Protein AF-A0AAV5A4H0-F1 (afdb_monomer)

Solvent-accessible surface area (backbone atoms only — not comparable to full-atom values): 31102 Å² total; per-residue (Å²): 133,80,86,59,47,83,50,71,75,82,82,82,90,83,79,93,78,93,76,97,83,77,89,81,76,79,76,70,48,83,41,56,96,74,85,65,59,80,90,47,46,67,60,51,52,54,50,50,51,53,52,52,52,53,52,53,49,54,53,51,51,65,71,50,61,88,76,73,88,80,84,77,82,68,66,68,60,58,57,55,60,58,66,70,42,66,83,42,81,84,27,68,87,78,56,60,73,71,84,77,71,78,82,69,72,56,72,77,53,74,64,92,80,86,84,91,82,88,83,75,76,67,68,58,56,60,55,54,50,58,60,52,58,67,51,68,78,56,74,92,84,74,91,25,79,37,50,91,42,27,35,12,78,64,67,61,50,74,98,53,48,73,67,55,52,53,48,54,38,48,73,26,40,21,43,83,41,95,47,69,93,79,24,44,30,35,35,22,62,57,81,68,55,70,73,56,42,51,51,55,74,74,38,100,65,92,52,47,48,24,31,56,59,49,57,56,49,15,60,75,68,73,42,71,59,66,62,78,86,31,39,73,72,80,87,90,82,82,83,91,81,88,82,90,80,80,82,72,80,47,89,86,68,54,64,72,75,65,39,66,48,71,32,39,11,89,75,66,42,24,38,34,34,32,29,27,44,6,60,15,46,35,30,43,37,34,60,29,76,85,67,47,82,45,65,37,76,52,63,101,58,73,78,55,42,79,68,76,71,62,74,57,13,19,30,30,12,58,33,46,57,75,35,66,70,14,46,44,30,67,76,81,50,99,77,54,65,98,68,58,92,53,46,39,56,34,49,45,67,34,82,94,55,46,22,14,42,30,29,21,90,79,12,40,44,77,35,78,34,44,81,78,47,77,56,67,27,32,42,27,33,34,40,81,44,55,57,52,53,62,39,41,53,30,44,30,45,37,37,42,33,44,35,39,39,63,84,52,36,76,47,78,47,78,48,75,50,62,82,41,88,57,87,74,35,77,44,72,30,58,68,78,82,64,95,64,65,46,61,49,26,32,34,32,32,54,40,59,33,28,50,36,53,44,64,84,59,46,75,71,85,46,76,39,68,16,78,97,43,63,74,45,28,68,53,78,39,39,46,37,58,33,30,61,64,21,62,90,64,35,62,40,11,68,92,30,69,33,67,53,46,36,41,33,48,74,68,83,44,96,88,52,80,60,63,48,54,31,31,74,83,47,59,44,102

Foldseek 3Di:
DDQWDKDFDDDDDDDDDDDPDDDDDTDIDTDGPDDDPPVCPVVVVVVVVVVVVVVVVVVVCVVCVVPPPDDDPPVVVVVVVVVVCCPPCPDCVNNPPVVPDDFDFDFPDQDDDDDDDDDDPPVVVVVVVVVVVVVVVDDDDDQFQQAPFEEEADDDAPPDDPVRLCVLCVVRHYHYDPDPVPGQEYEDPDDDDPVVVVCVVVDPHNHAYFYSVQSVVCVVVVHRDDSVVGGPDDDPDDDDDDDDDDPPPPPVPPVQQVPKDWAAAPVRQKIWIATLQLSFTQKIWGAFPVRDIDIDGHDPDPVCCLPVNNQAGGKFDQAAAKDFQQKAFVVGDPDDPPDDPRIWGFFQDDDVGRIAHRLHSCTSNRDRWDFPDDDNFKTKTWDWQDACRRRWGWTKIKIWMWGQYPPRDIDIDIDMDTPDDTDGDIDGNHDHDDPDDLQQKKKAAAFQWWFAAAQRRHGPVDIDGCPPALNDRNDIHRQNVSQVSCQPVQQVHDRDGHHDITTRHPDDDPVDPRMDMAGPVRRRD

Mean predicted aligned error: 20.56 Å

Organism: NCBI:txid1419009

Nearest PDB structures (foldseek):
  1lur-assembly2_B  TM=8.671E-01  e=3.283E-19  Caenorhabditis elegans
  3imh-assembly1_A  TM=8.648E-01  e=4.244E-17  Lactobacillus acidophilus NCFM
  6wh2-assembly1_B-2  TM=8.312E-01  e=1.597E-05  Homo sapiens
  3pc8-assembly1_A  TM=8.155E-01  e=2.126E-05  Mus musculus
  3pc6-assembly1_A  TM=8.409E-01  e=5.621E-05  Mus musculus

InterPro domains:
  IPR001357 BRCT domain [PF16589] (145-225)
  IPR001357 BRCT domain [PS50172] (141-232)
  IPR001357 BRCT domain [SM00292] (143-222)
  IPR008183 Aldose 1-/Glucose-6-phosphate 1-epimerase [PF01263] (268-507)
  IPR011013 Galactose mutarotase-like domain superfamily [SSF74650] (266-524)
  IPR014718 Glycoside hydrolase-type carbohydrate-binding [G3DSA:2.70.98.10] (251-525)
  IPR036420 BRCT domain superfamily [G3DSA:3.40.50.10190] (122-233)
  IPR036420 BRCT domain superfamily [SSF52113] (140-232)

Radius of gyration: 32.03 Å; Cα contacts (8 Å, |Δi|>4): 833; chains: 1; bounding box: 74×97×75 Å

pLDDT: mean 72.08, std 22.22, range [24.61, 97.94]

Secondary structure (DSSP, 8-state):
--S-EEEEPPPP------------PPPEEEE-SS---GGGHHHHHHHHHHHHHHHHHHHHHHHHGGG-----TTHHHHHHHHHHSTT-TT-TTT---TTS----B--------PPP-PPPTHHHHHHHHHHHHHHHSS------TTTT-EEEE-S--TTS-HHHHHHHHHHTT-EE-SSGGG-SEEE-SSPPPHHHHHHHHSS----EEE-THHHHHHHHTTSPPPGGGGBS-----S------------TTT-TTTT-EEEEE-TTSSEEEEEETBTTEEEEEEEE-TTS-EEEEE--S-GGGGGSS---SSPEE-SB-SEEETTEEESS--SS--SSSTTEEE----BGGGTEEETTSTT-GGGSBPEEEEE-SSEEEEEEEE-TTGGG--S-EEEEEEEEEETTTEEEEEEEEEESS----B-EE------SS-GGGEEEEE--SEEEEE-TTS-EEEEEEE-TTSTT--SS-EEHHHHHHTTTTS-TTSTT--S---PEEPSS--TTS-SEEEEETTT---

Structure (mmCIF, N/CA/C/O backbone):
data_AF-A0AAV5A4H0-F1
#
_entry.id   AF-A0AAV5A4H0-F1
#
loop_
_atom_site.group_PDB
_atom_site.id
_atom_site.type_symbol
_atom_site.label_atom_id
_atom_site.label_alt_id
_atom_site.label_comp_id
_atom_site.label_asym_id
_atom_site.label_entity_id
_atom_site.label_seq_id
_atom_site.pdbx_PDB_ins_code
_atom_site.Cartn_x
_atom_site.Cartn_y
_atom_site.Cartn_z
_atom_site.occupancy
_atom_site.B_iso_or_equiv
_atom_site.auth_seq_id
_atom_site.auth_comp_id
_atom_site.auth_asym_id
_atom_site.auth_atom_id
_atom_site.pdbx_PDB_model_num
ATOM 1 N N . MET A 1 1 ? 34.143 35.013 -4.415 1.00 45.06 1 MET A N 1
ATOM 2 C CA . MET A 1 1 ? 34.416 36.432 -4.118 1.00 45.06 1 MET A CA 1
ATOM 3 C C . MET A 1 1 ? 33.320 36.890 -3.184 1.00 45.06 1 MET A C 1
ATOM 5 O O . MET A 1 1 ? 32.161 36.865 -3.591 1.00 45.06 1 MET A O 1
ATOM 9 N N . ASP A 1 2 ? 33.674 37.176 -1.935 1.00 40.06 2 ASP A N 1
ATOM 10 C CA . ASP A 1 2 ? 32.715 37.536 -0.892 1.00 40.06 2 ASP A CA 1
ATOM 11 C C . ASP A 1 2 ? 32.037 38.875 -1.192 1.00 40.06 2 ASP A C 1
ATOM 13 O O . ASP A 1 2 ? 32.635 39.786 -1.762 1.00 40.06 2 ASP A O 1
ATOM 17 N N . LYS A 1 3 ? 30.748 38.972 -0.845 1.00 50.84 3 LYS A N 1
ATOM 18 C CA . LYS A 1 3 ? 29.845 40.064 -1.256 1.00 50.84 3 LYS A CA 1
ATOM 19 C C . LYS A 1 3 ? 30.129 41.400 -0.534 1.00 50.84 3 LYS A C 1
ATOM 21 O O . LYS A 1 3 ? 29.522 42.404 -0.888 1.00 50.84 3 LYS A O 1
ATOM 26 N N . PHE A 1 4 ? 31.028 41.428 0.459 1.00 51.12 4 PHE A N 1
ATOM 27 C CA . PHE A 1 4 ? 31.321 42.607 1.286 1.00 51.12 4 PHE A CA 1
ATOM 28 C C . PHE A 1 4 ? 32.781 42.637 1.751 1.00 51.12 4 PHE A C 1
ATOM 30 O O . PHE A 1 4 ? 33.329 41.606 2.132 1.00 51.12 4 PHE A O 1
ATOM 37 N N . ILE A 1 5 ? 33.372 43.833 1.784 1.00 53.38 5 ILE A N 1
ATOM 38 C CA . ILE A 1 5 ? 34.699 44.097 2.354 1.00 53.38 5 ILE A CA 1
ATOM 39 C C . ILE A 1 5 ? 34.506 44.851 3.678 1.00 53.38 5 ILE A C 1
ATOM 41 O O . ILE A 1 5 ? 33.654 45.739 3.786 1.00 53.38 5 ILE A O 1
ATOM 45 N N . LEU A 1 6 ? 35.269 44.479 4.708 1.00 48.50 6 LEU A N 1
ATOM 46 C CA . LEU A 1 6 ? 35.292 45.172 5.998 1.00 48.50 6 LEU A CA 1
ATOM 47 C C . LEU A 1 6 ? 36.301 46.322 5.939 1.00 48.50 6 LEU A C 1
ATOM 49 O O . LEU A 1 6 ? 37.481 46.088 5.700 1.00 48.50 6 LEU A O 1
ATOM 53 N N . ALA A 1 7 ? 35.843 47.550 6.185 1.00 54.12 7 ALA A N 1
ATOM 54 C CA . ALA A 1 7 ? 36.707 48.722 6.294 1.00 54.12 7 ALA A CA 1
ATOM 55 C C . ALA A 1 7 ? 36.615 49.322 7.708 1.00 54.12 7 ALA A C 1
ATOM 57 O O . ALA A 1 7 ? 35.520 49.504 8.249 1.00 54.12 7 ALA A O 1
ATOM 58 N N . SER A 1 8 ? 37.766 49.632 8.307 1.00 48.66 8 SER A N 1
ATOM 59 C CA . SER A 1 8 ? 37.889 50.306 9.605 1.00 48.66 8 SER A CA 1
ATOM 60 C C . SER A 1 8 ? 38.451 51.715 9.414 1.00 48.66 8 SER A C 1
ATOM 62 O O . SER A 1 8 ? 39.502 51.873 8.796 1.00 48.66 8 SER A O 1
ATOM 64 N N . LYS A 1 9 ? 37.782 52.741 9.957 1.00 46.88 9 LYS A N 1
ATOM 65 C CA . LYS A 1 9 ? 38.344 54.102 10.006 1.00 46.88 9 LYS A CA 1
ATOM 66 C C . LYS A 1 9 ? 39.475 54.168 11.048 1.00 46.88 9 LYS A C 1
ATOM 68 O O . LYS A 1 9 ? 39.281 53.635 12.142 1.00 46.88 9 LYS A O 1
ATOM 73 N N . PRO A 1 10 ? 40.603 54.840 10.765 1.00 44.31 10 PRO A N 1
ATOM 74 C CA . PRO A 1 10 ? 41.576 55.173 11.798 1.00 44.31 10 PRO A CA 1
ATOM 75 C C . PRO A 1 10 ? 40.984 56.206 12.773 1.00 44.31 10 PRO A C 1
ATOM 77 O O . PRO A 1 10 ? 40.190 57.065 12.384 1.00 44.31 10 PRO A O 1
ATOM 80 N N . LEU A 1 11 ? 41.333 56.081 14.055 1.00 47.91 11 LEU A N 1
ATOM 81 C CA . LEU A 1 11 ? 40.946 57.014 15.116 1.00 47.91 11 LEU A CA 1
ATOM 82 C C . LEU A 1 11 ? 41.695 58.340 14.923 1.00 47.91 11 LEU A C 1
ATOM 84 O O . LEU A 1 11 ? 42.923 58.354 14.946 1.00 47.91 11 LEU A O 1
ATOM 88 N N . ASN A 1 12 ? 40.968 59.448 14.768 1.00 41.25 12 ASN A N 1
ATOM 89 C CA . ASN A 1 12 ? 41.562 60.782 14.836 1.00 41.25 12 ASN A CA 1
ATOM 90 C C . ASN A 1 12 ? 41.851 61.122 16.304 1.00 41.25 12 ASN A C 1
ATOM 92 O O . ASN A 1 12 ? 40.938 61.170 17.126 1.00 41.25 12 ASN A O 1
ATOM 96 N N . SER A 1 13 ? 43.119 61.365 16.627 1.00 47.34 13 SER A N 1
ATOM 97 C CA . SER A 1 13 ? 43.546 61.931 17.904 1.00 47.34 13 SER A CA 1
ATOM 98 C C . SER A 1 13 ? 43.314 63.440 17.892 1.00 47.34 13 SER A C 1
ATOM 100 O O . SER A 1 13 ? 44.050 64.156 17.220 1.00 47.34 13 SER A O 1
ATOM 102 N N . THR A 1 14 ? 42.292 63.930 18.591 1.00 41.97 14 THR A N 1
ATOM 103 C CA . THR A 1 14 ? 42.216 65.312 19.110 1.00 41.97 14 THR A CA 1
ATOM 104 C C . THR A 1 14 ? 40.974 65.464 19.994 1.00 41.97 14 THR A C 1
ATOM 106 O O . THR A 1 14 ? 39.895 65.772 19.509 1.00 41.97 14 THR A O 1
ATOM 109 N N . SER A 1 15 ? 41.130 65.221 21.296 1.00 37.69 15 SER A N 1
ATOM 110 C CA . SER A 1 15 ? 40.563 66.047 22.375 1.00 37.69 15 SER A CA 1
ATOM 111 C C . SER A 1 15 ? 40.986 65.447 23.715 1.00 37.69 15 SER A C 1
ATOM 113 O O . SER A 1 15 ? 40.686 64.295 24.026 1.00 37.69 15 SER A O 1
ATOM 115 N N . THR A 1 16 ? 41.726 66.242 24.472 1.00 46.62 16 THR A N 1
ATOM 116 C CA . THR A 1 16 ? 42.068 66.066 25.880 1.00 46.62 16 THR A CA 1
ATOM 117 C C . TH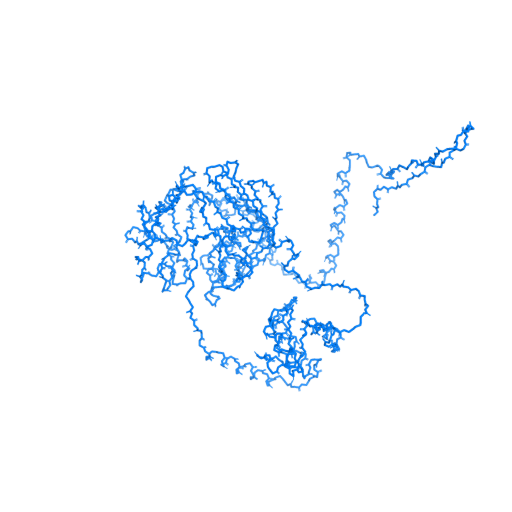R A 1 16 ? 40.803 65.967 26.730 1.00 46.62 16 THR A C 1
ATOM 119 O O . THR A 1 16 ? 40.008 66.896 26.689 1.00 46.62 16 THR A O 1
ATOM 122 N N . ASP A 1 17 ? 40.623 64.874 27.478 1.00 38.53 17 ASP A N 1
ATOM 123 C CA . ASP A 1 17 ? 40.121 64.928 28.859 1.00 38.53 17 ASP A CA 1
ATOM 124 C C . ASP A 1 17 ? 40.218 63.565 29.564 1.00 38.53 17 ASP A C 1
ATOM 126 O O . ASP A 1 17 ? 40.007 62.498 28.984 1.00 38.53 17 ASP A O 1
ATOM 130 N N . ASN A 1 18 ? 40.620 63.631 30.832 1.00 46.69 18 ASN A N 1
ATOM 131 C CA . ASN A 1 18 ? 41.016 62.521 31.692 1.00 46.69 18 ASN A CA 1
ATOM 132 C C . ASN A 1 18 ? 39.828 61.658 32.145 1.00 46.69 18 ASN A C 1
ATOM 134 O O . ASN A 1 18 ? 38.959 62.143 32.866 1.00 46.69 18 ASN A O 1
ATOM 138 N N . ASN A 1 19 ? 39.848 60.353 31.841 1.00 38.41 19 ASN A N 1
ATOM 139 C CA . ASN A 1 19 ? 39.186 59.338 32.673 1.00 38.41 19 ASN A CA 1
ATOM 140 C C . ASN A 1 19 ? 39.726 57.918 32.374 1.00 38.41 19 ASN A C 1
ATOM 142 O O . ASN A 1 19 ? 39.625 57.464 31.229 1.00 38.41 19 ASN A O 1
ATOM 146 N N . PRO A 1 20 ? 40.294 57.172 33.343 1.00 48.34 20 PRO A N 1
ATOM 147 C CA . PRO A 1 20 ? 40.854 55.854 33.084 1.00 48.34 20 PRO A CA 1
ATOM 148 C C . PRO A 1 20 ? 39.813 54.778 33.409 1.00 48.34 20 PRO A C 1
ATOM 150 O O . PRO A 1 20 ? 39.707 54.358 34.552 1.00 48.34 20 PRO A O 1
ATOM 153 N N . THR A 1 21 ? 39.020 54.348 32.422 1.00 47.28 21 THR A N 1
ATOM 154 C CA . THR A 1 21 ? 38.399 53.000 32.331 1.00 47.28 21 THR A CA 1
ATOM 155 C C . THR A 1 21 ? 37.437 52.931 31.139 1.00 47.28 21 THR A C 1
ATOM 157 O O . THR A 1 21 ? 36.249 53.214 31.238 1.00 47.28 21 THR A O 1
ATOM 160 N N . GLY A 1 22 ? 37.941 52.515 29.974 1.00 38.00 22 GLY A N 1
ATOM 161 C CA . GLY A 1 22 ? 37.084 52.202 28.827 1.00 38.00 22 GLY A CA 1
ATOM 162 C C . GLY A 1 22 ? 37.861 52.020 27.528 1.00 38.00 22 GLY A C 1
ATOM 163 O O . GLY A 1 22 ? 38.222 52.990 26.871 1.00 38.00 22 GLY A O 1
ATOM 164 N N . LYS A 1 23 ? 38.113 50.772 27.114 1.00 42.72 23 LYS A N 1
ATOM 165 C CA . LYS A 1 23 ? 38.638 50.477 25.769 1.00 42.72 23 LYS A CA 1
ATOM 166 C C . LYS A 1 23 ? 37.557 50.801 24.728 1.00 42.72 23 LYS A C 1
ATOM 168 O O . LYS A 1 23 ? 36.642 50.005 24.525 1.00 42.72 23 LYS A O 1
ATOM 173 N N . ALA A 1 24 ? 37.664 51.939 24.047 1.00 45.34 24 ALA A N 1
ATOM 174 C CA . ALA A 1 24 ? 36.808 52.263 22.908 1.00 45.34 24 ALA A CA 1
ATOM 175 C C . ALA A 1 24 ? 37.130 51.334 21.717 1.00 45.34 24 ALA A C 1
ATOM 177 O O . ALA A 1 24 ? 38.208 51.400 21.130 1.00 45.34 24 ALA A O 1
ATOM 178 N N . ARG A 1 25 ? 36.203 50.435 21.356 1.00 47.62 25 ARG A N 1
ATOM 179 C CA . ARG A 1 25 ? 36.290 49.610 20.136 1.00 47.62 25 ARG A CA 1
ATOM 180 C C . ARG A 1 25 ? 35.953 50.461 18.907 1.00 47.62 25 ARG A C 1
ATOM 182 O O . ARG A 1 25 ? 34.880 51.060 18.847 1.00 47.62 25 ARG A O 1
ATOM 189 N N . ALA A 1 26 ? 36.831 50.464 17.904 1.00 50.22 26 ALA A N 1
ATOM 190 C CA . ALA A 1 26 ? 36.557 51.067 16.602 1.00 50.22 26 ALA A CA 1
ATOM 191 C C . ALA A 1 26 ? 35.349 50.378 15.932 1.00 50.22 26 ALA A C 1
ATOM 193 O O . ALA A 1 26 ? 35.322 49.153 15.795 1.00 50.22 26 ALA A O 1
ATOM 194 N N . LYS A 1 27 ? 34.339 51.155 15.519 1.00 51.97 27 LYS A N 1
ATOM 195 C CA . LYS A 1 27 ? 33.171 50.643 14.782 1.00 51.97 27 LYS A CA 1
ATOM 196 C C . LYS A 1 27 ? 33.596 50.243 13.364 1.00 51.97 27 LYS A C 1
ATOM 198 O O . LYS A 1 27 ? 34.043 51.095 12.597 1.00 51.97 27 LYS A O 1
ATOM 203 N N . SER A 1 28 ? 33.451 48.965 13.016 1.00 49.81 28 SER A N 1
ATOM 204 C CA . SER A 1 28 ? 33.612 48.466 11.646 1.00 49.81 28 SER A CA 1
ATOM 205 C C . SER A 1 28 ? 32.281 48.536 10.892 1.00 49.81 28 SER A C 1
ATOM 207 O O . SER A 1 28 ? 31.218 48.306 11.468 1.00 49.81 28 SER A O 1
ATOM 209 N N . TYR A 1 29 ? 32.331 48.850 9.595 1.00 54.28 29 TYR A N 1
ATOM 210 C CA . TYR A 1 29 ? 31.151 48.879 8.728 1.00 54.28 29 TYR A CA 1
ATOM 211 C C . TYR A 1 29 ? 31.372 47.962 7.521 1.00 54.28 29 TYR A C 1
ATOM 213 O O . TYR A 1 29 ? 32.473 47.887 6.971 1.00 54.28 29 TYR A O 1
ATOM 221 N N . LYS A 1 30 ? 30.320 47.240 7.116 1.00 52.81 30 LYS A N 1
ATOM 222 C CA . LYS A 1 30 ? 30.329 46.404 5.908 1.00 52.81 30 LYS A CA 1
ATOM 223 C C . LYS A 1 30 ? 30.130 47.299 4.686 1.00 52.81 30 LYS A C 1
ATOM 225 O O . LYS A 1 30 ? 29.090 47.940 4.568 1.00 52.81 30 LYS A O 1
ATOM 230 N N . TYR A 1 31 ? 31.106 47.324 3.783 1.00 51.94 31 TYR A N 1
ATOM 231 C CA . TYR A 1 31 ? 31.052 48.089 2.538 1.00 51.94 31 TYR A CA 1
ATOM 232 C C . TYR A 1 31 ? 30.934 47.133 1.344 1.00 51.94 31 TYR A C 1
ATOM 234 O O . TYR A 1 31 ? 31.675 46.153 1.247 1.00 51.94 31 TYR A O 1
ATOM 242 N N . ASN A 1 32 ? 29.980 47.392 0.446 1.00 57.16 32 ASN A N 1
ATOM 243 C CA . ASN A 1 32 ? 29.858 46.664 -0.817 1.00 57.16 32 ASN A CA 1
ATOM 244 C C . ASN A 1 32 ? 30.507 47.499 -1.935 1.00 57.16 32 ASN A C 1
ATOM 246 O O . ASN A 1 32 ? 29.949 48.539 -2.289 1.00 57.16 32 ASN A O 1
ATOM 250 N N . PRO A 1 33 ? 31.646 47.068 -2.505 1.00 52.59 33 PRO A N 1
ATOM 251 C CA . PRO A 1 33 ? 32.361 47.828 -3.531 1.00 52.59 33 PRO A CA 1
ATOM 252 C C . PRO A 1 33 ? 31.651 47.867 -4.895 1.00 52.59 33 PRO A C 1
ATOM 254 O O . PRO A 1 33 ? 32.072 48.618 -5.769 1.00 52.59 33 PRO A O 1
ATOM 257 N N . TYR A 1 34 ? 30.569 47.101 -5.089 1.00 56.25 34 TYR A N 1
ATOM 258 C CA . TYR A 1 34 ? 29.801 47.085 -6.337 1.00 56.25 34 TYR A CA 1
ATOM 259 C C . TYR A 1 34 ? 28.311 47.346 -6.063 1.00 56.25 34 TYR A C 1
ATOM 261 O O . TYR A 1 34 ? 27.522 46.399 -5.966 1.00 56.25 34 TYR A O 1
ATOM 269 N N . PRO A 1 35 ? 27.894 48.616 -5.909 1.00 52.44 35 PRO A N 1
ATOM 270 C CA . PRO A 1 35 ? 26.492 48.956 -5.727 1.00 52.44 35 PRO A CA 1
ATOM 271 C C . PRO A 1 35 ? 25.747 48.761 -7.051 1.00 52.44 35 PRO A C 1
ATOM 273 O O . PRO A 1 35 ? 25.839 49.566 -7.975 1.00 52.44 35 PRO A O 1
ATOM 276 N N . ILE A 1 36 ? 24.999 47.666 -7.152 1.00 59.34 36 ILE A N 1
ATOM 277 C CA . ILE A 1 36 ? 24.031 47.468 -8.230 1.00 59.34 36 ILE A CA 1
ATOM 278 C C . ILE A 1 36 ? 22.718 48.113 -7.767 1.00 59.34 36 ILE A C 1
ATOM 280 O O . ILE A 1 36 ? 22.296 47.859 -6.637 1.00 59.34 36 ILE A O 1
ATOM 284 N N . PRO A 1 37 ? 22.051 48.942 -8.589 1.00 63.31 37 PRO A N 1
ATOM 285 C CA . PRO A 1 37 ? 20.737 49.478 -8.246 1.00 63.31 37 PRO A CA 1
ATOM 286 C C . PRO A 1 37 ? 19.770 48.338 -7.903 1.00 63.31 37 PRO A C 1
ATOM 288 O O . PRO A 1 37 ? 19.716 47.353 -8.641 1.00 63.31 37 PRO A O 1
ATOM 291 N N . LYS A 1 38 ? 18.974 48.470 -6.830 1.00 58.78 38 LYS A N 1
ATOM 292 C CA . LYS A 1 38 ? 18.017 47.431 -6.378 1.00 58.78 38 LYS A CA 1
ATOM 293 C C . LYS A 1 38 ? 17.103 46.912 -7.499 1.00 58.78 38 LYS A C 1
ATOM 295 O O . LYS A 1 38 ? 16.746 45.740 -7.515 1.00 58.78 38 LYS A O 1
ATOM 300 N N . SER A 1 39 ? 16.776 47.755 -8.480 1.00 59.69 39 SER A N 1
ATOM 301 C CA . SER A 1 39 ? 15.974 47.382 -9.653 1.00 59.69 39 SER A CA 1
ATOM 302 C C . SER A 1 39 ? 16.652 46.377 -10.596 1.00 59.69 39 SER A C 1
ATOM 304 O O . SER A 1 39 ? 15.966 45.689 -11.346 1.00 59.69 39 SER A O 1
ATOM 306 N N . LYS A 1 40 ? 17.986 46.257 -10.563 1.00 60.38 40 LYS A N 1
ATOM 307 C CA . LYS A 1 40 ? 18.780 45.384 -11.447 1.00 60.38 40 LYS A CA 1
ATOM 308 C C . LYS A 1 40 ? 19.403 44.181 -10.733 1.00 60.38 40 LYS A C 1
ATOM 310 O O . LYS A 1 40 ? 20.033 43.351 -11.386 1.00 60.38 40 LYS A O 1
ATOM 315 N N . GLU A 1 41 ? 19.199 44.046 -9.425 1.00 66.94 41 GLU A N 1
ATOM 316 C CA . GLU A 1 41 ? 19.798 42.986 -8.603 1.00 66.94 41 GLU A CA 1
ATOM 317 C C . GLU A 1 41 ? 19.303 41.591 -9.015 1.00 66.94 41 GLU A C 1
ATOM 319 O O . GLU A 1 41 ? 20.101 40.675 -9.210 1.00 66.94 41 GLU A O 1
ATOM 324 N N . LYS A 1 42 ? 17.998 41.461 -9.289 1.00 66.62 42 LYS A N 1
ATOM 325 C CA . LYS A 1 42 ? 17.392 40.210 -9.770 1.00 66.62 42 LYS A CA 1
ATOM 326 C C . LYS A 1 42 ? 17.959 39.799 -11.134 1.00 66.62 42 LYS A C 1
ATOM 328 O O . LYS A 1 42 ? 18.392 38.668 -11.298 1.00 66.62 42 LYS A O 1
ATOM 333 N N . SER A 1 43 ? 18.062 40.752 -12.066 1.00 67.44 43 SER A N 1
ATOM 334 C CA . SER A 1 43 ? 18.672 40.565 -13.394 1.00 67.44 43 SER A CA 1
ATOM 335 C C . SER A 1 43 ? 20.141 40.133 -13.307 1.00 67.44 43 SER A C 1
ATOM 337 O O . SER A 1 43 ? 20.589 39.285 -14.077 1.00 67.44 43 SER A O 1
ATOM 339 N N . PHE A 1 44 ? 20.906 40.698 -12.371 1.00 68.62 44 PHE A N 1
ATOM 340 C CA . PHE A 1 44 ? 22.318 40.364 -12.198 1.00 68.62 44 PHE A CA 1
ATOM 341 C C . PHE A 1 44 ? 22.533 38.962 -11.609 1.00 68.62 44 PHE A C 1
ATOM 343 O O . PHE A 1 44 ? 23.421 38.243 -12.070 1.00 68.62 44 PHE A O 1
ATOM 350 N N . GLU A 1 45 ? 21.707 38.541 -10.647 1.00 70.19 45 GLU A N 1
ATOM 351 C CA . GLU A 1 45 ? 21.752 37.167 -10.125 1.00 70.19 45 GLU A CA 1
ATOM 352 C C . GLU A 1 45 ? 21.305 36.152 -11.193 1.00 70.19 45 GLU A C 1
ATOM 354 O O . GLU A 1 45 ? 21.966 35.131 -11.382 1.00 70.19 45 GLU A O 1
ATOM 359 N N . THR A 1 46 ? 20.281 36.469 -12.000 1.00 69.06 46 THR A N 1
ATOM 360 C CA . THR A 1 46 ? 19.890 35.633 -13.153 1.00 69.06 46 THR A CA 1
ATOM 361 C C . THR A 1 46 ? 21.004 35.544 -14.206 1.00 69.06 46 THR A C 1
ATOM 363 O O . THR A 1 46 ? 21.260 34.476 -14.760 1.00 69.06 46 THR A O 1
ATOM 366 N N . TRP A 1 47 ? 21.726 36.640 -14.466 1.00 78.50 47 TRP A N 1
ATOM 367 C CA . TRP A 1 47 ? 22.874 36.645 -15.378 1.00 78.50 47 TRP A CA 1
ATOM 368 C C . TRP A 1 47 ? 24.049 35.798 -14.859 1.00 78.50 47 TRP A C 1
ATOM 370 O O . TRP A 1 47 ? 24.668 35.067 -15.640 1.00 78.50 47 TRP A O 1
ATOM 380 N N . LYS A 1 48 ? 24.342 35.843 -13.550 1.00 68.81 48 LYS A N 1
ATOM 381 C CA . LYS A 1 48 ? 25.360 34.987 -12.915 1.00 68.81 48 LYS A CA 1
ATOM 382 C C . LYS A 1 48 ? 25.014 33.508 -13.033 1.00 68.81 48 LYS A C 1
ATOM 384 O O . LYS A 1 48 ? 25.890 32.723 -13.400 1.00 68.81 48 LYS A O 1
ATOM 389 N N . GLU A 1 49 ? 23.764 33.147 -12.761 1.00 65.62 49 GLU A N 1
ATOM 390 C CA . GLU A 1 49 ? 23.307 31.760 -12.847 1.00 65.62 49 GLU A CA 1
ATOM 391 C C . GLU A 1 49 ? 23.397 31.243 -14.288 1.00 65.62 49 GLU A C 1
ATOM 393 O O . GLU A 1 49 ? 24.006 30.205 -14.545 1.00 65.62 49 GLU A O 1
ATOM 398 N N . ASN A 1 50 ? 22.974 32.051 -15.265 1.00 69.12 50 ASN A N 1
ATOM 399 C CA . ASN A 1 50 ? 23.128 31.726 -16.684 1.00 69.12 50 ASN A CA 1
ATOM 400 C C . ASN A 1 50 ? 24.598 31.558 -17.103 1.00 69.12 50 ASN A C 1
ATOM 402 O O . ASN A 1 50 ? 24.927 30.649 -17.865 1.00 69.12 50 ASN A O 1
ATOM 406 N N . LYS A 1 51 ? 25.524 32.381 -16.592 1.00 69.00 51 LYS A N 1
ATOM 407 C CA . LYS A 1 51 ? 26.966 32.204 -16.845 1.00 69.00 51 LYS A CA 1
ATOM 408 C C . LYS A 1 51 ? 27.530 30.942 -16.184 1.00 69.00 51 LYS A C 1
ATOM 410 O O . LYS A 1 51 ? 28.440 30.331 -16.750 1.00 69.00 51 LYS A O 1
ATOM 415 N N . ARG A 1 52 ? 26.998 30.534 -15.027 1.00 68.06 52 ARG A N 1
ATOM 416 C CA . ARG A 1 52 ? 27.377 29.302 -14.319 1.00 68.06 52 ARG A CA 1
ATOM 417 C C . ARG A 1 52 ? 26.924 28.061 -15.092 1.00 68.06 52 ARG A C 1
ATOM 419 O O . ARG A 1 52 ? 27.752 27.187 -15.349 1.00 68.06 52 ARG A O 1
ATOM 426 N N . ILE A 1 53 ? 25.682 28.065 -15.576 1.00 67.25 53 ILE A N 1
ATOM 427 C CA . ILE A 1 53 ? 25.105 27.024 -16.440 1.00 67.25 53 ILE A CA 1
ATOM 428 C C . ILE A 1 53 ? 25.879 26.922 -17.763 1.00 67.25 53 ILE A C 1
ATOM 430 O O . ILE A 1 53 ? 26.300 25.838 -18.157 1.00 67.25 53 ILE A O 1
ATOM 434 N N . GLN A 1 54 ? 26.177 28.048 -18.419 1.00 65.25 54 GLN A N 1
ATOM 435 C CA . GLN A 1 54 ? 26.962 28.076 -19.665 1.00 65.25 54 GLN A CA 1
ATOM 436 C C . GLN A 1 54 ? 28.387 27.524 -19.486 1.00 65.25 54 GLN A C 1
ATOM 438 O O . GLN A 1 54 ? 28.935 26.872 -20.379 1.00 65.25 54 GLN A O 1
ATOM 443 N N . ARG A 1 55 ? 29.003 27.746 -18.318 1.00 65.12 55 ARG A N 1
ATOM 444 C CA . ARG A 1 55 ? 30.325 27.195 -17.990 1.00 65.12 55 ARG A CA 1
ATOM 445 C C . ARG A 1 55 ? 30.264 25.687 -17.730 1.00 65.12 55 ARG A C 1
ATOM 447 O O . ARG A 1 55 ? 31.155 24.979 -18.191 1.00 65.12 55 ARG A O 1
ATOM 454 N N . GLN A 1 56 ? 29.219 25.199 -17.059 1.00 61.34 56 GLN A N 1
ATOM 455 C CA . GLN A 1 56 ? 28.979 23.763 -16.867 1.00 61.34 56 GLN A CA 1
ATOM 456 C C . GLN A 1 56 ? 28.685 23.053 -18.199 1.00 61.34 56 GLN A C 1
ATOM 458 O O . GLN A 1 56 ? 29.278 22.013 -18.479 1.00 61.34 56 GLN A O 1
ATOM 463 N N . MET A 1 57 ? 27.883 23.662 -19.080 1.00 53.75 57 MET A N 1
ATOM 464 C CA . MET A 1 57 ? 27.609 23.129 -20.419 1.00 53.75 57 MET A CA 1
ATOM 465 C C . MET A 1 57 ? 28.859 23.065 -21.304 1.00 53.75 57 MET A C 1
ATOM 467 O O . MET A 1 57 ? 29.036 22.089 -22.023 1.00 53.75 57 MET A O 1
ATOM 471 N N . ARG A 1 58 ? 29.777 24.042 -21.231 1.00 54.91 58 ARG A N 1
ATOM 472 C CA . ARG A 1 58 ? 31.066 23.978 -21.956 1.00 54.91 58 ARG A CA 1
ATOM 473 C C . ARG A 1 58 ? 31.975 22.841 -21.485 1.00 54.91 58 ARG A C 1
ATOM 475 O O . ARG A 1 58 ? 32.739 22.312 -22.289 1.00 54.91 58 ARG A O 1
ATOM 482 N N . ILE A 1 59 ? 31.912 22.484 -20.202 1.00 58.09 59 ILE A N 1
ATOM 483 C CA . ILE A 1 59 ? 32.657 21.348 -19.642 1.00 58.09 59 ILE A CA 1
ATOM 484 C C . ILE A 1 59 ? 32.040 20.034 -20.143 1.00 58.09 59 ILE A C 1
ATOM 486 O O . ILE A 1 59 ? 32.765 19.186 -20.652 1.00 58.09 59 ILE A O 1
ATOM 490 N N . LEU A 1 60 ? 30.708 19.918 -20.125 1.00 45.25 60 LEU A N 1
ATOM 491 C CA . LEU A 1 60 ? 29.966 18.781 -20.689 1.00 45.25 60 LEU A CA 1
ATOM 492 C C . LEU A 1 60 ? 30.190 18.607 -22.204 1.00 45.25 60 LEU A C 1
ATOM 494 O O . LEU A 1 60 ? 30.445 17.497 -22.660 1.00 45.25 60 LEU A O 1
ATOM 498 N N . LEU A 1 61 ? 30.194 19.694 -22.980 1.00 47.53 61 LEU A N 1
ATOM 499 C CA . LEU A 1 61 ? 30.458 19.673 -24.427 1.00 47.53 61 LEU A CA 1
ATOM 500 C C . LEU A 1 61 ? 31.888 19.231 -24.773 1.00 47.53 61 LEU A C 1
ATOM 502 O O . LEU A 1 61 ? 32.086 18.580 -25.794 1.00 47.53 61 LEU A O 1
ATOM 506 N N . ARG A 1 62 ? 32.886 19.530 -23.929 1.00 48.72 62 ARG A N 1
ATOM 507 C CA . ARG A 1 62 ? 34.259 19.014 -24.098 1.00 48.72 62 ARG A CA 1
ATOM 508 C C . ARG A 1 62 ? 34.380 17.529 -23.757 1.00 48.72 62 ARG A C 1
ATOM 510 O O . ARG A 1 62 ? 35.180 16.847 -24.384 1.00 48.72 62 ARG A O 1
ATOM 517 N N . ILE A 1 63 ? 33.585 17.039 -22.806 1.00 52.19 63 ILE A N 1
ATOM 518 C CA . ILE A 1 63 ? 33.535 15.617 -22.429 1.00 52.19 63 ILE A CA 1
ATOM 519 C C . ILE A 1 63 ? 32.817 14.791 -23.510 1.00 52.19 63 ILE A C 1
ATOM 521 O O . ILE A 1 63 ? 33.209 13.661 -23.779 1.00 52.19 63 ILE A O 1
ATOM 525 N N . MET A 1 64 ? 31.809 15.363 -24.179 1.00 41.75 64 MET A N 1
ATOM 526 C CA . MET A 1 64 ? 31.019 14.673 -25.210 1.00 41.75 64 MET A CA 1
ATOM 527 C C . MET A 1 64 ? 31.562 14.794 -26.643 1.00 41.75 64 MET A C 1
ATOM 529 O O . MET A 1 64 ? 31.086 14.097 -27.539 1.00 41.75 64 MET A O 1
ATOM 533 N N . ALA A 1 65 ? 32.574 15.633 -26.878 1.00 43.53 65 ALA A N 1
ATOM 534 C CA . ALA A 1 65 ? 33.158 15.853 -28.202 1.00 43.53 65 ALA A CA 1
ATOM 535 C C . ALA A 1 65 ? 33.693 14.589 -28.924 1.00 43.53 65 ALA A C 1
ATOM 537 O O . ALA A 1 65 ? 33.613 14.576 -30.153 1.00 43.53 65 ALA A O 1
ATOM 538 N N . PRO A 1 66 ? 34.168 13.508 -28.262 1.00 43.97 66 PRO A N 1
ATOM 539 C CA . PRO A 1 66 ? 34.623 12.320 -28.988 1.00 43.97 66 PRO A CA 1
ATOM 540 C C . PRO A 1 66 ? 33.500 11.357 -29.417 1.00 43.97 66 PRO A C 1
ATOM 542 O O . PRO A 1 66 ? 33.789 10.387 -30.109 1.00 43.97 66 PRO A O 1
ATOM 545 N N . LEU A 1 67 ? 32.232 11.577 -29.032 1.00 42.19 67 LEU A N 1
ATOM 546 C CA . LEU A 1 67 ? 31.146 10.600 -29.252 1.00 42.19 67 LEU A CA 1
ATOM 547 C C . LEU A 1 67 ? 30.162 10.960 -30.379 1.00 42.19 67 LEU A C 1
ATOM 549 O O . LEU A 1 67 ? 29.267 10.177 -30.678 1.00 42.19 67 LEU A O 1
ATOM 553 N N . CYS A 1 68 ? 30.326 12.109 -31.039 1.00 37.91 68 CYS A N 1
ATOM 554 C CA . CYS A 1 68 ? 29.346 12.640 -32.000 1.00 37.91 68 CYS A CA 1
ATOM 555 C C . CYS A 1 68 ? 29.802 12.608 -33.471 1.00 37.91 68 CYS A C 1
ATOM 557 O O . CYS A 1 68 ? 29.432 13.476 -34.260 1.00 37.91 68 CYS A O 1
ATOM 559 N N . ALA A 1 69 ? 30.574 11.598 -33.872 1.00 39.50 69 ALA A N 1
ATOM 560 C CA . ALA A 1 69 ? 30.900 11.351 -35.277 1.00 39.50 69 ALA A CA 1
ATOM 561 C C . ALA A 1 69 ? 30.160 10.110 -35.798 1.00 39.50 69 ALA A C 1
ATOM 563 O O . ALA A 1 69 ? 30.768 9.062 -35.991 1.00 39.50 69 ALA A O 1
ATOM 564 N N . LYS A 1 70 ? 28.837 10.234 -35.979 1.00 45.50 70 LYS A N 1
ATOM 565 C CA . LYS A 1 70 ? 27.995 9.487 -36.940 1.00 45.50 70 LYS A CA 1
ATOM 566 C C . LYS A 1 70 ? 26.545 9.963 -36.794 1.00 45.50 70 LYS A C 1
ATOM 568 O O . LYS A 1 70 ? 25.834 9.532 -35.895 1.00 45.50 70 LYS A O 1
ATOM 573 N N . LYS A 1 71 ? 26.110 10.881 -37.661 1.00 40.16 71 LYS A N 1
ATOM 574 C CA . LYS A 1 71 ? 24.693 11.239 -37.827 1.00 40.16 71 LYS A CA 1
ATOM 575 C C . LYS A 1 71 ? 24.201 10.632 -39.138 1.00 40.16 71 LYS A C 1
ATOM 577 O O . LYS A 1 71 ? 24.726 10.986 -40.190 1.00 40.16 71 LYS A O 1
ATOM 582 N N . ASN A 1 72 ? 23.213 9.743 -39.056 1.00 38.88 72 ASN A N 1
ATOM 583 C CA . ASN A 1 72 ? 22.404 9.329 -40.201 1.00 38.88 72 ASN A CA 1
ATOM 584 C C . ASN A 1 72 ? 21.297 10.370 -40.432 1.00 38.88 72 ASN A C 1
ATOM 586 O O . ASN A 1 72 ? 20.762 10.940 -39.483 1.00 38.88 72 ASN A O 1
ATOM 590 N N . ASN A 1 73 ? 20.988 10.639 -41.700 1.00 41.22 73 ASN A N 1
ATOM 591 C CA . ASN A 1 73 ? 20.102 11.718 -42.154 1.00 41.22 73 ASN A CA 1
ATOM 592 C C . ASN A 1 73 ? 18.592 11.439 -41.983 1.00 41.22 73 ASN A C 1
ATOM 594 O O . ASN A 1 73 ? 17.786 12.312 -42.304 1.00 41.22 73 ASN A O 1
ATOM 598 N N . ASP A 1 74 ? 18.193 10.280 -41.459 1.00 46.41 74 ASP A N 1
ATOM 599 C CA . ASP A 1 74 ? 16.785 9.851 -41.456 1.00 46.41 74 ASP A CA 1
ATOM 600 C C . ASP A 1 74 ? 15.926 10.525 -40.365 1.00 46.41 74 ASP A C 1
ATOM 602 O O . ASP A 1 74 ? 14.728 10.736 -40.555 1.00 46.41 74 ASP A O 1
ATOM 606 N N . ASP A 1 75 ? 16.529 10.979 -39.259 1.00 44.69 75 ASP A N 1
ATOM 607 C CA . ASP A 1 75 ? 15.791 11.562 -38.123 1.00 44.69 75 ASP A CA 1
ATOM 608 C C . ASP A 1 75 ? 15.156 12.932 -38.426 1.00 44.69 75 ASP A C 1
ATOM 610 O O . ASP A 1 75 ? 14.188 13.340 -37.780 1.00 44.69 75 ASP A O 1
ATOM 614 N N . LEU A 1 76 ? 15.659 13.663 -39.430 1.00 47.84 76 LEU A N 1
ATOM 615 C CA . LEU A 1 76 ? 15.169 15.012 -39.735 1.00 47.84 76 LEU A CA 1
ATOM 616 C C . LEU A 1 76 ? 13.830 15.020 -40.493 1.00 47.84 76 LEU A C 1
ATOM 618 O O . LEU A 1 76 ? 13.100 16.016 -40.439 1.00 47.84 76 LEU A O 1
ATOM 622 N N . ALA A 1 77 ? 13.506 13.939 -41.208 1.00 43.69 77 ALA A N 1
ATOM 623 C CA . ALA A 1 77 ? 12.275 13.830 -41.991 1.00 43.69 77 ALA A CA 1
ATOM 624 C C . ALA A 1 77 ? 11.063 13.528 -41.093 1.00 43.69 77 ALA A C 1
ATOM 626 O O . ALA A 1 77 ? 10.003 14.144 -41.230 1.00 43.69 77 ALA A O 1
ATOM 627 N N . THR A 1 78 ? 11.247 12.655 -40.104 1.00 47.00 78 THR A N 1
ATOM 628 C CA . THR A 1 78 ? 10.196 12.209 -39.179 1.00 47.00 78 THR A CA 1
ATOM 629 C C . THR A 1 78 ? 9.727 13.342 -38.264 1.00 47.00 78 THR A C 1
ATOM 631 O O . THR A 1 78 ? 8.527 13.523 -38.058 1.00 47.00 78 THR A O 1
ATOM 634 N N . SER A 1 79 ? 10.647 14.189 -37.782 1.00 51.41 79 SER A N 1
ATOM 635 C CA . SER A 1 79 ? 10.296 15.335 -36.930 1.00 51.41 79 SER A CA 1
ATOM 636 C C . SER A 1 79 ? 9.486 16.417 -37.658 1.00 51.41 79 SER A C 1
ATOM 638 O O . SER A 1 79 ? 8.644 17.064 -37.038 1.00 51.41 79 SER A O 1
ATOM 640 N N . LYS A 1 80 ? 9.678 16.607 -38.972 1.00 50.19 80 LYS A N 1
ATOM 641 C CA . LYS A 1 80 ? 8.903 17.588 -39.757 1.00 50.19 80 LYS A CA 1
ATOM 642 C C . LYS A 1 80 ? 7.461 17.137 -40.015 1.00 50.19 80 LYS A C 1
ATOM 644 O O . LYS A 1 80 ? 6.554 17.970 -39.984 1.00 50.19 80 LYS A O 1
ATOM 649 N N . ASN A 1 81 ? 7.232 15.837 -40.194 1.00 53.75 81 ASN A N 1
ATOM 650 C CA . ASN A 1 81 ? 5.884 15.283 -40.368 1.00 53.75 81 ASN A CA 1
ATOM 651 C C . ASN A 1 81 ? 5.057 15.295 -39.071 1.00 53.75 81 ASN A C 1
ATOM 653 O O . ASN A 1 81 ? 3.844 15.454 -39.118 1.00 53.75 81 ASN A O 1
ATOM 657 N N . ILE A 1 82 ? 5.695 15.197 -37.902 1.00 54.19 82 ILE A N 1
ATOM 658 C CA . ILE A 1 82 ? 4.993 15.264 -36.606 1.00 54.19 82 ILE A CA 1
ATOM 659 C C . ILE A 1 82 ? 4.549 16.698 -36.279 1.00 54.19 82 ILE A C 1
ATOM 661 O O . ILE A 1 82 ? 3.480 16.910 -35.715 1.00 54.19 82 ILE A O 1
ATOM 665 N N . LEU A 1 83 ? 5.340 17.704 -36.660 1.00 55.66 83 LEU A N 1
ATOM 666 C CA . LEU A 1 83 ? 5.010 19.108 -36.394 1.00 55.66 83 LEU A CA 1
ATOM 667 C C . LEU A 1 83 ? 3.864 19.637 -37.271 1.00 55.66 83 LEU A C 1
ATOM 669 O O . LEU A 1 83 ? 3.170 20.573 -36.874 1.00 55.66 83 LEU A O 1
ATOM 673 N N . THR A 1 84 ? 3.644 19.045 -38.445 1.00 59.62 84 THR A N 1
ATOM 674 C CA . THR A 1 84 ? 2.607 19.479 -39.395 1.00 59.62 84 THR A CA 1
ATOM 675 C C . THR A 1 84 ? 1.210 18.967 -39.040 1.00 59.62 84 THR A C 1
ATOM 677 O O . THR A 1 84 ? 0.226 19.611 -39.395 1.00 59.62 84 THR A O 1
ATOM 680 N N . THR A 1 85 ? 1.098 17.885 -38.264 1.00 53.06 85 THR A N 1
ATOM 681 C CA . THR A 1 85 ? -0.188 17.273 -37.886 1.00 53.06 85 THR A CA 1
ATOM 682 C C . THR A 1 85 ? -0.754 17.784 -36.559 1.00 53.06 85 THR A C 1
ATOM 684 O O . THR A 1 85 ? -1.863 17.417 -36.183 1.00 53.06 85 THR A O 1
ATOM 687 N N . LEU A 1 86 ? -0.049 18.658 -35.828 1.00 54.84 86 LEU A N 1
ATOM 688 C CA . LEU A 1 86 ? -0.477 19.159 -34.505 1.00 54.84 86 LEU A CA 1
ATOM 689 C C . LEU A 1 86 ? -1.804 19.940 -34.514 1.00 54.84 86 LEU A C 1
ATOM 691 O O . LEU A 1 86 ? -2.496 19.975 -33.496 1.00 54.84 86 LEU A O 1
ATOM 695 N N . LYS A 1 87 ? -2.160 20.558 -35.647 1.00 54.34 87 LYS A N 1
ATOM 696 C CA . LYS A 1 87 ? -3.414 21.316 -35.821 1.00 54.34 87 LYS A CA 1
ATOM 697 C C . LYS A 1 87 ? -4.588 20.459 -36.310 1.00 54.34 87 LYS A C 1
ATOM 699 O O . LYS A 1 87 ? -5.704 20.966 -36.392 1.00 54.34 87 LYS A O 1
ATOM 704 N N . ASP A 1 88 ? -4.340 19.200 -36.656 1.00 56.53 88 ASP A N 1
ATOM 705 C CA . ASP A 1 88 ? -5.361 18.292 -37.166 1.00 56.53 88 ASP A CA 1
ATOM 706 C C . ASP A 1 88 ? -6.229 17.761 -36.011 1.00 56.53 88 ASP A C 1
ATOM 708 O O . ASP A 1 88 ? -5.717 17.338 -34.975 1.00 56.53 88 ASP A O 1
ATOM 712 N N . LYS A 1 89 ? -7.556 17.778 -36.182 1.00 50.69 89 LYS A N 1
ATOM 713 C CA . LYS A 1 89 ? -8.518 17.281 -35.180 1.00 50.69 89 LYS A CA 1
ATOM 714 C C . LYS A 1 89 ? -8.464 15.762 -35.007 1.00 50.69 89 LYS A C 1
ATOM 716 O O . LYS A 1 89 ? -8.936 15.254 -33.996 1.00 50.69 89 LYS A O 1
ATOM 721 N N . SER A 1 90 ? -7.896 15.048 -35.977 1.00 47.38 90 SER A N 1
ATOM 722 C CA . SER A 1 90 ? -7.612 13.613 -35.886 1.00 47.38 90 SER A CA 1
ATOM 723 C C . SER A 1 90 ? -6.348 13.303 -35.074 1.00 47.38 90 SER A C 1
ATOM 725 O O . SER A 1 90 ? -6.059 12.134 -34.819 1.00 47.38 90 SER A O 1
ATOM 727 N N . ASN A 1 91 ? -5.594 14.325 -34.641 1.00 55.03 91 ASN A N 1
ATOM 728 C CA . ASN A 1 91 ? -4.356 14.129 -33.905 1.00 55.03 91 ASN A CA 1
ATOM 729 C C . ASN A 1 91 ? -4.639 13.615 -32.477 1.00 55.03 91 ASN A C 1
ATOM 731 O O . ASN A 1 91 ? -5.164 14.358 -31.636 1.00 55.03 91 ASN A O 1
ATOM 735 N N . PRO A 1 92 ? -4.233 12.374 -32.153 1.00 49.50 92 PRO A N 1
ATOM 736 C CA . PRO A 1 92 ? -4.523 11.760 -30.860 1.00 49.50 92 PRO A CA 1
ATOM 737 C C . PRO A 1 92 ? -3.772 12.426 -29.695 1.00 49.50 92 PRO A C 1
ATOM 739 O O . PRO A 1 92 ? -4.132 12.207 -28.540 1.00 49.50 92 PRO A O 1
ATOM 742 N N . ILE A 1 93 ? -2.746 13.240 -29.983 1.00 50.75 93 ILE A N 1
ATOM 743 C CA . ILE A 1 93 ? -1.945 13.975 -28.994 1.00 50.75 93 ILE A CA 1
ATOM 744 C C . ILE A 1 93 ? -2.688 15.227 -28.514 1.00 50.75 93 ILE A C 1
ATOM 746 O O . ILE A 1 93 ? -2.642 15.540 -27.327 1.00 50.75 93 ILE A O 1
ATOM 750 N N . THR A 1 94 ? -3.381 15.945 -29.405 1.00 49.41 94 THR A N 1
ATOM 751 C CA . THR A 1 94 ? -4.047 17.215 -29.057 1.00 49.41 94 THR A CA 1
ATOM 752 C C . THR A 1 94 ? -5.552 17.070 -28.809 1.00 49.41 94 THR A C 1
ATOM 754 O O . THR A 1 94 ? -6.120 17.924 -28.135 1.00 49.41 94 THR A O 1
ATOM 757 N N . HIS A 1 95 ? -6.196 15.995 -29.287 1.00 43.53 95 HIS A N 1
ATOM 758 C CA . HIS A 1 95 ? -7.659 15.812 -29.234 1.00 43.53 95 HIS A CA 1
ATOM 759 C C . HIS A 1 95 ? -8.093 14.451 -28.642 1.00 43.53 95 HIS A C 1
ATOM 761 O O . HIS A 1 95 ? -9.036 13.815 -29.109 1.00 43.53 95 HIS A O 1
ATOM 767 N N . SER A 1 96 ? -7.425 13.981 -27.583 1.00 46.59 96 SER A N 1
ATOM 768 C CA . SER A 1 96 ? -7.837 12.772 -26.851 1.00 46.59 96 SER A CA 1
ATOM 769 C C . SER A 1 96 ? -8.990 13.061 -25.870 1.00 46.59 96 SER A C 1
ATOM 771 O O . SER A 1 96 ? -8.795 13.717 -24.848 1.00 46.59 96 SER A O 1
ATOM 773 N N . LEU A 1 97 ? -10.171 12.478 -26.116 1.00 36.97 97 LEU A N 1
ATOM 774 C CA . LEU A 1 97 ? -11.365 12.532 -25.244 1.00 36.97 97 LEU A CA 1
ATOM 775 C C . LEU A 1 97 ? -11.260 11.690 -23.945 1.00 36.97 97 LEU A C 1
ATOM 777 O O . LEU A 1 97 ? -12.241 11.551 -23.215 1.00 36.97 97 LEU A O 1
ATOM 781 N N . LYS A 1 98 ? -10.079 11.153 -23.597 1.00 41.72 98 LYS A N 1
ATOM 782 C CA . LYS A 1 98 ? -9.866 10.285 -22.414 1.00 41.72 98 LYS A CA 1
ATOM 783 C C . LYS A 1 98 ? -10.110 10.948 -21.048 1.00 41.72 98 LYS A C 1
ATOM 785 O O . LYS A 1 98 ? -10.072 10.261 -20.035 1.00 41.72 98 LYS A O 1
ATOM 790 N N . GLY A 1 99 ? -10.386 12.250 -20.993 1.00 34.75 99 GLY A N 1
ATOM 791 C CA . GLY A 1 99 ? -10.784 12.922 -19.751 1.00 34.75 99 GLY A CA 1
ATOM 792 C C . GLY A 1 99 ? -12.176 12.527 -19.232 1.00 34.75 99 GLY A C 1
ATOM 793 O O . GLY A 1 99 ? -12.458 12.781 -18.066 1.00 34.75 99 GLY A O 1
ATOM 794 N N . ILE A 1 100 ? -13.029 11.914 -20.067 1.00 32.09 100 ILE A N 1
ATOM 795 C CA . ILE A 1 100 ? -14.466 11.720 -19.781 1.00 32.09 100 ILE A CA 1
ATOM 796 C C . ILE A 1 100 ? -14.811 10.292 -19.294 1.00 32.09 100 ILE A C 1
ATOM 798 O O . ILE A 1 100 ? -15.913 10.062 -18.811 1.00 32.09 100 ILE A O 1
ATOM 802 N N . GLN A 1 101 ? -13.876 9.337 -19.312 1.00 31.11 101 GLN A N 1
ATOM 803 C CA . GLN A 1 101 ? -14.084 7.993 -18.747 1.00 31.11 101 GLN A CA 1
ATOM 804 C C . GLN A 1 101 ? -13.085 7.729 -17.617 1.00 31.11 101 GLN A C 1
ATOM 806 O O . GLN A 1 101 ? -11.978 7.247 -17.848 1.00 31.11 101 GLN A O 1
ATOM 811 N N . LYS A 1 102 ? -13.466 8.072 -16.384 1.00 33.00 102 LYS A N 1
ATOM 812 C CA . LYS A 1 102 ? -12.800 7.590 -15.169 1.00 33.00 102 LYS A CA 1
ATOM 813 C C . LYS A 1 102 ? -13.778 6.690 -14.421 1.00 33.00 102 LYS A C 1
ATOM 815 O O . LYS A 1 102 ? -14.623 7.199 -13.694 1.00 33.00 102 LYS A O 1
ATOM 820 N N . ASP A 1 103 ? -13.642 5.380 -14.586 1.00 33.97 103 ASP A N 1
ATOM 821 C CA . ASP A 1 103 ? -14.206 4.430 -13.629 1.00 33.97 103 ASP A CA 1
ATOM 822 C C . ASP A 1 103 ? -13.315 4.449 -12.380 1.00 33.97 103 ASP A C 1
ATOM 824 O O . ASP A 1 103 ? -12.091 4.318 -12.468 1.00 33.97 103 ASP A O 1
ATOM 828 N N . HIS A 1 104 ? -13.915 4.681 -11.215 1.00 33.66 104 HIS A N 1
ATOM 829 C CA . HIS A 1 104 ? -13.204 4.662 -9.942 1.00 33.66 104 HIS A CA 1
ATOM 830 C C . HIS A 1 104 ? -12.997 3.203 -9.524 1.00 33.66 104 HIS A C 1
ATOM 832 O O . HIS A 1 104 ? -13.951 2.498 -9.201 1.00 33.66 104 HIS A O 1
ATOM 838 N N . VAL A 1 105 ? -11.753 2.735 -9.561 1.00 30.98 105 VAL A N 1
ATOM 839 C CA . VAL A 1 105 ? -11.379 1.397 -9.097 1.00 30.98 105 VAL A CA 1
ATOM 840 C C . VAL A 1 105 ? -10.614 1.560 -7.794 1.00 30.98 105 VAL A C 1
ATOM 842 O O . VAL A 1 105 ? -9.511 2.106 -7.786 1.00 30.98 105 VAL A O 1
ATOM 845 N N . ASP A 1 106 ? -11.199 1.085 -6.701 1.00 32.81 106 ASP A N 1
ATOM 846 C CA . ASP A 1 106 ? -10.587 1.101 -5.378 1.00 32.81 106 ASP A CA 1
ATOM 847 C C . ASP A 1 106 ? -10.254 -0.339 -4.977 1.00 32.81 106 ASP A C 1
ATOM 849 O O . ASP A 1 106 ? -11.123 -1.139 -4.646 1.00 32.81 106 ASP A O 1
ATOM 853 N N . SER A 1 107 ? -8.969 -0.691 -5.019 1.00 32.75 107 SER A N 1
ATOM 854 C CA . SER A 1 107 ? -8.507 -2.019 -4.609 1.00 32.75 107 SER A CA 1
ATOM 855 C C . SER A 1 107 ? -8.553 -2.145 -3.086 1.00 32.75 107 SER A C 1
ATOM 857 O O . SER A 1 107 ? -7.683 -1.614 -2.395 1.00 32.75 107 SER A O 1
ATOM 859 N N . CYS A 1 108 ? -9.559 -2.840 -2.557 1.00 30.23 108 CYS A N 1
ATOM 860 C CA . CYS A 1 108 ? -9.795 -3.028 -1.121 1.00 30.23 108 CYS A CA 1
ATOM 861 C C . CYS A 1 108 ? -9.334 -4.384 -0.551 1.00 30.23 108 CYS A C 1
ATOM 863 O O . CYS A 1 108 ? -9.916 -4.856 0.420 1.00 30.23 108 CYS A O 1
ATOM 865 N N . VAL A 1 109 ? -8.249 -4.980 -1.065 1.00 28.41 109 VAL A N 1
ATOM 866 C CA . VAL A 1 109 ? -7.585 -6.093 -0.356 1.00 28.41 109 VAL A CA 1
ATOM 867 C C . VAL A 1 109 ? -6.191 -5.728 0.117 1.00 28.41 109 VAL A C 1
ATOM 869 O O . VAL A 1 109 ? -5.278 -5.484 -0.669 1.00 28.41 109 VAL A O 1
ATOM 872 N N . THR A 1 110 ? -6.058 -5.719 1.439 1.00 39.00 110 THR A N 1
ATOM 873 C CA . THR A 1 110 ? -4.808 -5.821 2.178 1.00 39.00 110 THR A CA 1
ATOM 874 C C . THR A 1 110 ? -4.692 -7.264 2.679 1.00 39.00 110 THR A C 1
ATOM 876 O O . THR A 1 110 ? -5.485 -7.717 3.500 1.00 39.00 110 THR A O 1
ATOM 879 N N . GLY A 1 111 ? -3.730 -8.025 2.154 1.00 29.36 111 GLY A N 1
ATOM 880 C CA . GLY A 1 111 ? -3.467 -9.381 2.639 1.00 29.36 111 GLY A CA 1
ATOM 881 C C . GLY A 1 111 ? -2.564 -10.195 1.720 1.00 29.36 111 GLY A C 1
ATOM 882 O O . GLY A 1 111 ? -3.050 -10.916 0.863 1.00 29.36 111 GLY A O 1
ATOM 883 N N . HIS A 1 112 ? -1.246 -10.120 1.921 1.00 33.69 112 HIS A N 1
ATOM 884 C CA . HIS A 1 112 ? -0.334 -11.137 1.391 1.00 33.69 112 HIS A CA 1
ATOM 885 C C . HIS A 1 112 ? -0.275 -12.292 2.395 1.00 33.69 112 HIS A C 1
ATOM 887 O O . HIS A 1 112 ? 0.235 -12.118 3.501 1.00 33.69 112 HIS A O 1
ATOM 893 N N . GLN A 1 113 ? -0.768 -13.471 2.015 1.00 31.28 113 GLN A N 1
ATOM 894 C CA . GLN A 1 113 ? -0.467 -14.727 2.703 1.00 31.28 113 GLN A CA 1
ATOM 895 C C . GLN A 1 113 ? 0.396 -15.589 1.774 1.00 31.28 113 GLN A C 1
ATOM 897 O O . GLN A 1 113 ? -0.010 -15.918 0.663 1.00 31.28 113 GLN A O 1
ATOM 902 N N . LEU A 1 114 ? 1.609 -15.929 2.218 1.00 29.50 114 LEU A N 1
ATOM 903 C CA . LEU A 1 114 ? 2.518 -16.836 1.513 1.00 29.50 114 LEU A CA 1
ATOM 904 C C . LEU A 1 114 ? 2.340 -18.269 2.026 1.00 29.50 114 LEU A C 1
ATOM 906 O O . LEU A 1 114 ? 2.359 -18.507 3.233 1.00 29.50 114 LEU A O 1
ATOM 910 N N . SER A 1 115 ? 2.244 -19.224 1.099 1.00 27.70 115 SER A N 1
ATOM 911 C CA . SER A 1 115 ? 2.477 -20.649 1.355 1.00 27.70 115 SER A CA 1
ATOM 912 C C . SER A 1 115 ? 3.880 -21.039 0.867 1.00 27.70 115 SER A C 1
ATOM 914 O O . SER A 1 115 ? 4.186 -20.864 -0.314 1.00 27.70 115 SER A O 1
ATOM 916 N N . ASP A 1 116 ? 4.724 -21.592 1.741 1.00 32.62 116 ASP A N 1
ATOM 917 C CA . ASP A 1 116 ? 6.080 -22.045 1.402 1.00 32.62 116 ASP A CA 1
ATOM 918 C C . ASP A 1 116 ? 6.105 -23.398 0.663 1.00 32.62 116 ASP A C 1
ATOM 920 O O . ASP A 1 116 ? 5.477 -24.371 1.084 1.00 32.62 116 ASP A O 1
ATOM 924 N N . GLY A 1 117 ? 6.936 -23.507 -0.384 1.00 28.84 117 GLY A N 1
ATOM 925 C CA . GLY A 1 117 ? 7.284 -24.774 -1.042 1.00 28.84 117 GLY A CA 1
ATOM 926 C C . GLY A 1 117 ? 8.718 -24.787 -1.600 1.00 28.84 117 GLY A C 1
ATOM 927 O O . GLY A 1 117 ? 9.147 -23.852 -2.270 1.00 28.84 117 GLY A O 1
ATOM 928 N N . ARG A 1 118 ? 9.488 -25.853 -1.317 1.00 32.94 118 ARG A N 1
ATOM 929 C CA . ARG A 1 118 ? 10.919 -26.015 -1.684 1.00 32.94 118 ARG A CA 1
ATOM 930 C C . ARG A 1 118 ? 11.137 -26.381 -3.165 1.00 32.94 118 ARG A C 1
ATOM 932 O O . ARG A 1 118 ? 10.461 -27.256 -3.696 1.00 32.94 118 ARG A O 1
ATOM 939 N N . ILE A 1 119 ? 12.174 -25.809 -3.791 1.00 35.16 119 ILE A N 1
ATOM 940 C CA . ILE A 1 119 ? 12.585 -26.072 -5.191 1.00 35.16 119 ILE A CA 1
ATOM 941 C C . ILE A 1 119 ? 13.581 -27.263 -5.288 1.00 35.16 119 ILE A C 1
ATOM 943 O O . ILE A 1 119 ? 14.502 -27.337 -4.470 1.00 35.16 119 ILE A O 1
ATOM 947 N N . PRO A 1 120 ? 13.490 -28.169 -6.293 1.00 38.12 120 PRO A N 1
ATOM 948 C CA . PRO A 1 120 ? 14.356 -29.356 -6.401 1.00 38.12 120 PRO A CA 1
ATOM 949 C C . PRO A 1 120 ? 15.799 -29.118 -6.902 1.00 38.12 120 PRO A C 1
ATOM 951 O O . PRO A 1 120 ? 16.064 -28.438 -7.894 1.00 38.12 120 PRO A O 1
ATOM 954 N N . THR A 1 121 ? 16.744 -29.826 -6.276 1.00 39.06 121 THR A N 1
ATOM 955 C CA . THR A 1 121 ? 18.219 -29.751 -6.392 1.00 39.06 121 THR A CA 1
ATOM 956 C C . THR A 1 121 ? 18.820 -30.135 -7.762 1.00 39.06 121 THR A C 1
ATOM 958 O O . THR A 1 121 ? 20.014 -29.934 -8.004 1.00 39.06 121 THR A O 1
ATOM 961 N N . VAL A 1 122 ? 18.033 -30.708 -8.677 1.00 35.78 122 VAL A N 1
ATOM 962 C CA . VAL A 1 122 ? 18.524 -31.320 -9.931 1.00 35.78 122 VAL A CA 1
ATOM 963 C C . VAL A 1 122 ? 18.919 -30.269 -10.979 1.00 35.78 122 VAL A C 1
ATOM 965 O O . VAL A 1 122 ? 19.944 -30.415 -11.648 1.00 35.78 122 VAL A O 1
ATOM 968 N N . VAL A 1 123 ? 18.188 -29.152 -11.048 1.00 37.16 123 VAL A N 1
ATOM 969 C CA . VAL A 1 123 ? 18.418 -28.054 -12.011 1.00 37.16 123 VAL A CA 1
ATOM 970 C C . VAL A 1 123 ? 19.761 -27.345 -11.771 1.00 37.16 123 VAL A C 1
ATOM 972 O O . VAL A 1 123 ? 20.412 -26.859 -12.696 1.00 37.16 123 VAL A O 1
ATOM 975 N N . ILE A 1 124 ? 20.239 -27.339 -10.526 1.00 40.00 124 ILE A N 1
ATOM 976 C CA . ILE A 1 124 ? 21.493 -26.677 -10.142 1.00 40.00 124 ILE A CA 1
ATOM 977 C C . ILE A 1 124 ? 22.713 -27.481 -10.623 1.00 40.00 124 ILE A C 1
ATOM 979 O O . ILE A 1 124 ? 23.730 -26.903 -11.025 1.00 40.00 124 ILE A O 1
ATOM 983 N N . LYS A 1 125 ? 22.628 -28.818 -10.633 1.00 41.31 125 LYS A N 1
ATOM 984 C CA . LYS A 1 125 ? 23.756 -29.685 -11.013 1.00 41.31 125 LYS A CA 1
ATOM 985 C C . LYS A 1 125 ? 24.083 -29.590 -12.508 1.00 41.31 125 LYS A C 1
ATOM 987 O O . LYS A 1 125 ? 25.261 -29.494 -12.853 1.00 41.31 125 LYS A O 1
ATOM 992 N N . SER A 1 126 ? 23.074 -29.525 -13.381 1.00 41.69 126 SER A N 1
ATOM 993 C CA . SER A 1 126 ? 23.271 -29.415 -14.838 1.00 41.69 126 SER A CA 1
ATOM 994 C C . SER A 1 126 ? 23.915 -28.082 -15.238 1.00 41.69 126 SER A C 1
ATOM 996 O O . SER A 1 126 ? 24.863 -28.052 -16.024 1.00 41.69 126 SER A O 1
ATOM 998 N N . ARG A 1 127 ? 23.486 -26.978 -14.615 1.00 41.03 127 ARG A N 1
ATOM 999 C CA . ARG A 1 127 ? 24.041 -25.636 -14.844 1.00 41.03 127 ARG A CA 1
ATOM 1000 C C . ARG A 1 127 ? 25.503 -25.521 -14.411 1.00 41.03 127 ARG A C 1
ATOM 1002 O O . ARG A 1 127 ? 26.304 -24.893 -15.098 1.00 41.03 127 ARG A O 1
ATOM 1009 N N . THR A 1 128 ? 25.867 -26.148 -13.292 1.00 47.50 128 THR A N 1
ATOM 1010 C CA . THR A 1 128 ? 27.241 -26.086 -12.766 1.00 47.50 128 THR A CA 1
ATOM 1011 C C . THR A 1 128 ? 28.232 -26.854 -13.654 1.00 47.50 128 THR A C 1
ATOM 1013 O O . THR A 1 128 ? 29.380 -26.435 -13.787 1.00 47.50 128 THR A O 1
ATOM 1016 N N . LYS A 1 129 ? 27.792 -27.946 -14.298 1.00 50.00 129 LYS A N 1
ATOM 1017 C CA . LYS A 1 129 ? 28.607 -28.735 -15.236 1.00 50.00 129 LYS A CA 1
ATOM 1018 C C . LYS A 1 129 ? 28.959 -27.935 -16.498 1.00 50.00 129 LYS A C 1
ATOM 1020 O O . LYS A 1 129 ? 30.132 -27.832 -16.845 1.00 50.00 129 LYS A O 1
ATOM 1025 N N . LYS A 1 130 ? 27.967 -27.262 -17.087 1.00 45.12 130 LYS A N 1
ATOM 1026 C CA . LYS A 1 130 ? 28.115 -26.469 -18.321 1.00 45.12 130 LYS A CA 1
ATOM 1027 C C . LYS A 1 130 ? 29.093 -25.292 -18.169 1.00 45.12 130 LYS A C 1
ATOM 1029 O O . LYS A 1 130 ? 29.861 -24.990 -19.073 1.00 45.12 130 LYS A O 1
ATOM 1034 N N . LEU A 1 131 ? 29.124 -24.671 -16.986 1.00 45.03 131 LEU A N 1
ATOM 1035 C CA . LEU A 1 131 ? 30.069 -23.592 -16.656 1.00 45.03 131 LEU A CA 1
ATOM 1036 C C . LEU A 1 131 ? 31.509 -24.086 -16.446 1.00 45.03 131 LEU A C 1
ATOM 1038 O O . LEU A 1 131 ? 32.452 -23.307 -16.563 1.00 45.03 131 LEU A O 1
ATOM 1042 N N . ARG A 1 132 ? 31.689 -25.369 -16.107 1.00 47.19 132 ARG A N 1
ATOM 1043 C CA . ARG A 1 132 ? 33.008 -25.983 -15.915 1.00 47.19 132 ARG A CA 1
ATOM 1044 C C . ARG A 1 132 ? 33.647 -26.354 -17.251 1.00 47.19 132 ARG A C 1
ATOM 1046 O O . ARG A 1 132 ? 34.844 -26.153 -17.413 1.00 47.19 132 ARG A O 1
ATOM 1053 N N . GLU A 1 133 ? 32.844 -26.833 -18.194 1.00 50.38 133 GLU A N 1
ATOM 1054 C CA . GLU A 1 133 ? 33.266 -27.160 -19.563 1.00 50.38 133 GLU A CA 1
ATOM 1055 C C . GLU A 1 133 ? 33.757 -25.903 -20.303 1.00 50.38 133 GLU A C 1
ATOM 1057 O O . GLU A 1 133 ? 34.869 -25.892 -20.821 1.00 50.38 133 GLU A O 1
ATOM 1062 N N . GLN A 1 134 ? 33.030 -24.786 -20.182 1.00 50.28 134 GLN A N 1
ATOM 1063 C CA . GLN A 1 134 ? 33.421 -23.475 -20.736 1.00 50.28 134 GLN A CA 1
ATOM 1064 C C . GLN A 1 134 ? 34.723 -22.891 -20.149 1.00 50.28 134 GLN A C 1
ATOM 1066 O O . GLN A 1 134 ? 35.262 -21.913 -20.665 1.00 50.28 134 GLN A O 1
ATOM 1071 N N . ARG A 1 135 ? 35.224 -23.457 -19.043 1.00 44.84 135 ARG A N 1
ATOM 1072 C CA . ARG A 1 135 ? 36.445 -23.017 -18.351 1.00 44.84 135 ARG A CA 1
ATOM 1073 C C . ARG A 1 135 ? 37.707 -23.694 -18.880 1.00 44.84 135 ARG A C 1
ATOM 1075 O O . ARG A 1 135 ? 38.789 -23.162 -18.674 1.00 44.84 135 ARG A O 1
ATOM 1082 N N . ILE A 1 136 ? 37.574 -24.861 -19.511 1.00 47.78 136 ILE A N 1
ATOM 1083 C CA . ILE A 1 136 ? 38.704 -25.643 -20.035 1.00 47.78 136 ILE A CA 1
ATOM 1084 C C . ILE A 1 136 ? 39.155 -25.086 -21.397 1.00 47.78 136 ILE A C 1
ATOM 1086 O O . ILE A 1 136 ? 40.339 -25.132 -21.709 1.00 47.78 136 ILE A O 1
ATOM 1090 N N . GLU A 1 137 ? 38.243 -24.473 -22.160 1.00 46.38 137 GLU A N 1
ATOM 1091 C CA . GLU A 1 137 ? 38.527 -23.868 -23.474 1.00 46.38 137 GLU A CA 1
ATOM 1092 C C . GLU A 1 137 ? 39.307 -22.544 -23.423 1.00 46.38 137 GLU A C 1
ATOM 1094 O O . GLU A 1 137 ? 39.883 -22.134 -24.428 1.00 46.38 137 GLU A O 1
ATOM 1099 N N . LYS A 1 138 ? 39.380 -21.868 -22.269 1.00 42.47 138 LYS A N 1
ATOM 1100 C CA . LYS A 1 138 ? 40.199 -20.657 -22.099 1.00 42.47 138 LYS A CA 1
ATOM 1101 C C . LYS A 1 138 ? 41.454 -21.002 -21.307 1.00 42.47 138 LYS A C 1
ATOM 1103 O O . LYS A 1 138 ? 41.417 -21.094 -20.083 1.00 42.47 138 LYS A O 1
ATOM 1108 N N . GLY A 1 139 ? 42.539 -21.240 -22.042 1.00 38.12 139 GLY A N 1
ATOM 1109 C CA . GLY A 1 139 ? 43.832 -21.687 -21.534 1.00 38.12 139 GLY A CA 1
ATOM 1110 C C . GLY A 1 139 ? 44.333 -20.920 -20.305 1.00 38.12 139 GLY A C 1
ATOM 1111 O O . GLY A 1 139 ? 44.199 -19.703 -20.191 1.00 38.12 139 GLY A O 1
ATOM 1112 N N . ARG A 1 140 ? 44.935 -21.676 -19.383 1.00 45.72 140 ARG A N 1
ATOM 1113 C CA . ARG A 1 140 ? 45.720 -21.165 -18.257 1.00 45.72 140 ARG A CA 1
ATOM 1114 C C . ARG A 1 140 ? 46.968 -20.471 -18.798 1.00 45.72 140 ARG A C 1
ATOM 1116 O O . ARG A 1 140 ? 47.771 -21.145 -19.433 1.00 45.72 140 ARG A O 1
ATOM 1123 N N . ASN A 1 141 ? 47.124 -19.178 -18.519 1.00 40.56 141 ASN A N 1
ATOM 1124 C CA . ASN A 1 141 ? 48.357 -18.564 -18.008 1.00 40.56 141 ASN A CA 1
ATOM 1125 C C . ASN A 1 141 ? 48.226 -17.038 -18.004 1.00 40.56 141 ASN A C 1
ATOM 1127 O O . ASN A 1 141 ? 48.317 -16.416 -19.049 1.00 40.56 141 ASN A O 1
ATOM 1131 N N . GLU A 1 142 ? 48.040 -16.472 -16.813 1.00 47.94 142 GLU A N 1
ATOM 1132 C CA . GLU A 1 142 ? 48.682 -15.248 -16.319 1.00 47.94 142 GLU A CA 1
ATOM 1133 C C . GLU A 1 142 ? 48.349 -15.174 -14.817 1.00 47.94 142 GLU A C 1
ATOM 1135 O O . GLU A 1 142 ? 47.202 -15.359 -14.407 1.00 47.94 142 GLU A O 1
ATOM 1140 N N . CYS A 1 143 ? 49.375 -15.066 -13.970 1.00 58.41 143 CYS A N 1
ATOM 1141 C CA . CYS A 1 143 ? 49.248 -15.152 -12.515 1.00 58.41 143 CYS A CA 1
ATOM 1142 C C . CYS A 1 143 ? 48.534 -13.899 -11.988 1.00 58.41 143 CYS A C 1
ATOM 1144 O O . CYS A 1 143 ? 49.162 -12.868 -11.755 1.00 58.41 143 CYS A O 1
ATOM 1146 N N . GLY A 1 144 ? 47.209 -13.974 -11.868 1.00 65.00 144 GLY A N 1
ATOM 1147 C CA . GLY A 1 144 ? 46.389 -12.866 -11.393 1.00 65.00 144 GLY A CA 1
ATOM 1148 C C . GLY A 1 144 ? 46.721 -12.460 -9.953 1.00 65.00 144 GLY A C 1
ATOM 1149 O O . GLY A 1 144 ? 47.209 -13.258 -9.149 1.00 65.00 144 GLY A O 1
ATOM 1150 N N . ILE A 1 145 ? 46.443 -11.203 -9.606 1.00 82.56 145 ILE A N 1
ATOM 1151 C CA . ILE A 1 145 ? 46.826 -10.585 -8.320 1.00 82.56 145 ILE A CA 1
ATOM 1152 C C . ILE A 1 145 ? 46.251 -11.352 -7.113 1.00 82.56 145 ILE A C 1
ATOM 1154 O O . ILE A 1 145 ? 46.829 -11.358 -6.019 1.00 82.56 145 ILE A O 1
ATOM 1158 N N . LEU A 1 146 ? 45.137 -12.057 -7.310 1.00 81.88 146 LEU A N 1
ATOM 1159 C CA . LEU A 1 146 ? 44.431 -12.853 -6.309 1.00 81.88 146 LEU A CA 1
ATOM 1160 C C . LEU A 1 146 ? 44.666 -14.366 -6.469 1.00 81.88 146 LEU A C 1
ATOM 1162 O O . LEU A 1 146 ? 43.997 -15.164 -5.811 1.00 81.88 146 LEU A O 1
ATOM 1166 N N . ALA A 1 147 ? 45.650 -14.785 -7.269 1.00 80.38 147 ALA A N 1
ATOM 1167 C CA . ALA A 1 147 ? 46.032 -16.188 -7.412 1.00 80.38 147 ALA A CA 1
ATOM 1168 C C . ALA A 1 147 ? 46.319 -16.854 -6.051 1.00 80.38 147 ALA A C 1
ATOM 1170 O O . ALA A 1 147 ? 46.989 -16.288 -5.180 1.00 80.38 147 ALA A O 1
ATOM 1171 N N . GLY A 1 148 ? 45.769 -18.055 -5.847 1.00 78.00 148 GLY A N 1
ATOM 1172 C CA . GLY A 1 148 ? 45.894 -18.815 -4.595 1.00 78.00 148 GLY A CA 1
ATOM 1173 C C . GLY A 1 148 ? 44.931 -18.395 -3.475 1.00 78.00 148 GLY A C 1
ATOM 1174 O O . GLY A 1 148 ? 44.954 -18.992 -2.398 1.00 78.00 148 GLY A O 1
ATOM 1175 N N . THR A 1 149 ? 44.058 -17.408 -3.705 1.00 85.12 149 THR A N 1
ATOM 1176 C CA . THR A 1 149 ? 42.997 -17.042 -2.751 1.00 85.12 149 THR A CA 1
ATOM 1177 C C . THR A 1 149 ? 41.728 -17.859 -3.010 1.00 85.12 149 THR A C 1
ATOM 1179 O O . THR A 1 149 ? 41.289 -18.012 -4.149 1.00 85.12 149 THR A O 1
ATOM 1182 N N . ARG A 1 150 ? 41.126 -18.402 -1.943 1.00 86.50 150 ARG A N 1
ATOM 1183 C CA . ARG A 1 150 ? 39.819 -19.070 -1.973 1.00 86.50 150 ARG A CA 1
ATOM 1184 C C . ARG A 1 150 ? 38.829 -18.192 -1.224 1.00 86.50 150 ARG A C 1
ATOM 1186 O O . ARG A 1 150 ? 38.902 -18.086 -0.005 1.00 86.50 150 ARG A O 1
ATOM 1193 N N . ILE A 1 151 ? 37.935 -17.547 -1.952 1.00 87.12 151 ILE A N 1
ATOM 1194 C CA . ILE A 1 151 ? 37.105 -16.456 -1.463 1.00 87.12 151 ILE A CA 1
ATOM 1195 C C . ILE A 1 151 ? 35.657 -16.912 -1.324 1.00 87.12 151 ILE A C 1
ATOM 1197 O O . ILE A 1 151 ? 35.035 -17.361 -2.285 1.00 87.12 151 ILE A O 1
ATOM 1201 N N . TYR A 1 152 ? 35.103 -16.775 -0.126 1.00 86.75 152 TYR A N 1
ATOM 1202 C CA . TYR A 1 152 ? 33.674 -16.918 0.129 1.00 86.75 152 TYR A CA 1
ATOM 1203 C C . TYR A 1 152 ? 33.061 -15.536 0.353 1.00 86.75 152 TYR A C 1
ATOM 1205 O O . TYR A 1 152 ? 33.603 -14.735 1.109 1.00 86.75 152 TYR A O 1
ATOM 1213 N N . ILE A 1 153 ? 31.930 -15.248 -0.291 1.00 84.56 153 ILE A N 1
ATOM 1214 C CA . ILE A 1 153 ? 31.211 -13.987 -0.079 1.00 84.56 153 ILE A CA 1
ATOM 1215 C C . ILE A 1 153 ? 30.203 -14.201 1.048 1.00 84.56 153 ILE A C 1
ATOM 1217 O O . ILE A 1 153 ? 29.316 -15.051 0.966 1.00 84.56 153 ILE A O 1
ATOM 1221 N N . GLY A 1 154 ? 30.429 -13.482 2.142 1.00 68.19 154 GLY A N 1
ATOM 1222 C CA . GLY A 1 154 ? 29.855 -13.703 3.461 1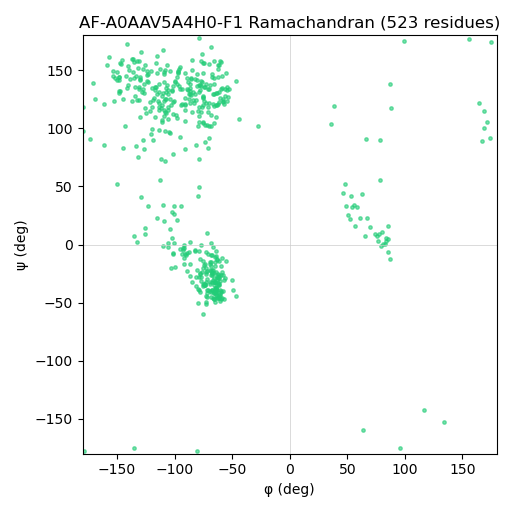.00 68.19 154 GLY A CA 1
ATOM 1223 C C . GLY A 1 154 ? 28.604 -12.894 3.768 1.00 68.19 154 GLY A C 1
ATOM 1224 O O . GLY A 1 154 ? 28.407 -12.559 4.930 1.00 68.19 154 GLY A O 1
ATOM 1225 N N . GLY A 1 155 ? 27.762 -12.610 2.776 1.00 73.31 155 GLY A N 1
ATOM 1226 C CA . GLY A 1 155 ? 26.580 -11.763 2.932 1.00 73.31 155 GLY A CA 1
ATOM 1227 C C . GLY A 1 155 ? 26.698 -10.502 2.084 1.00 73.31 155 GLY A C 1
ATOM 1228 O O . GLY A 1 155 ? 27.197 -10.565 0.966 1.00 73.31 155 GLY A O 1
ATOM 1229 N N . TYR A 1 156 ? 26.225 -9.374 2.607 1.00 71.75 156 TYR A N 1
ATOM 1230 C CA . TYR A 1 156 ? 26.184 -8.109 1.878 1.00 71.75 156 TYR A CA 1
ATOM 1231 C C . TYR A 1 156 ? 27.582 -7.521 1.627 1.00 71.75 156 TYR A C 1
ATOM 1233 O O . TYR A 1 156 ? 28.424 -7.474 2.530 1.00 71.75 156 TYR A O 1
ATOM 1241 N N . LEU A 1 157 ? 27.786 -7.014 0.410 1.00 73.44 157 LEU A N 1
ATOM 1242 C CA . LEU A 1 157 ? 28.950 -6.236 -0.000 1.00 73.44 157 LEU A CA 1
ATOM 1243 C C . LEU A 1 157 ? 28.507 -4.791 -0.260 1.00 73.44 157 LEU A C 1
ATOM 1245 O O . LEU A 1 157 ? 27.689 -4.529 -1.136 1.00 73.44 157 LEU A O 1
ATOM 1249 N N . ALA A 1 158 ? 29.027 -3.846 0.511 1.00 65.06 158 ALA A N 1
ATOM 1250 C CA . ALA A 1 158 ? 28.782 -2.427 0.314 1.00 65.06 158 ALA A CA 1
ATOM 1251 C C . ALA A 1 158 ? 29.558 -1.932 -0.914 1.00 65.06 158 ALA A C 1
ATOM 1253 O O . ALA A 1 158 ? 30.725 -2.268 -1.096 1.00 65.06 158 ALA A O 1
ATOM 1254 N N . GLY A 1 159 ? 28.908 -1.137 -1.766 1.00 69.75 159 GLY A N 1
ATOM 1255 C CA . GLY A 1 159 ? 29.563 -0.485 -2.908 1.00 69.75 159 GLY A CA 1
ATOM 1256 C C . GLY A 1 159 ? 29.855 -1.381 -4.118 1.00 69.75 159 GLY A C 1
ATOM 1257 O O . GLY A 1 159 ? 30.420 -0.898 -5.093 1.00 69.75 159 GLY A O 1
ATOM 1258 N N . THR A 1 160 ? 29.463 -2.658 -4.099 1.00 72.38 160 THR A N 1
ATOM 1259 C CA . THR A 1 160 ? 29.610 -3.586 -5.234 1.00 72.38 160 THR A CA 1
ATOM 1260 C C . THR A 1 160 ? 28.609 -4.734 -5.126 1.00 72.38 160 THR A C 1
ATOM 1262 O O . THR A 1 160 ? 28.060 -4.995 -4.061 1.00 72.38 160 THR A O 1
ATOM 1265 N N . THR A 1 161 ? 28.351 -5.442 -6.224 1.00 76.69 161 THR A N 1
ATOM 1266 C CA . THR A 1 161 ? 27.461 -6.612 -6.204 1.00 76.69 161 THR A CA 1
ATOM 1267 C C . THR A 1 161 ? 28.241 -7.914 -6.043 1.00 76.69 161 THR A C 1
ATOM 1269 O O . THR A 1 161 ? 29.359 -8.050 -6.536 1.00 76.69 161 THR A O 1
ATOM 1272 N N . ASP A 1 162 ? 27.616 -8.941 -5.463 1.00 74.56 162 ASP A N 1
ATOM 1273 C CA . ASP A 1 162 ? 28.153 -10.308 -5.432 1.00 74.56 162 ASP A CA 1
ATOM 1274 C C . ASP A 1 162 ? 28.618 -10.800 -6.804 1.00 74.56 162 ASP A C 1
ATOM 1276 O O . ASP A 1 162 ? 29.607 -11.523 -6.916 1.00 74.56 162 ASP A O 1
ATOM 1280 N N . LEU A 1 163 ? 27.872 -10.461 -7.859 1.00 71.69 163 LEU A N 1
ATOM 1281 C CA . LEU A 1 163 ? 28.177 -10.898 -9.215 1.00 71.69 163 LEU A CA 1
ATOM 1282 C C . LEU A 1 163 ? 29.413 -10.182 -9.765 1.00 71.69 163 LEU A C 1
ATOM 1284 O O . LEU A 1 163 ? 30.254 -10.817 -10.398 1.00 71.69 163 LEU A O 1
ATOM 1288 N N . GLU A 1 164 ? 29.522 -8.883 -9.516 1.00 72.12 164 GLU A N 1
ATOM 1289 C CA . GLU A 1 164 ? 30.672 -8.067 -9.888 1.00 72.12 164 GLU A CA 1
ATOM 1290 C C . GLU A 1 164 ? 31.924 -8.489 -9.117 1.00 72.12 164 GLU A C 1
ATOM 1292 O O . GLU A 1 164 ? 32.943 -8.784 -9.736 1.00 72.12 164 GLU A O 1
ATOM 1297 N N . MET A 1 165 ? 31.820 -8.670 -7.800 1.00 84.88 165 MET A N 1
ATOM 1298 C CA . MET A 1 165 ? 32.920 -9.146 -6.967 1.00 84.88 165 MET A CA 1
ATOM 1299 C C . MET A 1 165 ? 33.387 -10.545 -7.388 1.00 84.88 165 MET A C 1
ATOM 1301 O O . MET A 1 165 ? 34.581 -10.783 -7.557 1.00 84.88 165 MET A O 1
ATOM 1305 N N . LYS A 1 166 ? 32.458 -11.474 -7.663 1.00 82.44 166 LYS A N 1
ATOM 1306 C CA . LYS A 1 166 ? 32.803 -12.803 -8.205 1.00 82.44 166 LYS A CA 1
ATOM 1307 C C . LYS A 1 166 ? 33.524 -12.696 -9.545 1.00 82.44 166 LYS A C 1
ATOM 1309 O O . LYS A 1 166 ? 34.466 -13.448 -9.777 1.00 82.44 166 LYS A O 1
ATOM 1314 N N . ARG A 1 167 ? 33.092 -11.789 -10.428 1.00 76.25 167 ARG A N 1
ATOM 1315 C CA . ARG A 1 167 ? 33.749 -11.558 -11.722 1.00 76.25 167 ARG A CA 1
ATOM 1316 C C . ARG A 1 167 ? 35.160 -11.009 -11.533 1.00 76.25 167 ARG A C 1
ATOM 1318 O O . ARG A 1 167 ? 36.074 -11.587 -12.104 1.00 76.25 167 ARG A O 1
ATOM 1325 N N . LEU A 1 168 ? 35.343 -9.976 -10.711 1.00 82.06 168 LEU A N 1
ATOM 1326 C CA . LEU A 1 168 ? 36.648 -9.366 -10.432 1.00 82.06 168 LEU A CA 1
ATOM 1327 C C . LEU A 1 168 ? 37.633 -10.376 -9.836 1.00 82.06 168 LEU A C 1
ATOM 1329 O O . LEU A 1 168 ? 38.743 -10.523 -10.336 1.00 82.06 168 LEU A O 1
ATOM 1333 N N . VAL A 1 169 ? 37.198 -11.144 -8.836 1.00 82.62 169 VAL A N 1
ATOM 1334 C CA . VAL A 1 169 ? 38.026 -12.183 -8.209 1.00 82.62 169 VAL A CA 1
ATOM 1335 C C . VAL A 1 169 ? 38.445 -13.253 -9.217 1.00 82.62 169 VAL A C 1
ATOM 1337 O O . VAL A 1 169 ? 39.611 -13.632 -9.247 1.00 82.62 169 VAL A O 1
ATOM 1340 N N . ILE A 1 170 ? 37.519 -13.725 -10.059 1.00 78.81 170 ILE A N 1
ATOM 1341 C CA . ILE A 1 170 ? 37.812 -14.755 -11.068 1.00 78.81 170 ILE A CA 1
ATOM 1342 C C . ILE A 1 170 ? 38.740 -14.215 -12.163 1.00 78.81 170 ILE A C 1
ATOM 1344 O O . ILE A 1 170 ? 39.637 -14.936 -12.595 1.00 78.81 170 ILE A O 1
ATOM 1348 N N . LEU A 1 171 ? 38.531 -12.974 -12.614 1.00 78.75 171 LEU A N 1
ATOM 1349 C CA . LEU A 1 171 ? 39.376 -12.321 -13.620 1.00 78.75 171 LEU A CA 1
ATOM 1350 C C . LEU A 1 171 ? 40.816 -12.150 -13.125 1.00 78.75 171 LEU A C 1
ATOM 1352 O O . LEU A 1 171 ? 41.749 -12.289 -13.904 1.00 78.75 171 LEU A O 1
ATOM 1356 N N . GLU A 1 172 ? 40.990 -11.929 -11.825 1.00 81.62 172 GLU A N 1
ATOM 1357 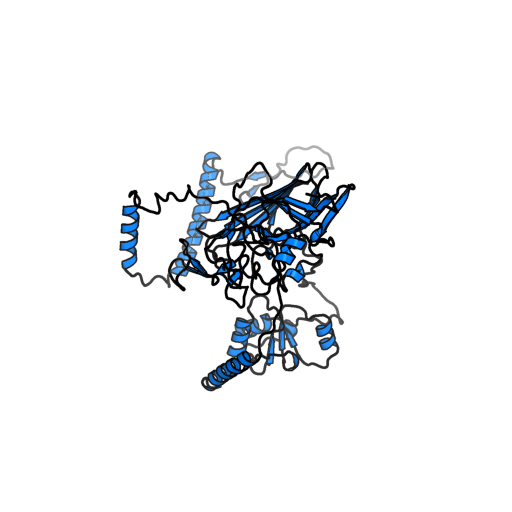C CA . GLU A 1 172 ? 42.287 -11.695 -11.188 1.00 81.62 172 GLU A CA 1
ATOM 1358 C C . GLU A 1 172 ? 42.861 -12.967 -10.537 1.00 81.62 172 GLU A C 1
ATOM 1360 O O . GLU A 1 172 ? 43.731 -12.901 -9.668 1.00 81.62 172 GLU A O 1
ATOM 1365 N N . GLY A 1 173 ? 42.397 -14.146 -10.967 1.00 76.25 173 GLY A N 1
ATOM 1366 C CA . GLY A 1 173 ? 42.997 -15.445 -10.643 1.00 76.25 173 GLY A CA 1
ATOM 1367 C C . GLY A 1 173 ? 42.584 -16.074 -9.306 1.00 76.25 173 GLY A C 1
ATOM 1368 O O . GLY A 1 173 ? 43.132 -17.114 -8.941 1.00 76.25 173 GLY A O 1
ATOM 1369 N N . GLY A 1 174 ? 41.635 -15.488 -8.574 1.00 81.81 174 GLY A N 1
ATOM 1370 C CA . GLY A 1 174 ? 41.085 -16.038 -7.331 1.00 81.81 174 GLY A CA 1
ATOM 1371 C C . GLY A 1 174 ? 39.949 -17.049 -7.545 1.00 81.81 174 GLY A C 1
ATOM 1372 O O . GLY A 1 174 ? 39.268 -17.071 -8.573 1.00 81.81 174 GLY A O 1
ATOM 1373 N N . GLU A 1 175 ? 39.702 -17.900 -6.546 1.00 84.94 175 GLU A N 1
ATOM 1374 C CA . GLU A 1 175 ? 38.679 -18.950 -6.600 1.00 84.94 175 GLU A CA 1
ATOM 1375 C C . GLU A 1 175 ? 37.481 -18.644 -5.698 1.00 84.94 175 GLU A C 1
ATOM 1377 O O . GLU A 1 175 ? 37.634 -18.504 -4.490 1.00 84.94 175 GLU A O 1
ATOM 1382 N N . ILE A 1 176 ? 36.263 -18.641 -6.246 1.00 85.31 176 ILE A N 1
ATOM 1383 C CA . ILE A 1 176 ? 35.041 -18.455 -5.448 1.00 85.31 176 ILE A CA 1
ATOM 1384 C C . ILE A 1 176 ? 34.567 -19.781 -4.841 1.00 85.31 176 ILE A C 1
ATOM 1386 O O . ILE A 1 176 ? 34.287 -20.744 -5.560 1.00 85.31 176 ILE A O 1
ATOM 1390 N N . GLN A 1 177 ? 34.413 -19.807 -3.518 1.00 82.44 177 GLN A N 1
ATOM 1391 C CA . GLN A 1 177 ? 33.916 -20.941 -2.740 1.00 82.44 177 GLN A CA 1
ATOM 1392 C C . GLN A 1 177 ? 32.420 -20.805 -2.439 1.00 82.44 177 GLN A C 1
ATOM 1394 O O . GLN A 1 177 ? 31.892 -19.707 -2.280 1.00 82.44 177 GLN A O 1
ATOM 1399 N N . LYS A 1 178 ? 31.725 -21.944 -2.334 1.00 74.19 178 LYS A N 1
ATOM 1400 C CA . LYS A 1 178 ? 30.291 -22.003 -1.980 1.00 74.19 178 LYS A CA 1
ATOM 1401 C C . LYS A 1 178 ? 30.040 -22.027 -0.473 1.00 74.19 178 LYS A C 1
ATOM 1403 O O . LYS A 1 178 ? 28.914 -21.806 -0.046 1.00 74.19 178 LYS A O 1
ATOM 1408 N N . THR A 1 179 ? 31.066 -22.327 0.316 1.00 73.50 179 THR A N 1
ATOM 1409 C CA . THR A 1 179 ? 30.977 -22.474 1.769 1.00 73.50 179 THR A CA 1
ATOM 1410 C C . THR A 1 179 ? 32.178 -21.823 2.433 1.00 73.50 179 THR A C 1
ATOM 1412 O O . THR A 1 179 ? 33.297 -21.967 1.945 1.00 73.50 179 THR A O 1
ATOM 1415 N N . ALA A 1 180 ? 31.960 -21.186 3.582 1.00 72.69 180 ALA A N 1
ATOM 1416 C CA . ALA A 1 180 ? 33.024 -20.533 4.343 1.00 72.69 180 ALA A CA 1
ATOM 1417 C C . ALA A 1 180 ? 34.106 -21.507 4.857 1.00 72.69 180 ALA A C 1
ATOM 1419 O O . ALA A 1 180 ? 35.254 -21.115 5.005 1.00 72.69 180 ALA A O 1
ATOM 1420 N N . ALA A 1 181 ? 33.767 -22.785 5.071 1.00 71.88 181 ALA A N 1
ATOM 1421 C CA . ALA A 1 181 ? 34.676 -23.781 5.650 1.00 71.88 181 ALA A CA 1
ATOM 1422 C C . ALA A 1 181 ? 35.922 -24.097 4.796 1.00 71.88 181 ALA A C 1
ATOM 1424 O O . ALA A 1 181 ? 36.924 -24.556 5.333 1.00 71.88 181 ALA A O 1
ATOM 1425 N N . SER A 1 182 ? 35.870 -23.869 3.479 1.00 70.38 182 SER A N 1
ATOM 1426 C CA . SER A 1 182 ? 36.983 -24.116 2.547 1.00 70.38 182 SER A CA 1
ATOM 1427 C C . SER A 1 182 ? 37.682 -22.832 2.078 1.00 70.38 182 SER A C 1
ATOM 1429 O O . SER A 1 182 ? 38.608 -22.887 1.259 1.00 70.38 182 SER A O 1
ATOM 1431 N N . ALA A 1 183 ? 37.233 -21.673 2.566 1.00 81.19 183 ALA A N 1
ATOM 1432 C CA . ALA A 1 183 ? 37.718 -20.369 2.145 1.00 81.19 183 ALA A CA 1
ATOM 1433 C C . ALA A 1 183 ? 38.968 -19.953 2.932 1.00 81.19 183 ALA A C 1
ATOM 1435 O O . ALA A 1 183 ? 39.081 -20.218 4.123 1.00 81.19 183 ALA A O 1
ATOM 1436 N N . THR A 1 184 ? 39.911 -19.293 2.260 1.00 83.50 184 THR A N 1
ATOM 1437 C CA . THR A 1 184 ? 41.006 -18.566 2.919 1.00 83.50 184 THR A CA 1
ATOM 1438 C C . THR A 1 184 ? 40.597 -17.139 3.267 1.00 83.50 184 THR A C 1
ATOM 1440 O O . THR A 1 184 ? 41.122 -16.587 4.228 1.00 83.50 184 THR A O 1
ATOM 1443 N N . HIS A 1 185 ? 39.655 -16.561 2.512 1.00 87.50 185 HIS A N 1
ATOM 1444 C CA . HIS A 1 185 ? 39.130 -15.218 2.741 1.00 87.50 185 HIS A CA 1
ATOM 1445 C C . HIS A 1 185 ? 37.605 -15.229 2.732 1.00 87.50 185 HIS A C 1
ATOM 1447 O O . HIS A 1 185 ? 36.979 -15.819 1.847 1.00 87.50 185 HIS A O 1
ATOM 1453 N N . ILE A 1 186 ? 37.005 -14.546 3.697 1.00 86.25 186 ILE A N 1
ATOM 1454 C CA . ILE A 1 186 ? 35.578 -14.250 3.719 1.00 86.25 186 ILE A CA 1
ATOM 1455 C C . ILE A 1 186 ? 35.432 -12.760 3.451 1.00 86.25 186 ILE A C 1
ATOM 1457 O O . ILE A 1 186 ? 35.885 -11.952 4.257 1.00 86.25 186 ILE A O 1
ATOM 1461 N N . ILE A 1 187 ? 34.805 -12.408 2.330 1.00 86.38 187 ILE A N 1
ATOM 1462 C CA . ILE A 1 187 ? 34.524 -11.010 2.007 1.00 86.38 187 ILE A CA 1
ATOM 1463 C C . ILE A 1 187 ? 33.127 -10.669 2.495 1.00 86.38 187 ILE A C 1
ATOM 1465 O O . ILE A 1 187 ? 32.155 -11.292 2.068 1.00 86.38 187 ILE A O 1
ATOM 1469 N N . THR A 1 188 ? 33.020 -9.688 3.379 1.00 81.75 188 THR A N 1
ATOM 1470 C CA . THR A 1 188 ? 31.740 -9.168 3.865 1.00 81.75 188 THR A CA 1
ATOM 1471 C C . THR A 1 188 ? 31.905 -7.711 4.272 1.00 81.75 188 THR A C 1
ATOM 1473 O O . THR A 1 188 ? 32.933 -7.338 4.829 1.00 81.75 188 THR A O 1
ATOM 1476 N N . SER A 1 189 ? 30.890 -6.888 4.015 1.00 75.69 189 SER A N 1
ATOM 1477 C CA . SER A 1 189 ? 30.816 -5.522 4.556 1.00 75.69 189 SER A CA 1
ATOM 1478 C C . SER A 1 189 ? 30.047 -5.449 5.874 1.00 75.69 189 SER A C 1
ATOM 1480 O O . SER A 1 189 ? 29.960 -4.385 6.475 1.00 75.69 189 SER A O 1
ATOM 1482 N N . GLN A 1 190 ? 29.472 -6.565 6.323 1.00 67.50 190 GLN A N 1
ATOM 1483 C CA . GLN A 1 190 ? 28.773 -6.683 7.600 1.00 67.50 190 GLN A CA 1
ATOM 1484 C C . GLN A 1 190 ? 29.585 -7.522 8.589 1.00 67.50 190 GLN A C 1
ATOM 1486 O O . GLN A 1 190 ? 30.294 -8.456 8.197 1.00 67.50 190 GLN A O 1
ATOM 1491 N N . GLY A 1 191 ? 29.429 -7.225 9.881 1.00 60.22 191 GLY A N 1
ATOM 1492 C CA . GLY A 1 191 ? 29.927 -8.080 10.955 1.00 60.22 191 GLY A CA 1
ATOM 1493 C C . GLY A 1 191 ? 29.313 -9.480 10.876 1.00 60.22 191 GLY A C 1
ATOM 1494 O O . GLY A 1 191 ? 28.154 -9.654 10.497 1.00 60.22 191 GLY A O 1
ATOM 1495 N N . LEU A 1 192 ? 30.086 -10.508 11.228 1.00 60.47 192 LEU A N 1
ATOM 1496 C CA . LEU A 1 192 ? 29.533 -11.858 11.336 1.00 60.47 192 LEU A CA 1
ATOM 1497 C C . LEU A 1 192 ? 28.545 -11.923 12.517 1.00 60.47 192 LEU A C 1
ATOM 1499 O O . LEU A 1 192 ? 28.735 -11.274 13.543 1.00 60.47 192 LEU A O 1
ATOM 1503 N N . SER A 1 193 ? 27.488 -12.733 12.394 1.00 57.50 193 SER A N 1
ATOM 1504 C CA . SER A 1 193 ? 26.535 -12.979 13.492 1.00 57.50 193 SER A CA 1
ATOM 1505 C C . SER A 1 193 ? 27.256 -13.472 14.752 1.00 57.50 193 SER A C 1
ATOM 1507 O O . SER A 1 193 ? 28.181 -14.270 14.606 1.00 57.50 193 SER A O 1
ATOM 1509 N N . ALA A 1 194 ? 26.776 -13.141 15.956 1.00 48.25 194 ALA A N 1
ATOM 1510 C CA . ALA A 1 194 ? 27.411 -13.509 17.233 1.00 48.25 194 ALA A CA 1
ATOM 1511 C C . ALA A 1 194 ? 27.846 -14.989 17.324 1.00 48.25 194 ALA A C 1
ATOM 1513 O O . ALA A 1 194 ? 28.986 -15.279 17.672 1.00 48.25 194 ALA A O 1
ATOM 1514 N N . SER A 1 195 ? 26.996 -15.928 16.889 1.00 51.53 195 SER A N 1
ATOM 1515 C CA . SER A 1 195 ? 27.320 -17.367 16.850 1.00 51.53 195 SER A CA 1
ATOM 1516 C C . SER A 1 195 ? 28.464 -17.716 15.878 1.00 51.53 195 SER A C 1
ATOM 1518 O O . SER A 1 195 ? 29.324 -18.542 16.182 1.00 51.53 195 SER A O 1
ATOM 1520 N N . LYS A 1 196 ? 28.530 -17.050 14.716 1.00 60.59 196 LYS A N 1
ATOM 1521 C CA . LYS A 1 196 ? 29.635 -17.198 13.751 1.00 60.59 196 LYS A CA 1
ATOM 1522 C C . LYS A 1 196 ? 30.905 -16.527 14.266 1.00 60.59 196 LYS A C 1
ATOM 1524 O O . LYS A 1 196 ? 31.957 -17.144 14.199 1.00 60.59 196 LYS A O 1
ATOM 1529 N N . THR A 1 197 ? 30.811 -15.320 14.818 1.00 58.62 197 THR A N 1
ATOM 1530 C CA . THR A 1 197 ? 31.938 -14.595 15.425 1.00 58.62 197 THR A CA 1
ATOM 1531 C C . THR A 1 197 ? 32.572 -15.416 16.541 1.00 58.62 197 THR A C 1
ATOM 1533 O O . THR A 1 197 ? 33.775 -15.635 16.520 1.00 58.62 197 THR A O 1
ATOM 1536 N N . GLN A 1 198 ? 31.768 -15.989 17.438 1.00 55.41 198 GLN A N 1
ATOM 1537 C CA . GLN A 1 198 ? 32.253 -16.854 18.512 1.00 55.41 198 GLN A CA 1
ATOM 1538 C C . GLN A 1 198 ? 32.860 -18.165 17.990 1.00 55.41 198 GLN A C 1
ATOM 1540 O O . GLN A 1 198 ? 33.866 -18.630 18.515 1.00 55.41 198 GLN A O 1
ATOM 1545 N N . LYS A 1 199 ? 32.325 -18.724 16.897 1.00 63.00 199 LYS A N 1
ATOM 1546 C CA . LYS A 1 199 ? 32.924 -19.872 16.197 1.00 63.00 199 LYS A CA 1
ATOM 1547 C C . LYS A 1 199 ? 34.298 -19.555 15.586 1.00 63.00 199 LYS A C 1
ATOM 1549 O O . LYS A 1 199 ? 35.140 -20.447 15.534 1.00 63.00 199 LYS A O 1
ATOM 1554 N N . TYR A 1 200 ? 34.531 -18.323 15.133 1.00 61.53 200 TYR A N 1
ATOM 1555 C CA . TYR A 1 200 ? 35.827 -17.894 14.591 1.00 61.53 200 TYR A CA 1
ATOM 1556 C C . TYR A 1 200 ? 36.811 -17.437 15.673 1.00 61.53 200 TYR A C 1
ATOM 1558 O O . TYR A 1 200 ? 37.999 -17.688 15.526 1.00 61.53 200 TYR A O 1
ATOM 1566 N N . LEU A 1 201 ? 36.334 -16.844 16.772 1.00 54.81 201 LEU A N 1
ATOM 1567 C CA . LEU A 1 201 ? 37.160 -16.499 17.937 1.00 54.81 201 LEU A CA 1
ATOM 1568 C C . LEU A 1 201 ? 37.646 -17.747 18.694 1.00 54.81 201 LEU A C 1
ATOM 1570 O O . LEU A 1 201 ? 38.763 -17.758 19.197 1.00 54.81 201 LEU A O 1
ATOM 1574 N N . ASN A 1 202 ? 36.829 -18.806 18.739 1.00 54.50 202 ASN A N 1
ATOM 1575 C CA . ASN A 1 202 ? 37.154 -20.063 19.426 1.00 54.50 202 ASN A CA 1
ATOM 1576 C C . ASN A 1 202 ? 37.784 -21.125 18.503 1.00 54.50 202 ASN A C 1
ATOM 1578 O O . ASN A 1 202 ? 38.178 -22.193 18.970 1.00 54.50 202 ASN A O 1
ATOM 1582 N N . GLY A 1 203 ? 37.814 -20.883 17.190 1.00 54.62 203 GLY A N 1
ATOM 1583 C CA . GLY A 1 203 ? 38.263 -21.843 16.184 1.00 54.62 203 GLY A CA 1
ATOM 1584 C C . GLY A 1 203 ? 39.695 -21.579 15.729 1.00 54.62 203 GLY A C 1
ATOM 1585 O O . GLY A 1 203 ? 40.079 -20.441 15.488 1.00 54.62 203 GLY A O 1
ATOM 1586 N N . ASN A 1 204 ? 40.476 -22.640 15.522 1.00 48.38 204 ASN A N 1
ATOM 1587 C CA . ASN A 1 204 ? 41.858 -22.572 15.032 1.00 48.38 204 ASN A CA 1
ATOM 1588 C C . ASN A 1 204 ? 41.907 -22.343 13.498 1.00 48.38 204 ASN A C 1
ATOM 1590 O O . ASN A 1 204 ? 42.515 -23.109 12.749 1.00 48.38 204 ASN A O 1
ATOM 1594 N N . HIS A 1 205 ? 41.162 -21.351 13.000 1.00 57.75 205 HIS A N 1
ATOM 1595 C CA . HIS A 1 205 ? 40.953 -21.114 11.571 1.00 57.75 205 HIS A CA 1
ATOM 1596 C C . HIS A 1 205 ? 41.760 -19.909 11.078 1.00 57.75 205 HIS A C 1
ATOM 1598 O O . HIS A 1 205 ? 41.480 -18.769 11.430 1.00 57.75 205 HIS A O 1
ATOM 1604 N N . ASN A 1 206 ? 42.711 -20.160 10.176 1.00 62.44 206 ASN A N 1
ATOM 1605 C CA . ASN A 1 206 ? 43.570 -19.151 9.540 1.00 62.44 206 ASN A CA 1
ATOM 1606 C C . ASN A 1 206 ? 42.844 -18.410 8.387 1.00 62.44 206 ASN A C 1
ATOM 1608 O O . ASN A 1 206 ? 43.372 -18.270 7.286 1.00 62.44 206 ASN A O 1
ATOM 1612 N N . THR A 1 207 ? 41.568 -18.055 8.583 1.00 72.25 207 THR A N 1
ATOM 1613 C CA . THR A 1 207 ? 40.704 -17.442 7.558 1.00 72.25 207 THR A CA 1
ATOM 1614 C C . THR A 1 207 ? 40.607 -15.939 7.783 1.00 72.25 207 THR A C 1
ATOM 1616 O O . THR A 1 207 ? 40.161 -15.499 8.839 1.00 72.25 207 THR A O 1
ATOM 1619 N N . HIS A 1 208 ? 40.982 -15.144 6.781 1.00 83.56 208 HIS A N 1
ATOM 1620 C CA . HIS A 1 208 ? 40.909 -13.688 6.862 1.00 83.56 208 HIS A CA 1
ATOM 1621 C C . HIS A 1 208 ? 39.495 -13.206 6.537 1.00 83.56 208 HIS A C 1
ATOM 1623 O O . HIS A 1 208 ? 38.921 -13.584 5.518 1.00 83.56 208 HIS A O 1
ATOM 1629 N N . ILE A 1 209 ? 38.922 -12.365 7.392 1.00 83.38 209 ILE A N 1
ATOM 1630 C CA . ILE A 1 209 ? 37.608 -11.763 7.154 1.00 83.38 209 ILE A CA 1
ATOM 1631 C C . ILE A 1 209 ? 37.853 -10.310 6.783 1.00 83.38 209 ILE A C 1
ATOM 1633 O O . ILE A 1 209 ? 38.258 -9.525 7.641 1.00 83.38 209 ILE A O 1
ATOM 1637 N N . VAL A 1 210 ? 37.651 -9.983 5.511 1.00 84.50 210 VAL A N 1
ATOM 1638 C CA . VAL A 1 210 ? 38.038 -8.694 4.930 1.00 84.50 210 VAL A CA 1
ATOM 1639 C C . VAL A 1 210 ? 36.863 -8.008 4.244 1.00 84.50 210 VAL A C 1
ATOM 1641 O O . VAL A 1 210 ? 35.917 -8.662 3.805 1.00 84.50 210 VAL A O 1
ATOM 1644 N N . THR A 1 211 ? 36.914 -6.687 4.142 1.00 86.06 211 THR A N 1
ATOM 1645 C CA . THR A 1 211 ? 35.912 -5.910 3.406 1.00 86.06 211 THR A CA 1
ATOM 1646 C C . THR A 1 211 ? 36.135 -6.013 1.881 1.00 86.06 211 THR A C 1
ATOM 1648 O O . THR A 1 211 ? 37.238 -6.364 1.440 1.00 86.06 211 THR A O 1
ATOM 1651 N N . PRO A 1 212 ? 35.113 -5.770 1.030 1.00 83.06 212 PRO A N 1
ATOM 1652 C CA . PRO A 1 212 ? 35.245 -5.853 -0.433 1.00 83.06 212 PRO A CA 1
ATOM 1653 C C . PRO A 1 212 ? 36.297 -4.907 -1.021 1.00 83.06 212 PRO A C 1
ATOM 1655 O O . PRO A 1 212 ? 36.864 -5.210 -2.074 1.00 83.06 212 PRO A O 1
ATOM 1658 N N . GLU A 1 213 ? 36.615 -3.819 -0.321 1.00 85.56 213 GLU A N 1
ATOM 1659 C CA . GLU A 1 213 ? 37.636 -2.850 -0.711 1.00 85.56 213 GLU A CA 1
ATOM 1660 C C . GLU A 1 213 ? 39.028 -3.486 -0.803 1.00 85.56 213 GLU A C 1
ATOM 1662 O O . GLU A 1 213 ? 39.833 -3.080 -1.635 1.00 85.56 213 GLU A O 1
ATOM 1667 N N . TRP A 1 214 ? 39.305 -4.553 -0.041 1.00 90.88 214 TRP A N 1
ATOM 1668 C CA . TRP A 1 214 ? 40.568 -5.289 -0.152 1.00 90.88 214 TRP A CA 1
ATOM 1669 C C . TRP A 1 214 ? 40.793 -5.832 -1.568 1.00 90.88 214 TRP A C 1
ATOM 1671 O O . TRP A 1 214 ? 41.911 -5.777 -2.089 1.00 90.88 214 TRP A O 1
ATOM 1681 N N . VAL A 1 215 ? 39.731 -6.326 -2.215 1.00 84.94 215 VAL A N 1
ATOM 1682 C CA . VAL A 1 215 ? 39.790 -6.824 -3.595 1.00 84.94 215 VAL A CA 1
ATOM 1683 C C . VAL A 1 215 ? 39.931 -5.664 -4.567 1.00 84.94 215 VAL A C 1
ATOM 1685 O O . VAL A 1 215 ? 40.847 -5.673 -5.388 1.00 84.94 215 VAL A O 1
ATOM 1688 N N . THR A 1 216 ? 39.076 -4.646 -4.471 1.00 86.31 216 THR A N 1
ATOM 1689 C CA . THR A 1 216 ? 39.096 -3.528 -5.425 1.00 86.31 216 THR A CA 1
ATOM 1690 C C . THR A 1 216 ? 40.389 -2.723 -5.345 1.00 86.31 216 THR A C 1
ATOM 1692 O O . THR A 1 216 ? 40.932 -2.348 -6.382 1.00 86.31 216 THR A O 1
ATOM 1695 N N . ASP A 1 217 ? 40.946 -2.532 -4.149 1.00 85.38 217 ASP A N 1
ATOM 1696 C CA . ASP A 1 217 ? 42.189 -1.787 -3.940 1.00 85.38 217 ASP A CA 1
ATOM 1697 C C . ASP A 1 217 ? 43.427 -2.600 -4.317 1.00 85.38 217 ASP A C 1
ATOM 1699 O O . ASP A 1 217 ? 44.429 -2.046 -4.786 1.00 85.38 217 ASP A O 1
ATOM 1703 N N . SER A 1 218 ? 43.377 -3.925 -4.151 1.00 85.00 218 SER A N 1
ATOM 1704 C CA . SER A 1 218 ? 44.435 -4.813 -4.643 1.00 85.00 218 SER A CA 1
ATOM 1705 C C . SER A 1 218 ? 44.524 -4.774 -6.167 1.00 85.00 218 SER A C 1
ATOM 1707 O O . SER A 1 218 ? 45.623 -4.749 -6.725 1.00 85.00 218 SER A O 1
ATOM 1709 N N . ILE A 1 219 ? 43.370 -4.710 -6.835 1.00 82.75 219 ILE A N 1
ATOM 1710 C CA . ILE A 1 219 ? 43.265 -4.620 -8.293 1.00 82.75 219 ILE A CA 1
ATOM 1711 C C . ILE A 1 219 ? 43.687 -3.232 -8.780 1.00 82.75 219 ILE A C 1
ATOM 1713 O O . ILE A 1 219 ? 44.535 -3.128 -9.668 1.00 82.75 219 ILE A O 1
ATOM 1717 N N . SER A 1 220 ? 43.156 -2.163 -8.177 1.00 80.62 220 SER A N 1
ATOM 1718 C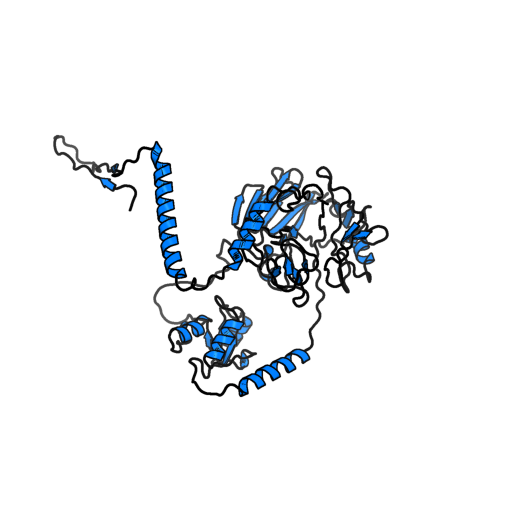 CA . SER A 1 220 ? 43.430 -0.782 -8.595 1.00 80.62 220 SER A CA 1
ATOM 1719 C C . SER A 1 220 ? 44.900 -0.401 -8.413 1.00 80.62 220 SER A C 1
ATOM 1721 O O . SER A 1 220 ? 45.483 0.253 -9.275 1.00 80.62 220 SER A O 1
ATOM 1723 N N . SER A 1 221 ? 45.535 -0.874 -7.336 1.00 80.81 221 SER A N 1
ATOM 1724 C CA . SER A 1 221 ? 46.961 -0.646 -7.082 1.00 80.81 221 SER A CA 1
ATOM 1725 C C . SER A 1 221 ? 47.888 -1.675 -7.733 1.00 80.81 221 SER A C 1
ATOM 1727 O O . SER A 1 221 ? 49.103 -1.598 -7.543 1.00 80.81 221 SER A O 1
ATOM 1729 N N . ARG A 1 222 ? 47.331 -2.639 -8.484 1.00 80.12 222 ARG A N 1
ATOM 1730 C CA . ARG A 1 222 ? 48.049 -3.752 -9.127 1.00 80.12 222 ARG A CA 1
ATOM 1731 C C . ARG A 1 222 ? 48.974 -4.534 -8.175 1.00 80.12 222 ARG A C 1
ATOM 1733 O O . ARG A 1 222 ? 49.951 -5.142 -8.606 1.00 80.12 222 ARG A O 1
ATOM 1740 N N . LYS A 1 223 ? 48.679 -4.525 -6.872 1.00 83.38 223 LYS A N 1
ATOM 1741 C CA . LYS A 1 223 ? 49.467 -5.177 -5.820 1.00 83.38 223 LYS A CA 1
ATOM 1742 C C . LYS A 1 223 ? 48.540 -5.634 -4.703 1.00 83.38 223 LYS A C 1
ATOM 1744 O O . LYS A 1 223 ? 47.773 -4.828 -4.184 1.00 83.38 223 LYS A O 1
ATOM 1749 N N . ARG A 1 224 ? 48.661 -6.900 -4.286 1.00 84.50 224 ARG A N 1
ATOM 1750 C CA . ARG A 1 224 ? 47.859 -7.447 -3.183 1.00 84.50 224 ARG A CA 1
ATOM 1751 C C . ARG A 1 224 ? 48.064 -6.615 -1.918 1.00 84.50 224 ARG A C 1
ATOM 1753 O O . ARG A 1 224 ? 49.196 -6.445 -1.452 1.00 84.50 224 ARG A O 1
ATOM 1760 N N . LYS A 1 225 ? 46.966 -6.067 -1.406 1.00 86.69 225 LYS A N 1
ATOM 1761 C CA . LYS A 1 225 ? 46.941 -5.322 -0.153 1.00 86.69 225 LYS A CA 1
ATOM 1762 C C . LYS A 1 225 ? 47.024 -6.276 1.028 1.00 86.69 225 LYS A C 1
ATOM 1764 O O . LYS A 1 225 ? 46.679 -7.449 0.928 1.00 86.69 225 LYS A O 1
ATOM 1769 N N . LYS A 1 226 ? 47.493 -5.753 2.150 1.00 84.06 226 LYS A N 1
ATOM 1770 C CA . LYS A 1 226 ? 47.628 -6.505 3.389 1.00 84.06 226 LYS A CA 1
ATOM 1771 C C . LYS A 1 226 ? 46.247 -6.685 4.016 1.00 84.06 226 LYS A C 1
ATOM 1773 O O . LYS A 1 226 ? 45.511 -5.720 4.178 1.00 84.06 226 LYS A O 1
ATOM 1778 N N . GLU A 1 227 ? 45.889 -7.916 4.346 1.00 82.88 227 GLU A N 1
ATOM 1779 C CA . GLU A 1 227 ? 44.540 -8.309 4.766 1.00 82.88 227 GLU A CA 1
ATOM 1780 C C . GLU A 1 227 ? 44.110 -7.622 6.073 1.00 82.88 227 GLU A C 1
ATOM 1782 O O . GLU A 1 227 ? 42.933 -7.327 6.265 1.00 82.88 227 GLU A O 1
ATOM 1787 N N . TRP A 1 228 ? 45.060 -7.313 6.962 1.00 72.62 228 TRP A N 1
ATOM 1788 C CA . TRP A 1 228 ? 44.786 -6.652 8.243 1.00 72.62 228 TRP A CA 1
ATOM 1789 C C . TRP A 1 228 ? 44.324 -5.200 8.108 1.00 72.62 228 TRP A C 1
ATOM 1791 O O . TRP A 1 228 ? 43.598 -4.718 8.975 1.00 72.62 228 TRP A O 1
ATOM 1801 N N . ASP A 1 229 ? 44.701 -4.515 7.024 1.00 75.62 229 ASP A N 1
ATOM 1802 C CA . ASP A 1 229 ? 44.264 -3.139 6.766 1.00 75.62 229 ASP A CA 1
ATOM 1803 C C . ASP A 1 229 ? 42.760 -3.085 6.428 1.00 75.62 229 ASP A C 1
ATOM 1805 O O . ASP A 1 229 ? 42.144 -2.026 6.506 1.00 75.62 229 ASP A O 1
ATOM 1809 N N . TYR A 1 230 ? 42.165 -4.244 6.120 1.00 77.88 230 TYR A N 1
ATOM 1810 C CA . TYR A 1 230 ? 40.781 -4.411 5.681 1.00 77.88 230 TYR A CA 1
ATOM 1811 C C . TYR A 1 230 ? 40.009 -5.420 6.546 1.00 77.88 230 TYR A C 1
ATOM 1813 O O . TYR A 1 230 ? 38.946 -5.889 6.144 1.00 77.88 230 TYR A O 1
ATOM 1821 N N . ALA A 1 231 ? 40.541 -5.796 7.715 1.00 74.19 231 ALA A N 1
ATOM 1822 C CA . ALA A 1 231 ? 39.927 -6.793 8.586 1.00 74.19 231 ALA A CA 1
ATOM 1823 C C . ALA A 1 231 ? 38.641 -6.268 9.251 1.00 74.19 231 ALA A C 1
ATOM 1825 O O . ALA A 1 231 ? 38.625 -5.182 9.826 1.00 74.19 231 ALA A O 1
ATOM 1826 N N . VAL A 1 232 ? 37.579 -7.079 9.238 1.00 65.00 232 VAL A N 1
ATOM 1827 C CA . VAL A 1 232 ? 36.256 -6.725 9.801 1.00 65.00 232 VAL A CA 1
ATOM 1828 C C . VAL A 1 232 ? 36.240 -6.759 11.342 1.00 65.00 232 VAL A C 1
ATOM 1830 O O . VAL A 1 232 ? 35.374 -6.152 11.965 1.00 65.00 232 VAL A O 1
ATOM 1833 N N . PHE A 1 233 ? 37.223 -7.412 11.976 1.00 54.94 233 PHE A N 1
ATOM 1834 C CA . PHE A 1 233 ? 37.404 -7.438 13.433 1.00 54.94 233 PHE A CA 1
ATOM 1835 C C . PHE A 1 233 ? 38.783 -6.881 13.805 1.00 54.94 233 PHE A C 1
ATOM 1837 O O . PHE A 1 233 ? 39.802 -7.498 13.495 1.00 54.94 233 PHE A O 1
ATOM 1844 N N . ARG A 1 234 ? 38.838 -5.742 14.507 1.00 39.50 234 ARG A N 1
ATOM 1845 C CA . ARG A 1 234 ? 40.059 -5.310 15.204 1.00 39.50 234 ARG A CA 1
ATOM 1846 C C . ARG A 1 234 ? 40.034 -5.852 16.628 1.00 39.50 234 ARG A C 1
ATOM 1848 O O . ARG A 1 234 ? 39.121 -5.565 17.392 1.00 39.50 234 ARG A O 1
ATOM 1855 N N . ASN A 1 235 ? 41.043 -6.645 16.968 1.00 28.81 235 ASN A N 1
ATOM 1856 C CA . ASN A 1 235 ? 41.251 -7.178 18.308 1.00 28.81 235 ASN A CA 1
ATOM 1857 C C . ASN A 1 235 ? 41.675 -6.018 19.233 1.00 28.81 235 ASN A C 1
ATOM 1859 O O . ASN A 1 235 ? 42.812 -5.554 19.166 1.00 28.81 235 ASN A O 1
ATOM 1863 N N . THR A 1 236 ? 40.765 -5.489 20.049 1.00 25.83 236 THR A N 1
ATOM 1864 C CA . THR A 1 236 ? 41.058 -4.415 21.010 1.00 25.83 236 THR A CA 1
ATOM 1865 C C . THR A 1 236 ? 41.465 -4.993 22.360 1.00 25.83 236 THR A C 1
ATOM 1867 O O . THR A 1 236 ? 40.630 -5.052 23.246 1.00 25.83 236 THR A O 1
ATOM 1870 N N . PHE A 1 237 ? 42.730 -5.390 22.529 1.00 27.33 237 PHE A N 1
ATOM 1871 C CA . PHE A 1 237 ? 43.422 -5.434 23.831 1.00 27.33 237 PHE A CA 1
ATOM 1872 C C . PHE A 1 237 ? 44.944 -5.475 23.609 1.00 27.33 237 PHE A C 1
ATOM 1874 O O . PHE A 1 237 ? 45.516 -6.557 23.540 1.00 27.33 237 PHE A O 1
ATOM 1881 N N . ALA A 1 238 ? 45.579 -4.303 23.453 1.00 24.61 238 ALA A N 1
ATOM 1882 C CA . ALA A 1 238 ? 46.960 -3.989 23.873 1.00 24.61 238 ALA A CA 1
ATOM 1883 C C . ALA A 1 238 ? 47.432 -2.638 23.275 1.00 24.61 238 ALA A C 1
ATOM 1885 O O . ALA A 1 238 ? 47.613 -2.516 22.070 1.00 24.61 238 ALA A O 1
ATOM 1886 N N . TYR A 1 239 ? 47.666 -1.660 24.158 1.00 26.03 239 TYR A N 1
ATOM 1887 C CA . TYR A 1 239 ? 48.467 -0.429 23.997 1.00 26.03 239 TYR A CA 1
ATOM 1888 C C . TYR A 1 239 ? 48.022 0.676 23.008 1.00 26.03 239 TYR A C 1
ATOM 1890 O O . TYR A 1 239 ? 48.433 0.748 21.859 1.00 26.03 239 TYR A O 1
ATOM 1898 N N . GLY A 1 240 ? 47.233 1.609 23.562 1.00 31.22 240 GLY A N 1
ATOM 1899 C CA . GLY A 1 240 ? 47.440 3.069 23.573 1.00 31.22 240 GLY A CA 1
ATOM 1900 C C . GLY A 1 240 ? 48.059 3.783 22.365 1.00 31.22 240 GLY A C 1
ATOM 1901 O O . GLY A 1 240 ? 49.275 3.829 22.249 1.00 31.22 240 GLY A O 1
ATOM 1902 N N . HIS A 1 241 ? 47.215 4.460 21.575 1.00 25.83 241 HIS A N 1
ATOM 1903 C CA . HIS A 1 241 ? 47.264 5.903 21.255 1.00 25.83 241 HIS A CA 1
ATOM 1904 C C . HIS A 1 241 ? 46.379 6.213 20.029 1.00 25.83 241 HIS A C 1
ATOM 1906 O O . HIS A 1 241 ? 46.645 5.734 18.935 1.00 25.83 241 HIS A O 1
ATOM 1912 N N . GLY A 1 242 ? 45.397 7.106 20.207 1.00 26.62 242 GLY A N 1
ATOM 1913 C CA . GLY A 1 242 ? 44.971 8.055 19.170 1.00 26.62 242 GLY A CA 1
ATOM 1914 C C . GLY A 1 242 ? 43.892 7.632 18.160 1.00 26.62 242 GLY A C 1
ATOM 1915 O O . GLY A 1 242 ? 44.135 6.825 17.274 1.00 26.62 242 GLY A O 1
ATOM 1916 N N . LEU A 1 243 ? 42.775 8.372 18.222 1.00 27.94 243 LEU A N 1
ATOM 1917 C CA . LEU A 1 243 ? 41.807 8.675 17.152 1.00 27.94 243 LEU A CA 1
ATOM 1918 C C . LEU A 1 243 ? 40.791 7.575 16.786 1.00 27.94 243 LEU A C 1
ATOM 1920 O O . LEU A 1 243 ? 40.974 6.784 15.866 1.00 27.94 243 LEU A O 1
ATOM 1924 N N . HIS A 1 244 ? 39.646 7.625 17.476 1.00 25.80 244 HIS A N 1
ATOM 1925 C CA . HIS A 1 244 ? 38.389 7.015 17.042 1.00 25.80 244 HIS A CA 1
ATOM 1926 C C . HIS A 1 244 ? 37.887 7.682 15.752 1.00 25.80 244 HIS A C 1
ATOM 1928 O O . HIS A 1 244 ? 37.582 8.874 15.746 1.00 25.80 244 HIS A O 1
ATOM 1934 N N . HIS A 1 245 ? 37.738 6.899 14.685 1.00 29.97 245 HIS A N 1
ATOM 1935 C CA . HIS A 1 245 ? 36.725 7.154 13.664 1.00 29.97 245 HIS A CA 1
ATOM 1936 C C . HIS A 1 245 ? 35.932 5.854 13.488 1.00 29.97 245 HIS A C 1
ATOM 1938 O O . HIS A 1 245 ? 36.327 4.950 12.754 1.00 29.97 245 HIS A O 1
ATOM 1944 N N . ASP A 1 246 ? 34.868 5.753 14.285 1.00 28.31 246 ASP A N 1
ATOM 1945 C CA . ASP A 1 246 ? 33.895 4.665 14.332 1.00 28.31 246 ASP A CA 1
ATOM 1946 C C . ASP A 1 246 ? 33.146 4.511 12.999 1.00 28.31 246 ASP A C 1
ATOM 1948 O O . ASP A 1 246 ? 32.620 5.479 12.450 1.00 28.31 246 ASP A O 1
ATOM 1952 N N . LEU A 1 247 ? 33.071 3.273 12.505 1.00 29.91 247 LEU A N 1
ATOM 1953 C CA . LEU A 1 247 ? 32.083 2.810 11.520 1.00 29.91 247 LEU A CA 1
ATOM 1954 C C . LEU A 1 247 ? 31.302 1.603 12.070 1.00 29.91 247 LEU A C 1
ATOM 1956 O O . LEU A 1 247 ? 30.846 0.735 11.328 1.00 29.91 247 LEU A O 1
ATOM 1960 N N . THR A 1 248 ? 31.081 1.574 13.385 1.00 29.09 248 THR A N 1
ATOM 1961 C CA . THR A 1 248 ? 29.777 1.159 13.894 1.00 29.09 248 THR A CA 1
ATOM 1962 C C . THR A 1 248 ? 28.782 2.206 13.396 1.00 29.09 248 THR A C 1
ATOM 1964 O O . THR A 1 248 ? 28.773 3.349 13.844 1.00 29.09 248 THR A O 1
ATOM 1967 N N . ARG A 1 249 ? 27.905 1.852 12.452 1.00 31.16 249 ARG A N 1
ATOM 1968 C CA . ARG A 1 249 ? 26.589 2.487 12.500 1.00 31.16 249 ARG A CA 1
ATOM 1969 C C . ARG A 1 249 ? 25.899 1.810 13.673 1.00 31.16 249 ARG A C 1
ATOM 1971 O O . ARG A 1 249 ? 25.318 0.738 13.531 1.00 31.16 249 ARG A O 1
ATOM 1978 N N . ASP A 1 250 ? 26.106 2.390 14.848 1.00 26.95 250 ASP A N 1
ATOM 1979 C CA . ASP A 1 250 ? 25.234 2.218 15.995 1.00 26.95 250 ASP A CA 1
ATOM 1980 C C . ASP A 1 250 ? 23.795 2.331 15.472 1.00 26.95 250 ASP A C 1
ATOM 1982 O O . ASP A 1 250 ? 23.314 3.409 15.117 1.00 26.95 250 ASP A O 1
ATOM 1986 N N . VAL A 1 251 ? 23.083 1.207 15.423 1.00 35.31 251 VAL A N 1
ATOM 1987 C CA . VAL A 1 251 ? 21.626 1.195 15.217 1.00 35.31 251 VAL A CA 1
ATOM 1988 C C . VAL A 1 251 ? 20.915 1.819 16.439 1.00 35.31 251 VAL A C 1
ATOM 1990 O O . VAL A 1 251 ? 19.708 2.028 16.433 1.00 35.31 251 VAL A O 1
ATOM 1993 N N . SER A 1 252 ? 21.673 2.220 17.466 1.00 29.94 252 SER A N 1
ATOM 1994 C CA . SER A 1 252 ? 21.238 3.055 18.584 1.00 29.94 252 SER A CA 1
ATOM 1995 C C . SER A 1 252 ? 21.527 4.559 18.439 1.00 29.94 252 SER A C 1
ATOM 1997 O O . SER A 1 252 ? 21.096 5.306 19.314 1.00 29.94 252 SER A O 1
ATOM 1999 N N . THR A 1 253 ? 22.205 5.046 17.384 1.00 30.92 253 THR A N 1
ATOM 2000 C CA . THR A 1 253 ? 22.484 6.497 17.225 1.00 30.92 253 THR A CA 1
ATOM 2001 C C . THR A 1 253 ? 22.184 7.099 15.850 1.00 30.92 253 THR A C 1
ATOM 2003 O O . THR A 1 253 ? 22.325 8.312 15.686 1.00 30.92 253 THR A O 1
ATOM 2006 N N . ASP A 1 254 ? 21.657 6.341 14.882 1.00 34.25 254 ASP A N 1
ATOM 2007 C CA . ASP A 1 254 ? 21.079 6.955 13.681 1.00 34.25 254 ASP A CA 1
ATOM 2008 C C . ASP A 1 254 ? 19.644 7.444 13.947 1.00 34.25 254 ASP A C 1
ATOM 2010 O O . ASP A 1 254 ? 18.657 6.753 13.689 1.00 34.25 254 ASP A O 1
ATOM 2014 N N . GLN A 1 255 ? 19.519 8.663 14.477 1.00 35.72 255 GLN A N 1
ATOM 2015 C CA . GLN A 1 255 ? 18.229 9.329 14.718 1.00 35.72 255 GLN A CA 1
ATOM 2016 C C . GLN A 1 255 ? 17.341 9.440 13.455 1.00 35.72 255 GLN A C 1
ATOM 2018 O O . GLN A 1 255 ? 16.147 9.708 13.584 1.00 35.72 255 GLN A O 1
ATOM 2023 N N . SER A 1 256 ? 17.873 9.222 12.242 1.00 38.06 256 SER A N 1
ATOM 2024 C CA . SER A 1 256 ? 17.124 9.401 10.988 1.00 38.06 256 SER A CA 1
ATOM 2025 C C . SER A 1 256 ? 16.216 8.221 10.606 1.00 38.06 256 SER A C 1
ATOM 2027 O O . SER A 1 256 ? 15.110 8.453 10.122 1.00 38.06 256 SER A O 1
ATOM 2029 N N . LEU A 1 257 ? 16.607 6.969 10.883 1.00 43.41 257 LEU A N 1
ATOM 2030 C CA . LEU A 1 257 ? 15.759 5.784 10.640 1.00 43.41 257 LEU A CA 1
ATOM 2031 C C . LEU A 1 257 ? 14.646 5.630 11.690 1.00 43.41 257 LEU A C 1
ATOM 2033 O O . LEU A 1 257 ? 13.596 5.064 11.401 1.00 43.41 257 LEU A O 1
ATOM 2037 N N . ASN A 1 258 ? 14.851 6.211 12.874 1.00 53.84 258 ASN A N 1
ATOM 2038 C CA . ASN A 1 258 ? 13.897 6.234 13.984 1.00 53.84 258 ASN A CA 1
ATOM 2039 C C . ASN A 1 258 ? 13.139 7.566 14.082 1.00 53.84 258 ASN A C 1
ATOM 2041 O O . ASN A 1 258 ? 12.716 7.947 15.173 1.00 53.84 258 ASN A O 1
ATOM 2045 N N . THR A 1 259 ? 12.971 8.302 12.973 1.00 71.00 259 THR A N 1
ATOM 2046 C CA . THR A 1 259 ? 12.088 9.480 12.978 1.00 71.00 259 THR A CA 1
ATOM 2047 C C . THR A 1 259 ? 10.638 9.006 13.073 1.00 71.00 259 THR A C 1
ATOM 2049 O O . THR A 1 259 ? 9.940 8.828 12.074 1.00 71.00 259 THR A O 1
ATOM 2052 N N . GLU A 1 260 ? 10.231 8.738 14.309 1.00 86.25 260 GLU A N 1
ATOM 2053 C CA . GLU A 1 260 ? 8.876 8.415 14.714 1.00 86.25 260 GLU A CA 1
ATOM 2054 C C . GLU A 1 260 ? 8.127 9.709 15.018 1.00 86.25 260 GLU A C 1
ATOM 2056 O O . GLU A 1 260 ? 8.599 10.578 15.754 1.00 86.25 260 GLU A O 1
ATOM 2061 N N . VAL A 1 261 ? 6.946 9.839 14.429 1.00 89.94 261 VAL A N 1
ATOM 2062 C CA . VAL A 1 261 ? 6.069 10.985 14.608 1.00 89.94 261 VAL A CA 1
ATOM 2063 C C . VAL A 1 261 ? 4.778 10.508 15.247 1.00 89.94 261 VAL A C 1
ATOM 2065 O O . VAL A 1 261 ? 3.973 9.833 14.608 1.00 89.94 261 VAL A O 1
ATOM 2068 N N . SER A 1 262 ? 4.583 10.880 16.508 1.00 94.31 262 SER A N 1
ATOM 2069 C CA . SER A 1 262 ? 3.333 10.656 17.232 1.00 94.31 262 SER A CA 1
ATOM 2070 C C . SER A 1 262 ? 2.349 11.785 16.962 1.00 94.31 262 SER A C 1
ATOM 2072 O O . SER A 1 262 ? 2.672 12.961 17.143 1.00 94.31 262 SER A O 1
ATOM 2074 N N . LEU A 1 263 ? 1.135 11.419 16.566 1.00 96.38 263 LEU A N 1
ATOM 2075 C CA . LEU A 1 263 ? 0.016 12.324 16.364 1.00 96.38 263 LEU A CA 1
ATOM 2076 C C . LEU A 1 263 ? -1.102 12.023 17.363 1.00 96.38 263 LEU A C 1
ATOM 2078 O O . LEU A 1 263 ? -1.355 10.873 17.736 1.00 96.38 263 LEU A O 1
ATOM 2082 N N . VAL A 1 264 ? -1.821 13.073 17.753 1.00 96.31 264 VAL A N 1
ATOM 2083 C CA . VAL A 1 264 ? -3.054 12.976 18.544 1.00 96.31 264 VAL A CA 1
ATOM 2084 C C . VAL A 1 264 ? -4.097 13.895 17.916 1.00 96.31 264 VAL A C 1
ATOM 2086 O O . VAL A 1 264 ? -3.781 15.030 17.549 1.00 96.31 264 VAL A O 1
ATOM 2089 N N . ALA A 1 265 ? -5.335 13.419 17.772 1.00 97.00 265 ALA A N 1
ATOM 2090 C CA . ALA A 1 265 ? -6.438 14.275 17.341 1.00 97.00 265 ALA A CA 1
ATOM 2091 C C . ALA A 1 265 ? -6.691 15.412 18.353 1.00 97.00 265 ALA A C 1
ATOM 2093 O O . ALA A 1 265 ? -6.454 15.226 19.549 1.00 97.00 265 ALA A O 1
ATOM 2094 N N . PRO A 1 266 ? -7.206 16.580 17.926 1.00 97.38 266 PRO A N 1
ATOM 2095 C CA . PRO A 1 266 ? -7.439 17.708 18.834 1.00 97.38 266 PRO A CA 1
ATOM 2096 C C . PRO A 1 266 ? -8.359 17.395 20.028 1.00 97.38 266 PRO A C 1
ATOM 2098 O O . PRO A 1 266 ? -8.183 17.975 21.095 1.00 97.38 266 PRO A O 1
ATOM 2101 N N . ASP A 1 267 ? -9.308 16.473 19.866 1.00 96.31 267 ASP A N 1
ATOM 2102 C CA . ASP A 1 267 ? -10.220 15.990 20.912 1.00 96.31 267 ASP A CA 1
ATOM 2103 C C . ASP A 1 267 ? -9.710 14.743 21.669 1.00 96.31 267 ASP A C 1
ATOM 2105 O O . ASP A 1 267 ? -10.393 14.233 22.556 1.00 96.31 267 ASP A O 1
ATOM 2109 N N . GLY A 1 268 ? -8.526 14.226 21.322 1.00 94.44 268 GLY A N 1
ATOM 2110 C CA . GLY A 1 268 ? -7.948 13.021 21.924 1.00 94.44 268 GLY A CA 1
ATOM 2111 C C . GLY A 1 268 ? -8.666 11.711 21.573 1.00 94.44 268 GLY A C 1
ATOM 2112 O O . GLY A 1 268 ? -8.449 10.704 22.248 1.00 94.44 268 GLY A O 1
ATOM 2113 N N . SER A 1 269 ? -9.520 11.702 20.545 1.00 94.12 269 SER A N 1
ATOM 2114 C CA . SER A 1 269 ? -10.322 10.534 20.139 1.00 94.12 269 SER A CA 1
ATOM 2115 C C . SER A 1 269 ? -9.534 9.445 19.395 1.00 94.12 269 SER A C 1
ATOM 2117 O O . SER A 1 269 ? -9.972 8.294 19.328 1.00 94.12 269 SER A O 1
ATOM 2119 N N . ILE A 1 270 ? -8.374 9.790 18.833 1.00 94.44 270 ILE A N 1
ATOM 2120 C CA . ILE A 1 270 ? -7.472 8.881 18.119 1.00 94.44 270 ILE A CA 1
ATOM 2121 C C . ILE A 1 270 ? -6.023 9.328 18.305 1.00 94.44 270 ILE A C 1
ATOM 2123 O O . ILE A 1 270 ? -5.725 10.527 18.351 1.00 94.44 270 ILE A O 1
ATOM 2127 N N . THR A 1 271 ? -5.118 8.360 18.408 1.00 94.62 271 THR A N 1
ATOM 2128 C CA . THR A 1 271 ? -3.670 8.587 18.422 1.00 94.62 271 THR A CA 1
ATOM 2129 C C . THR A 1 271 ? -2.973 7.575 17.527 1.00 94.62 271 THR A C 1
ATOM 2131 O O . THR A 1 271 ? -3.466 6.463 17.347 1.00 94.62 271 THR A O 1
ATOM 2134 N N . ALA A 1 272 ? -1.863 7.976 16.920 1.00 92.50 272 ALA A N 1
ATOM 2135 C CA . ALA A 1 272 ? -1.130 7.143 15.981 1.00 92.50 272 ALA A CA 1
ATOM 2136 C C . ALA A 1 272 ? 0.345 7.519 15.951 1.00 92.50 272 ALA A C 1
ATOM 2138 O O . ALA A 1 272 ? 0.680 8.698 16.089 1.00 92.50 272 ALA A O 1
ATOM 2139 N N . ASN A 1 273 ? 1.200 6.542 15.678 1.00 91.00 273 ASN A N 1
ATOM 2140 C CA . ASN A 1 273 ? 2.610 6.766 15.404 1.00 91.00 273 ASN A CA 1
ATOM 2141 C C . ASN A 1 273 ? 2.923 6.413 13.953 1.00 91.00 273 ASN A C 1
ATOM 2143 O O . ASN A 1 273 ? 2.485 5.382 13.437 1.00 91.00 273 ASN A O 1
ATOM 2147 N N . PHE A 1 274 ? 3.738 7.253 13.323 1.00 90.44 274 PHE A N 1
ATOM 2148 C CA . PHE A 1 274 ? 4.190 7.083 11.947 1.00 90.44 274 PHE A CA 1
ATOM 2149 C C . PHE A 1 274 ? 5.711 7.056 11.882 1.00 90.44 274 PHE A C 1
ATOM 2151 O O . PHE A 1 274 ? 6.371 7.755 12.647 1.00 90.44 274 PHE A O 1
ATOM 2158 N N . LEU A 1 275 ? 6.272 6.291 10.951 1.00 88.88 275 LEU A N 1
ATOM 2159 C CA . LEU A 1 275 ? 7.709 6.230 10.699 1.00 88.88 275 LEU A CA 1
ATOM 2160 C C . LEU A 1 275 ? 8.046 6.894 9.368 1.00 88.88 275 LEU A C 1
ATOM 2162 O O . LEU A 1 275 ? 7.366 6.685 8.365 1.00 88.88 275 LEU A O 1
ATOM 2166 N N . ALA A 1 276 ? 9.147 7.643 9.340 1.00 86.38 276 ALA A N 1
ATOM 2167 C CA . ALA A 1 276 ? 9.710 8.161 8.095 1.00 86.38 276 ALA A CA 1
ATOM 2168 C C . ALA A 1 276 ? 10.109 7.039 7.118 1.00 86.38 276 ALA A C 1
ATOM 2170 O O . ALA A 1 276 ? 10.020 7.204 5.902 1.00 86.38 276 ALA A O 1
ATOM 2171 N N . PHE A 1 277 ? 10.518 5.878 7.629 1.00 87.12 277 PHE A N 1
ATOM 2172 C CA . PHE A 1 277 ? 10.749 4.693 6.810 1.00 87.12 277 PHE A CA 1
ATOM 2173 C C . PHE A 1 277 ? 9.424 4.182 6.227 1.00 87.12 277 PHE A C 1
ATOM 2175 O O . PHE A 1 277 ? 8.475 3.918 6.967 1.00 87.12 277 PHE A O 1
ATOM 2182 N N . GLY A 1 278 ? 9.332 4.114 4.900 1.00 88.12 278 GLY A N 1
ATOM 2183 C CA . GLY A 1 278 ? 8.128 3.714 4.171 1.00 88.12 278 GLY A CA 1
ATOM 2184 C C . GLY A 1 278 ? 6.930 4.658 4.313 1.00 88.12 278 GLY A C 1
ATOM 2185 O O . GLY A 1 278 ? 5.839 4.297 3.876 1.00 88.12 278 GLY A O 1
ATOM 2186 N N . ALA A 1 279 ? 7.097 5.829 4.951 1.00 91.19 279 ALA A N 1
ATOM 2187 C CA . ALA A 1 279 ? 5.984 6.646 5.449 1.00 91.19 279 ALA A CA 1
ATOM 2188 C C . ALA A 1 279 ? 4.954 5.783 6.213 1.00 91.19 279 ALA A C 1
ATOM 2190 O O . ALA A 1 279 ? 3.749 5.869 5.978 1.00 91.19 279 ALA A O 1
ATOM 2191 N N . THR A 1 280 ? 5.446 4.886 7.068 1.00 88.06 280 THR A N 1
ATOM 2192 C CA . THR A 1 280 ? 4.684 3.752 7.603 1.00 88.06 280 THR A CA 1
ATOM 2193 C C . THR A 1 280 ? 3.772 4.141 8.754 1.00 88.06 280 THR A C 1
ATOM 2195 O O . THR A 1 280 ? 4.202 4.826 9.681 1.00 88.06 280 THR A O 1
ATOM 2198 N N . THR A 1 281 ? 2.537 3.640 8.748 1.00 88.75 281 THR A N 1
ATOM 2199 C CA . THR A 1 281 ? 1.657 3.627 9.921 1.00 88.75 281 THR A CA 1
ATOM 2200 C C . THR A 1 281 ? 2.105 2.534 10.886 1.00 88.75 281 THR A C 1
ATOM 2202 O O . THR A 1 281 ? 1.872 1.344 10.658 1.00 88.75 281 THR A O 1
ATOM 2205 N N . LYS A 1 282 ? 2.756 2.936 11.980 1.00 84.19 282 LYS A N 1
ATOM 2206 C CA . LYS A 1 282 ? 3.287 2.003 12.975 1.00 84.19 282 LYS A CA 1
ATOM 2207 C C . LYS A 1 282 ? 2.206 1.511 13.918 1.00 84.19 282 LYS A C 1
ATOM 2209 O O . LYS A 1 282 ? 2.050 0.315 14.121 1.00 84.19 282 LYS A O 1
ATOM 2214 N N . ASN A 1 283 ? 1.448 2.435 14.488 1.00 84.50 283 ASN A N 1
ATOM 2215 C CA . ASN A 1 283 ? 0.316 2.089 15.328 1.00 84.50 283 ASN A CA 1
ATOM 2216 C C . ASN A 1 283 ? -0.795 3.121 15.181 1.00 84.50 283 ASN A C 1
ATOM 2218 O O . ASN A 1 283 ? -0.554 4.272 14.816 1.00 84.50 283 ASN A O 1
ATOM 2222 N N . LEU A 1 284 ? -2.014 2.679 15.461 1.00 87.25 284 LEU A N 1
ATOM 2223 C CA . LEU A 1 284 ? -3.224 3.487 15.429 1.00 87.25 284 LEU A CA 1
ATOM 2224 C C . LEU A 1 284 ? -4.133 2.991 16.544 1.00 87.25 284 LEU A C 1
ATOM 2226 O O . LEU A 1 284 ? -4.457 1.805 16.590 1.00 87.25 284 LEU A O 1
ATOM 2230 N N . TRP A 1 285 ? -4.558 3.893 17.418 1.00 88.44 285 TRP A N 1
ATOM 2231 C CA . TRP A 1 285 ? -5.364 3.582 18.589 1.00 88.44 285 TRP A CA 1
ATOM 2232 C C . TRP A 1 285 ? -6.617 4.446 18.618 1.00 88.44 285 TRP A C 1
ATOM 2234 O O . TRP A 1 285 ? -6.547 5.672 18.527 1.00 88.44 285 TRP A O 1
ATOM 2244 N N . VAL A 1 286 ? -7.757 3.794 18.815 1.00 91.50 286 VAL A N 1
ATOM 2245 C CA . VAL A 1 286 ? -9.078 4.393 19.028 1.00 91.50 286 VAL A CA 1
ATOM 2246 C C . VAL A 1 286 ? -9.713 3.787 20.277 1.00 91.50 286 VAL A C 1
ATOM 2248 O O . VAL A 1 286 ? -9.245 2.774 20.801 1.00 91.50 286 VAL A O 1
ATOM 2251 N N . ARG A 1 287 ? -10.772 4.408 20.795 1.00 88.62 287 ARG A N 1
ATOM 2252 C CA . ARG A 1 287 ? -11.506 3.858 21.940 1.00 88.62 287 ARG A CA 1
ATOM 2253 C C . ARG A 1 287 ? -12.585 2.885 21.480 1.00 88.62 287 ARG A C 1
ATOM 2255 O O . ARG A 1 287 ? -13.298 3.154 20.519 1.00 88.62 287 ARG A O 1
ATOM 2262 N N . ASP A 1 288 ? -12.708 1.771 22.190 1.00 89.00 288 ASP A N 1
ATOM 2263 C CA . ASP A 1 288 ? -13.810 0.828 22.026 1.00 89.00 288 ASP A CA 1
ATOM 2264 C C . ASP A 1 288 ? -15.091 1.314 22.726 1.00 89.00 288 ASP A C 1
ATOM 2266 O O . ASP A 1 288 ? -15.106 2.348 23.401 1.00 89.00 288 ASP A O 1
ATOM 2270 N N . LYS A 1 289 ? -16.183 0.552 22.596 1.00 89.44 289 LYS A N 1
ATOM 2271 C CA . LYS A 1 289 ? -17.481 0.870 23.219 1.00 89.44 289 LYS A CA 1
ATOM 2272 C C . LYS A 1 289 ? -17.452 0.915 24.753 1.00 89.44 289 LYS A C 1
ATOM 2274 O O . LYS A 1 289 ? -18.403 1.401 25.358 1.00 89.44 289 LYS A O 1
ATOM 2279 N N . PHE A 1 290 ? -16.395 0.400 25.381 1.00 90.69 290 PHE A N 1
ATOM 2280 C CA . PHE A 1 290 ? -16.170 0.434 26.826 1.00 90.69 290 PHE A CA 1
ATOM 2281 C C . PHE A 1 290 ? -15.187 1.545 27.238 1.00 90.69 290 PHE A C 1
ATOM 2283 O O . PHE A 1 290 ? -14.877 1.685 28.418 1.00 90.69 290 PHE A O 1
ATOM 2290 N N . GLY A 1 291 ? -14.693 2.337 26.280 1.00 88.31 291 GLY A N 1
ATOM 2291 C CA . GLY A 1 291 ? -13.742 3.424 26.499 1.00 88.31 291 GLY A CA 1
ATOM 2292 C C . GLY A 1 291 ? -12.274 2.992 26.567 1.00 88.31 291 GLY A C 1
ATOM 2293 O O . GLY A 1 291 ? -11.414 3.854 26.783 1.00 88.31 291 GLY A O 1
ATOM 2294 N N . ASN A 1 292 ? -11.964 1.706 26.363 1.00 87.31 292 ASN A N 1
ATOM 2295 C CA . ASN A 1 292 ? -10.595 1.190 26.376 1.00 87.31 292 ASN A CA 1
ATOM 2296 C C . ASN A 1 292 ? -9.903 1.452 25.039 1.00 87.31 292 ASN A C 1
ATOM 2298 O O . ASN A 1 292 ? -10.528 1.377 23.984 1.00 87.31 292 ASN A O 1
ATOM 2302 N N . TRP A 1 293 ? -8.593 1.695 25.067 1.00 85.00 293 TRP A N 1
ATOM 2303 C CA . TRP A 1 293 ? -7.809 1.784 23.837 1.00 85.00 293 TRP A CA 1
ATOM 2304 C C . TRP A 1 293 ? -7.739 0.421 23.135 1.00 85.00 293 TRP A C 1
ATOM 2306 O O . TRP A 1 293 ? -7.417 -0.611 23.736 1.00 85.00 293 TRP A O 1
ATOM 2316 N N . ARG A 1 294 ? -8.049 0.435 21.840 1.00 82.31 294 ARG A N 1
ATOM 2317 C CA . ARG A 1 294 ? -7.917 -0.671 20.895 1.00 82.31 294 ARG A CA 1
ATOM 2318 C C . ARG A 1 294 ? -7.270 -0.142 19.629 1.00 82.31 294 ARG A C 1
ATOM 2320 O O . ARG A 1 294 ? -7.499 0.994 19.227 1.00 82.31 294 ARG A O 1
ATOM 2327 N N . GLY A 1 295 ? -6.450 -0.965 19.011 1.00 75.56 295 GLY A N 1
ATOM 2328 C CA . GLY A 1 295 ? -5.628 -0.542 17.899 1.00 75.56 295 GLY A CA 1
ATOM 2329 C C . GLY A 1 295 ? -4.810 -1.692 17.363 1.00 75.56 295 GLY A C 1
ATOM 2330 O O . GLY A 1 295 ? -4.933 -2.821 17.846 1.00 75.56 295 GLY A O 1
ATOM 2331 N N . PHE A 1 296 ? -3.981 -1.393 16.377 1.00 72.25 296 PHE A N 1
ATOM 2332 C CA . PHE A 1 296 ? -2.907 -2.284 15.970 1.00 72.25 296 PHE A CA 1
ATOM 2333 C C . PHE A 1 296 ? -1.566 -1.684 16.370 1.00 72.25 296 PHE A C 1
ATOM 2335 O O . PHE A 1 296 ? -1.392 -0.463 16.386 1.00 72.25 296 PHE A O 1
ATOM 2342 N N . ASP A 1 297 ? -0.627 -2.573 16.664 1.00 69.44 297 ASP A N 1
ATOM 2343 C CA . ASP A 1 297 ? 0.786 -2.260 16.796 1.00 69.44 297 ASP A CA 1
ATOM 2344 C C . ASP A 1 297 ? 1.526 -3.098 15.753 1.00 69.44 297 ASP A C 1
ATOM 2346 O O . ASP A 1 297 ? 1.698 -4.311 15.907 1.00 69.44 297 ASP A O 1
ATOM 2350 N N . ASN A 1 298 ? 1.866 -2.473 14.628 1.00 60.28 298 ASN A N 1
ATOM 2351 C CA . ASN A 1 298 ? 2.602 -3.139 13.568 1.00 60.28 298 ASN A CA 1
ATOM 2352 C C . ASN A 1 298 ? 4.059 -3.255 14.025 1.00 60.28 298 ASN A C 1
ATOM 2354 O O . ASN A 1 298 ? 4.772 -2.257 14.049 1.00 60.28 298 ASN A O 1
ATOM 2358 N N . ILE A 1 299 ? 4.443 -4.483 14.405 1.00 53.44 299 ILE A N 1
ATOM 2359 C CA . ILE A 1 299 ? 5.795 -5.043 14.602 1.00 53.44 299 ILE A CA 1
ATOM 2360 C C . ILE A 1 299 ? 6.830 -4.094 15.244 1.00 53.44 299 ILE A C 1
ATOM 2362 O O . ILE A 1 299 ? 7.281 -3.114 14.664 1.00 53.44 299 ILE A O 1
ATOM 2366 N N . SER A 1 300 ? 7.355 -4.485 16.406 1.00 46.41 300 SER A N 1
ATOM 2367 C CA . SER A 1 300 ? 8.421 -3.766 17.121 1.00 46.41 300 SER A CA 1
ATOM 2368 C C . SER A 1 300 ? 9.796 -3.757 16.423 1.00 46.41 300 SER A C 1
ATOM 2370 O O . SER A 1 300 ? 10.687 -3.044 16.876 1.00 46.41 300 SER A O 1
ATOM 2372 N N . ASP A 1 301 ? 9.991 -4.529 15.346 1.00 49.97 301 ASP A N 1
ATOM 2373 C CA . ASP A 1 301 ? 11.258 -4.642 14.607 1.00 49.97 301 ASP A CA 1
ATOM 2374 C C . ASP A 1 301 ? 11.069 -4.541 13.076 1.00 49.97 301 ASP A C 1
ATOM 2376 O O . ASP A 1 301 ? 10.965 -5.538 12.357 1.00 49.97 301 ASP A O 1
ATOM 2380 N N . TYR A 1 302 ? 11.032 -3.308 12.560 1.00 51.16 302 TYR A N 1
ATOM 2381 C CA . TYR A 1 302 ? 10.912 -3.013 11.123 1.00 51.16 302 TYR A CA 1
ATOM 2382 C C . TYR A 1 302 ? 12.126 -3.475 10.301 1.00 51.16 302 TYR A C 1
ATOM 2384 O O . TYR A 1 302 ? 12.031 -3.588 9.079 1.00 51.16 302 TYR A O 1
ATOM 2392 N N . THR A 1 303 ? 13.258 -3.801 10.940 1.00 44.38 303 THR A N 1
ATOM 2393 C CA . THR A 1 303 ? 14.455 -4.278 10.228 1.00 44.38 303 THR A CA 1
ATOM 2394 C C . THR A 1 303 ? 14.278 -5.698 9.674 1.00 44.38 303 THR A C 1
ATOM 2396 O O . THR A 1 303 ? 14.886 -6.049 8.658 1.00 44.38 303 THR A O 1
ATOM 2399 N N . GLN A 1 304 ? 13.361 -6.481 10.258 1.00 42.41 304 GLN A N 1
ATOM 2400 C CA . GLN A 1 304 ? 13.000 -7.837 9.822 1.00 42.41 304 GLN A CA 1
ATOM 2401 C C . GLN A 1 304 ? 12.114 -7.858 8.563 1.00 42.41 304 GLN A C 1
ATOM 2403 O O . GLN A 1 304 ? 12.028 -8.896 7.910 1.00 42.41 304 GLN A O 1
ATOM 2408 N N . GLN A 1 305 ? 11.516 -6.726 8.152 1.00 44.38 305 GLN A N 1
ATOM 2409 C CA . GLN A 1 305 ? 10.705 -6.644 6.920 1.00 44.38 305 GLN A CA 1
ATOM 2410 C C . GLN A 1 305 ? 11.509 -6.927 5.638 1.00 44.38 305 GLN A C 1
ATOM 2412 O O . GLN A 1 305 ? 10.938 -7.151 4.571 1.00 44.38 305 GLN A O 1
ATOM 2417 N N . THR A 1 306 ? 12.839 -6.961 5.728 1.00 42.66 306 THR A N 1
ATOM 2418 C CA . THR A 1 306 ? 13.723 -7.338 4.619 1.00 42.66 306 THR A CA 1
ATOM 2419 C C . THR A 1 306 ? 13.698 -8.841 4.302 1.00 42.66 306 THR A C 1
ATOM 2421 O O . THR A 1 306 ? 14.012 -9.222 3.173 1.00 42.66 306 THR A O 1
ATOM 2424 N N . PHE A 1 307 ? 13.263 -9.701 5.233 1.00 33.84 307 PHE A N 1
ATOM 2425 C CA . PHE A 1 307 ? 13.132 -11.146 5.023 1.00 33.84 307 PHE A CA 1
ATOM 2426 C C . PHE A 1 307 ? 11.652 -11.541 4.934 1.00 33.84 307 PHE A C 1
ATOM 2428 O O . PHE A 1 307 ? 10.980 -11.722 5.941 1.00 33.84 307 PHE A O 1
ATOM 2435 N N . GLY A 1 308 ? 11.141 -11.684 3.706 1.00 48.34 308 GLY A N 1
ATOM 2436 C CA . GLY A 1 308 ? 9.735 -12.033 3.462 1.00 48.34 308 GLY A CA 1
ATOM 2437 C C . GLY A 1 308 ? 8.788 -10.842 3.614 1.00 48.34 308 GLY A C 1
ATOM 2438 O O . GLY A 1 308 ? 7.859 -10.923 4.407 1.00 48.34 308 GLY A O 1
ATOM 2439 N N . ARG A 1 309 ? 9.057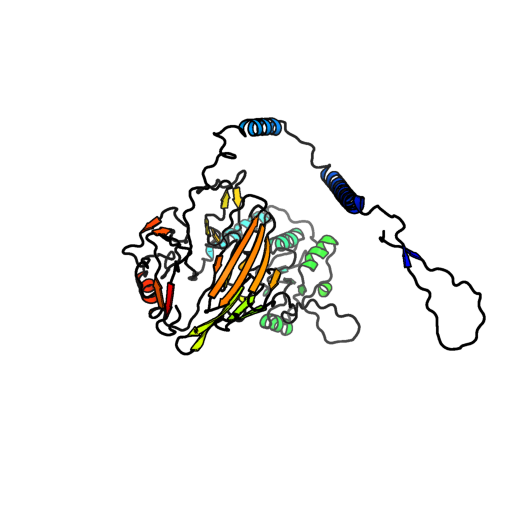 -9.754 2.865 1.00 61.41 309 ARG A N 1
ATOM 2440 C CA . ARG A 1 309 ? 8.353 -8.451 2.875 1.00 61.41 309 ARG A CA 1
ATOM 2441 C C . ARG A 1 309 ? 6.892 -8.559 3.305 1.00 61.41 309 ARG A C 1
ATOM 2443 O O . ARG A 1 309 ? 6.023 -8.938 2.522 1.00 61.41 309 ARG A O 1
ATOM 2450 N N . GLN A 1 310 ? 6.644 -8.189 4.555 1.00 58.75 310 GLN A N 1
ATOM 2451 C CA . GLN A 1 310 ? 5.305 -8.057 5.100 1.00 58.75 310 GLN A CA 1
ATOM 2452 C C . GLN A 1 310 ? 4.929 -6.578 5.024 1.00 58.75 310 GLN A C 1
ATOM 2454 O O . GLN A 1 310 ? 5.504 -5.750 5.727 1.00 58.75 310 GLN A O 1
ATOM 2459 N N . PHE A 1 311 ? 4.011 -6.234 4.123 1.00 64.50 311 PHE A N 1
ATOM 2460 C CA . PHE A 1 311 ? 3.591 -4.851 3.897 1.00 64.50 311 PHE A CA 1
ATOM 2461 C C . PHE A 1 311 ? 2.610 -4.406 4.990 1.00 64.50 311 PHE A C 1
ATOM 2463 O O . PHE A 1 311 ? 1.409 -4.339 4.752 1.00 64.50 311 PHE A O 1
ATOM 2470 N N . PHE A 1 312 ? 3.120 -4.160 6.201 1.00 74.19 312 PHE A N 1
ATOM 2471 C CA . PHE A 1 312 ? 2.327 -3.750 7.365 1.00 74.19 312 PHE A CA 1
ATOM 2472 C C . PHE A 1 312 ? 2.483 -2.265 7.678 1.00 74.19 312 PHE A C 1
ATOM 2474 O O . PHE A 1 312 ? 3.434 -1.838 8.330 1.00 74.19 312 PHE A O 1
ATOM 2481 N N . GLY A 1 313 ? 1.541 -1.478 7.178 1.00 78.44 313 GLY A N 1
ATOM 2482 C CA . GLY A 1 313 ? 1.463 -0.035 7.340 1.00 78.44 313 GLY A CA 1
ATOM 2483 C C . GLY A 1 313 ? 2.207 0.862 6.339 1.00 78.44 313 GLY A C 1
ATOM 2484 O O . GLY A 1 313 ? 1.952 2.070 6.385 1.00 78.44 313 GLY A O 1
ATOM 2485 N N . PRO A 1 314 ? 3.127 0.405 5.458 1.00 87.19 314 PRO A N 1
ATOM 2486 C CA . PRO A 1 314 ? 3.876 1.329 4.623 1.00 87.19 314 PRO A CA 1
ATOM 2487 C C . PRO A 1 314 ? 3.037 1.857 3.463 1.00 87.19 314 PRO A C 1
ATOM 2489 O O . PRO A 1 314 ? 2.018 1.286 3.057 1.00 87.19 314 PRO A O 1
ATOM 2492 N N . VAL A 1 315 ? 3.534 2.931 2.864 1.00 91.69 315 VAL A N 1
ATOM 2493 C CA . VAL A 1 315 ? 3.120 3.364 1.535 1.00 91.69 315 VAL A CA 1
ATOM 2494 C C . VAL A 1 315 ? 3.904 2.576 0.494 1.00 91.69 315 VAL A C 1
ATOM 2496 O O . VAL A 1 315 ? 5.128 2.651 0.435 1.00 91.69 315 VAL A O 1
ATOM 2499 N N . VAL A 1 316 ? 3.192 1.862 -0.373 1.00 92.38 316 VAL A N 1
ATOM 2500 C CA . VAL A 1 316 ? 3.769 1.157 -1.521 1.00 92.38 316 VAL A CA 1
ATOM 2501 C C . VAL A 1 316 ? 3.636 1.974 -2.803 1.00 92.38 316 VAL A C 1
ATOM 2503 O O . VAL A 1 316 ? 2.638 2.657 -3.047 1.00 92.38 316 VAL A O 1
ATOM 2506 N N . GLY A 1 317 ? 4.660 1.869 -3.644 1.00 90.81 317 GLY A N 1
ATOM 2507 C CA . GLY A 1 317 ? 4.825 2.616 -4.885 1.00 90.81 317 GLY A CA 1
ATOM 2508 C C . GLY A 1 317 ? 6.192 2.312 -5.514 1.00 90.81 317 GLY A C 1
ATOM 2509 O O . GLY A 1 317 ? 6.996 1.603 -4.919 1.00 90.81 317 GLY A O 1
ATOM 2510 N N . ARG A 1 318 ? 6.513 2.804 -6.716 1.00 92.19 318 ARG A N 1
ATOM 2511 C CA . ARG A 1 318 ? 5.743 3.734 -7.570 1.00 92.19 318 ARG A CA 1
ATOM 2512 C C . ARG A 1 318 ? 4.445 3.140 -8.136 1.00 92.19 318 ARG A C 1
ATOM 2514 O O . ARG A 1 318 ? 3.514 3.880 -8.454 1.00 92.19 318 ARG A O 1
ATOM 2521 N N . TYR A 1 319 ? 4.364 1.812 -8.207 1.00 95.31 319 TYR A N 1
ATOM 2522 C CA . TYR A 1 319 ? 3.186 1.076 -8.660 1.00 95.31 319 TYR A CA 1
ATOM 2523 C C . TYR A 1 319 ? 2.818 -0.030 -7.665 1.00 95.31 319 TYR A C 1
ATOM 2525 O O . TYR A 1 319 ? 3.542 -1.015 -7.524 1.00 95.31 319 TYR A O 1
ATOM 2533 N N . ALA A 1 320 ? 1.708 0.139 -6.950 1.00 93.69 320 ALA A N 1
ATOM 2534 C CA . ALA A 1 320 ? 1.165 -0.878 -6.063 1.00 93.69 320 ALA A CA 1
ATOM 2535 C C . ALA A 1 320 ? 0.595 -2.064 -6.858 1.00 93.69 320 ALA A C 1
ATOM 2537 O O . ALA A 1 320 ? 0.160 -1.908 -7.994 1.00 93.69 320 ALA A O 1
ATOM 2538 N N . ASN A 1 321 ? 0.532 -3.238 -6.228 1.00 92.56 321 ASN A N 1
ATOM 2539 C CA . ASN A 1 321 ? 0.100 -4.487 -6.852 1.00 92.56 321 ASN A CA 1
ATOM 2540 C C . ASN A 1 321 ? 1.055 -4.918 -7.985 1.00 92.56 321 ASN A C 1
ATOM 2542 O O . ASN A 1 321 ? 2.236 -4.556 -7.971 1.00 92.56 321 ASN A O 1
ATOM 2546 N N . ARG A 1 322 ? 0.586 -5.772 -8.895 1.00 93.88 322 ARG A N 1
ATOM 2547 C CA . ARG A 1 322 ? 1.423 -6.543 -9.810 1.00 93.88 322 ARG A CA 1
ATOM 2548 C C . ARG A 1 322 ? 1.492 -5.926 -11.206 1.00 93.88 322 ARG A C 1
ATOM 2550 O O . ARG A 1 322 ? 0.481 -5.519 -11.772 1.00 93.88 322 ARG A O 1
ATOM 2557 N N . ILE A 1 323 ? 2.683 -5.947 -11.802 1.00 93.88 323 ILE A N 1
ATOM 2558 C CA . ILE A 1 323 ? 2.920 -5.727 -13.233 1.00 93.88 323 ILE A CA 1
ATOM 2559 C C . ILE A 1 323 ? 3.304 -7.071 -13.854 1.00 93.88 323 ILE A C 1
ATOM 2561 O O . ILE A 1 323 ? 4.369 -7.631 -13.560 1.00 93.88 323 ILE A O 1
ATOM 2565 N N . LYS A 1 324 ? 2.429 -7.575 -14.731 1.00 93.44 324 LYS A N 1
ATOM 2566 C CA . LYS A 1 324 ? 2.620 -8.830 -15.468 1.00 93.44 324 LYS A CA 1
ATOM 2567 C C . LYS A 1 324 ? 3.927 -8.799 -16.257 1.00 93.44 324 LYS A C 1
ATOM 2569 O O . LYS A 1 324 ? 4.208 -7.814 -16.938 1.00 93.44 324 LYS A O 1
ATOM 2574 N N . ASN A 1 325 ? 4.716 -9.874 -16.192 1.00 92.38 325 ASN A N 1
ATOM 2575 C CA . ASN A 1 325 ? 6.007 -9.989 -16.892 1.00 92.38 325 ASN A CA 1
ATOM 2576 C C . ASN A 1 325 ? 7.008 -8.876 -16.538 1.00 92.38 325 ASN A C 1
ATOM 2578 O O . ASN A 1 325 ? 7.959 -8.646 -17.289 1.00 92.38 325 ASN A O 1
ATOM 2582 N N . ALA A 1 326 ? 6.765 -8.146 -15.441 1.00 94.19 326 ALA A N 1
ATOM 2583 C CA . ALA A 1 326 ? 7.567 -7.011 -15.000 1.00 94.19 326 ALA A CA 1
ATOM 2584 C C . ALA A 1 326 ? 7.848 -5.994 -16.132 1.00 94.19 326 ALA A C 1
ATOM 2586 O O . ALA A 1 326 ? 8.920 -5.398 -16.212 1.00 94.19 326 ALA A O 1
ATOM 2587 N N . THR A 1 327 ? 6.895 -5.836 -17.056 1.00 95.06 327 THR A N 1
ATOM 2588 C CA . THR A 1 327 ? 7.070 -5.060 -18.287 1.00 95.06 327 THR A CA 1
ATOM 2589 C C . THR A 1 327 ? 5.806 -4.268 -18.592 1.00 95.06 327 THR A C 1
ATOM 2591 O O . THR A 1 327 ? 4.697 -4.790 -18.502 1.00 95.06 327 THR A O 1
ATOM 2594 N N . PHE A 1 328 ? 5.967 -3.013 -19.001 1.00 95.62 328 PHE A N 1
ATOM 2595 C CA . PHE A 1 328 ? 4.871 -2.173 -19.480 1.00 95.62 328 PHE A CA 1
ATOM 2596 C C . PHE A 1 328 ? 5.325 -1.309 -20.661 1.00 95.62 328 PHE A C 1
ATOM 2598 O O . PHE A 1 328 ? 6.500 -1.275 -21.017 1.00 95.62 328 PHE A O 1
ATOM 2605 N N . SER A 1 329 ? 4.384 -0.615 -21.298 1.00 95.75 329 SER A N 1
ATOM 2606 C CA . SER A 1 329 ? 4.680 0.312 -22.396 1.00 95.75 329 SER A CA 1
ATOM 2607 C C . SER A 1 329 ? 4.002 1.661 -22.198 1.00 95.75 329 SER A C 1
ATOM 2609 O O . SER A 1 329 ? 3.027 1.775 -21.449 1.00 95.75 329 SER A O 1
ATOM 2611 N N . ILE A 1 330 ? 4.538 2.687 -22.859 1.00 94.44 330 ILE A N 1
ATOM 2612 C CA . ILE A 1 330 ? 3.946 4.024 -22.931 1.00 94.44 330 ILE A CA 1
ATOM 2613 C C . ILE A 1 330 ? 3.789 4.405 -24.415 1.00 94.44 330 ILE A C 1
ATOM 2615 O O . ILE A 1 330 ? 4.789 4.596 -25.098 1.00 94.44 330 ILE A O 1
ATOM 2619 N N . PRO A 1 331 ? 2.566 4.548 -24.955 1.00 92.38 331 PRO A N 1
ATOM 2620 C CA . PRO A 1 331 ? 1.274 4.417 -24.281 1.00 92.38 331 PRO A CA 1
ATOM 2621 C C . PRO A 1 331 ? 0.988 2.979 -23.795 1.00 92.38 331 PRO A C 1
ATOM 2623 O O . PRO A 1 331 ? 1.560 2.038 -24.341 1.00 92.38 331 PRO A O 1
ATOM 2626 N N . PRO A 1 332 ? 0.099 2.795 -22.797 1.00 91.69 332 PRO A N 1
ATOM 2627 C CA . PRO A 1 332 ? -0.203 1.478 -22.235 1.00 91.69 332 PRO A CA 1
ATOM 2628 C C . PRO A 1 332 ? -0.737 0.479 -23.268 1.00 91.69 332 PRO A C 1
ATOM 2630 O O . PRO A 1 332 ? -1.658 0.790 -24.025 1.00 91.69 332 PRO A O 1
ATOM 2633 N N . SER A 1 333 ? -0.210 -0.744 -23.224 1.00 89.69 333 SER A N 1
ATOM 2634 C CA . SER A 1 333 ? -0.689 -1.917 -23.961 1.00 89.69 333 SER A CA 1
ATOM 2635 C C . SER A 1 333 ? -0.842 -3.096 -23.002 1.00 89.69 333 SER A 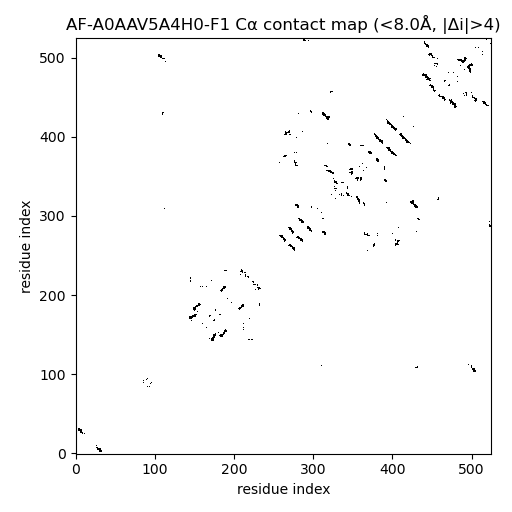C 1
ATOM 2637 O O . SER A 1 333 ? 0.004 -3.287 -22.129 1.00 89.69 333 SER A O 1
ATOM 2639 N N . ALA A 1 334 ? -1.887 -3.909 -23.190 1.00 84.12 334 ALA A N 1
ATOM 2640 C CA . ALA A 1 334 ? -2.081 -5.156 -22.444 1.00 84.12 334 ALA A CA 1
ATOM 2641 C C . ALA A 1 334 ? -1.017 -6.217 -22.783 1.00 84.12 334 ALA A C 1
ATOM 2643 O O . ALA A 1 334 ? -0.716 -7.080 -21.963 1.00 84.12 334 ALA A O 1
ATOM 2644 N N . ASN A 1 335 ? -0.442 -6.134 -23.987 1.00 85.88 335 ASN A N 1
ATOM 2645 C CA . ASN A 1 335 ? 0.595 -7.033 -24.481 1.00 85.88 335 ASN A CA 1
ATOM 2646 C C . ASN A 1 335 ? 1.732 -6.189 -25.080 1.00 85.88 335 ASN A C 1
ATOM 2648 O O . ASN A 1 335 ? 1.806 -6.043 -26.305 1.00 85.88 335 ASN A O 1
ATOM 2652 N N . PRO A 1 336 ? 2.572 -5.544 -24.249 1.00 89.94 336 PRO A N 1
ATOM 2653 C CA . PRO A 1 336 ? 3.731 -4.821 -24.755 1.00 89.94 336 PRO A CA 1
ATOM 2654 C C . PRO A 1 336 ? 4.692 -5.801 -25.454 1.00 89.94 336 PRO A C 1
ATOM 2656 O O . PRO A 1 336 ? 4.835 -6.941 -24.998 1.00 89.94 336 PRO A O 1
ATOM 2659 N N . PRO A 1 337 ? 5.360 -5.394 -26.550 1.00 88.75 337 PRO A N 1
ATOM 2660 C CA . PRO A 1 337 ? 6.411 -6.214 -27.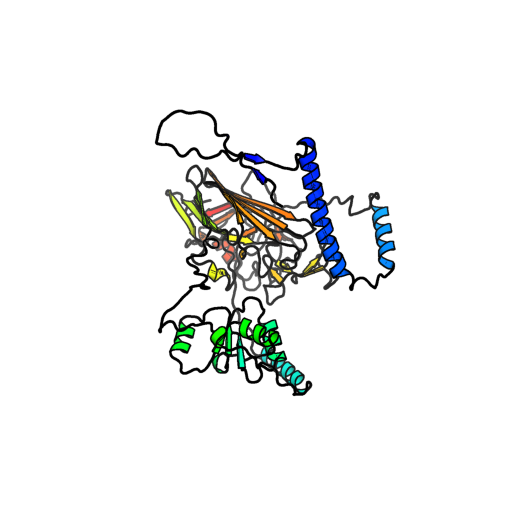134 1.00 88.75 337 PRO A CA 1
ATOM 2661 C C . PRO A 1 337 ? 7.545 -6.397 -26.120 1.00 88.75 337 PRO A C 1
ATOM 2663 O O . PRO A 1 337 ? 7.749 -5.558 -25.247 1.00 88.75 337 PRO A O 1
ATOM 2666 N N . ALA A 1 338 ? 8.299 -7.490 -26.244 1.00 86.44 338 ALA A N 1
ATOM 2667 C CA . ALA A 1 338 ? 9.353 -7.819 -25.283 1.00 86.44 338 ALA A CA 1
ATOM 2668 C C . ALA A 1 338 ? 10.466 -6.763 -25.216 1.00 86.44 338 ALA A C 1
ATOM 2670 O O . ALA A 1 338 ? 11.094 -6.621 -24.182 1.00 86.44 338 ALA A O 1
ATOM 2671 N N . ASN A 1 339 ? 10.721 -6.051 -26.315 1.00 90.31 339 ASN A N 1
ATOM 2672 C CA . ASN A 1 339 ? 11.648 -4.929 -26.395 1.00 90.31 339 ASN A CA 1
ATOM 2673 C C . ASN A 1 339 ? 11.120 -3.934 -27.433 1.00 90.31 339 ASN A C 1
ATOM 2675 O O . ASN A 1 339 ? 10.408 -4.323 -28.362 1.00 90.31 339 ASN A O 1
ATOM 2679 N N . GLY A 1 340 ? 11.515 -2.670 -27.324 1.00 90.19 340 GLY A N 1
ATOM 2680 C CA . GLY A 1 340 ? 11.194 -1.663 -28.329 1.00 90.19 340 GLY A CA 1
ATOM 2681 C C . GLY A 1 340 ? 11.200 -0.244 -27.773 1.00 90.19 340 GLY A C 1
ATOM 2682 O O . GLY A 1 340 ? 11.394 -0.047 -26.571 1.00 90.19 340 GLY A O 1
ATOM 2683 N N . PRO A 1 341 ? 10.982 0.758 -28.639 1.00 89.31 341 PRO A N 1
ATOM 2684 C CA . PRO A 1 341 ? 10.798 2.125 -28.182 1.00 89.31 341 PRO A CA 1
ATOM 2685 C C . PRO A 1 341 ? 9.585 2.198 -27.245 1.00 89.31 341 PRO A C 1
ATOM 2687 O O . PRO A 1 341 ? 8.522 1.656 -27.544 1.00 89.31 341 PRO A O 1
ATOM 2690 N N . ASN A 1 342 ? 9.757 2.883 -26.116 1.00 90.94 342 ASN A N 1
ATOM 2691 C CA . ASN A 1 342 ? 8.746 3.065 -25.071 1.00 90.94 342 ASN A CA 1
ATOM 2692 C C . ASN A 1 342 ? 8.239 1.778 -24.390 1.00 90.94 342 ASN A C 1
ATOM 2694 O O . ASN A 1 342 ? 7.142 1.776 -23.827 1.00 90.94 342 ASN A O 1
ATOM 2698 N N . VAL A 1 343 ? 9.023 0.697 -24.425 1.00 96.19 343 VAL A N 1
ATOM 2699 C CA . VAL A 1 343 ? 8.855 -0.462 -23.536 1.00 96.19 343 VAL A CA 1
ATOM 2700 C C . VAL A 1 343 ? 9.785 -0.291 -22.342 1.00 96.19 343 VAL A C 1
ATOM 2702 O O . VAL A 1 343 ? 10.957 0.043 -22.506 1.00 96.19 343 VAL A O 1
ATOM 2705 N N . TYR A 1 344 ? 9.256 -0.523 -21.146 1.00 95.88 344 TYR A N 1
ATOM 2706 C CA . TYR A 1 344 ? 9.967 -0.373 -19.884 1.00 95.88 344 TYR A CA 1
ATOM 2707 C C . TYR A 1 344 ? 9.920 -1.686 -19.114 1.00 95.88 344 TYR A C 1
ATOM 2709 O O . TYR A 1 344 ? 8.885 -2.356 -19.072 1.00 95.88 344 TYR A O 1
ATOM 2717 N N . HIS A 1 345 ? 11.041 -2.023 -18.483 1.00 95.56 345 HIS A N 1
ATOM 2718 C CA . HIS A 1 345 ? 11.180 -3.199 -17.636 1.00 95.56 345 HIS A CA 1
ATOM 2719 C C . HIS A 1 345 ? 11.435 -2.752 -16.209 1.00 95.56 345 HIS A C 1
ATOM 2721 O O . HIS A 1 345 ? 12.337 -1.953 -15.960 1.00 95.56 345 HIS A O 1
ATOM 2727 N N . VAL A 1 346 ? 10.652 -3.297 -15.292 1.00 95.38 346 VAL A N 1
ATOM 2728 C CA . VAL A 1 346 ? 10.810 -3.111 -13.853 1.00 95.38 346 VAL A CA 1
ATOM 2729 C C . VAL A 1 346 ? 11.370 -4.403 -13.257 1.00 95.38 346 VAL A C 1
ATOM 2731 O O . VAL A 1 346 ? 11.189 -5.476 -13.840 1.00 95.38 346 VAL A O 1
ATOM 2734 N N . PRO A 1 347 ? 12.077 -4.369 -12.124 1.00 93.75 347 PRO A N 1
ATOM 2735 C CA . PRO A 1 347 ? 12.575 -5.592 -11.517 1.00 93.75 347 PRO A CA 1
ATOM 2736 C C . PRO A 1 347 ? 11.443 -6.510 -11.054 1.00 93.75 347 PRO A C 1
ATOM 2738 O O . PRO A 1 347 ? 10.511 -6.106 -10.352 1.00 93.75 347 PRO A O 1
ATOM 2741 N N . ALA A 1 348 ? 11.546 -7.776 -11.447 1.00 91.88 348 ALA A N 1
ATOM 2742 C CA . ALA A 1 348 ? 10.661 -8.822 -10.972 1.00 91.88 348 ALA A CA 1
ATOM 2743 C C . ALA A 1 348 ? 11.096 -9.274 -9.571 1.00 91.88 348 ALA A C 1
ATOM 2745 O O . ALA A 1 348 ? 12.270 -9.566 -9.337 1.00 91.88 348 ALA A O 1
ATOM 2746 N N . ASN A 1 349 ? 10.148 -9.346 -8.644 1.00 87.44 349 ASN A N 1
ATOM 2747 C CA . ASN A 1 349 ? 10.384 -9.682 -7.237 1.00 87.44 349 ASN A CA 1
ATOM 2748 C C . ASN A 1 349 ? 9.362 -10.692 -6.686 1.00 87.44 349 ASN A C 1
ATOM 2750 O O . ASN A 1 349 ? 9.386 -10.988 -5.496 1.00 87.44 349 ASN A O 1
ATOM 2754 N N . GLU A 1 350 ? 8.501 -11.256 -7.539 1.00 85.56 350 GLU A N 1
ATOM 2755 C CA . GLU A 1 350 ? 7.474 -12.221 -7.144 1.00 85.56 350 GLU A CA 1
ATOM 2756 C C . GLU A 1 350 ? 7.389 -13.406 -8.125 1.00 85.56 350 GLU A C 1
ATOM 2758 O O . GLU A 1 350 ? 7.845 -13.321 -9.270 1.00 85.56 350 GLU A O 1
ATOM 2763 N N . HIS A 1 351 ? 6.822 -14.532 -7.670 1.00 83.88 351 HIS A N 1
ATOM 2764 C CA . HIS A 1 351 ? 6.526 -15.728 -8.470 1.00 83.88 351 HIS A CA 1
ATOM 2765 C C . HIS A 1 351 ? 7.703 -16.183 -9.348 1.00 83.88 351 HIS A C 1
ATOM 2767 O O . HIS A 1 351 ? 7.564 -16.385 -10.551 1.00 83.88 351 HIS A O 1
ATOM 2773 N N . ASN A 1 352 ? 8.887 -16.345 -8.748 1.00 84.12 352 ASN A N 1
ATOM 2774 C CA . ASN A 1 352 ? 10.120 -16.749 -9.440 1.00 84.12 352 ASN A CA 1
ATOM 2775 C C . ASN A 1 352 ? 10.546 -15.806 -10.581 1.00 84.12 352 ASN A C 1
ATOM 2777 O O . ASN A 1 352 ? 11.148 -16.244 -11.562 1.00 84.12 352 ASN A O 1
ATOM 2781 N N . GLY A 1 353 ? 10.261 -14.511 -10.439 1.00 83.44 353 GLY A N 1
ATOM 2782 C CA . GLY A 1 353 ? 10.662 -13.488 -11.400 1.00 83.44 353 GLY A CA 1
ATOM 2783 C C . GLY A 1 353 ? 9.685 -13.321 -12.563 1.00 83.44 353 GLY A C 1
ATOM 2784 O O . GLY A 1 353 ? 10.050 -12.721 -13.570 1.00 83.44 353 GLY A O 1
ATOM 2785 N N . LEU A 1 354 ? 8.463 -13.848 -12.442 1.00 87.25 354 LEU A N 1
ATOM 2786 C CA . LEU A 1 354 ? 7.428 -13.658 -13.456 1.00 87.25 354 LEU A CA 1
ATOM 2787 C C . LEU A 1 354 ? 6.829 -12.255 -13.407 1.00 87.25 354 LEU A C 1
ATOM 2789 O O . LEU A 1 354 ? 6.480 -11.717 -14.448 1.00 87.25 354 LEU A O 1
ATOM 2793 N N . ASN A 1 355 ? 6.713 -11.652 -12.224 1.00 90.69 355 ASN A N 1
ATOM 2794 C CA . ASN A 1 355 ? 6.017 -10.381 -12.056 1.00 90.69 355 ASN A CA 1
ATOM 2795 C C . ASN A 1 355 ? 6.812 -9.423 -11.168 1.00 90.69 355 ASN A C 1
ATOM 2797 O O . ASN A 1 355 ? 7.633 -9.840 -10.345 1.00 90.69 355 ASN A O 1
ATOM 2801 N N . SER A 1 356 ? 6.538 -8.132 -11.335 1.00 92.31 356 SER A N 1
ATOM 2802 C CA . SER A 1 356 ? 6.932 -7.108 -10.368 1.00 92.31 356 SER A CA 1
ATOM 2803 C C . SER A 1 356 ? 5.750 -6.796 -9.466 1.00 92.31 356 SER A C 1
ATOM 2805 O O . SER A 1 356 ? 4.630 -6.694 -9.953 1.00 92.31 356 SER A O 1
ATOM 2807 N N . LEU A 1 357 ? 6.001 -6.648 -8.175 1.00 92.75 357 LEU A N 1
ATOM 2808 C CA . LEU A 1 357 ? 5.029 -6.400 -7.126 1.00 92.75 357 LEU A CA 1
ATOM 2809 C C . LEU A 1 357 ? 5.469 -5.172 -6.321 1.00 92.75 357 LEU A C 1
ATOM 2811 O O . LEU A 1 357 ? 6.631 -5.075 -5.912 1.00 92.75 357 LEU A O 1
ATOM 2815 N N . HIS A 1 358 ? 4.526 -4.262 -6.062 1.00 92.19 358 HIS A N 1
ATOM 2816 C CA . HIS A 1 358 ? 4.695 -3.122 -5.148 1.00 92.19 358 HIS A CA 1
ATOM 2817 C C . HIS A 1 358 ? 5.927 -2.253 -5.443 1.00 92.19 358 HIS A C 1
ATOM 2819 O O . HIS A 1 358 ? 6.628 -1.809 -4.539 1.00 92.19 358 HIS A O 1
ATOM 2825 N N . GLY A 1 359 ? 6.178 -1.998 -6.728 1.00 88.75 359 GLY A N 1
ATOM 2826 C CA . GLY A 1 359 ? 7.243 -1.104 -7.174 1.00 88.75 359 GLY A CA 1
ATOM 2827 C C . GLY A 1 359 ? 8.646 -1.707 -7.183 1.00 88.75 359 GLY A C 1
ATOM 2828 O O . GLY A 1 359 ? 9.589 -0.958 -7.399 1.00 88.75 359 GLY A O 1
ATOM 2829 N N . GLY A 1 360 ? 8.786 -3.024 -6.999 1.00 88.69 360 GLY A N 1
ATOM 2830 C CA . GLY A 1 360 ? 10.075 -3.712 -7.098 1.00 88.69 360 GLY A CA 1
ATOM 2831 C C . GLY A 1 360 ? 10.781 -3.909 -5.747 1.00 88.69 360 GLY A C 1
ATOM 2832 O O . GLY A 1 360 ? 10.180 -3.682 -4.695 1.00 88.69 360 GLY A O 1
ATOM 2833 N N . PRO A 1 361 ? 12.015 -4.445 -5.742 1.00 86.88 361 PRO A N 1
ATOM 2834 C CA . PRO A 1 361 ? 12.791 -4.771 -4.545 1.00 86.88 361 PRO A CA 1
ATOM 2835 C C . PRO A 1 361 ? 13.211 -3.561 -3.702 1.00 86.88 361 PRO A C 1
ATOM 2837 O O . PRO A 1 361 ? 13.401 -3.740 -2.508 1.00 86.88 361 PRO A O 1
ATOM 2840 N N . ASP A 1 362 ? 13.324 -2.365 -4.275 1.00 87.19 362 ASP A N 1
ATOM 2841 C CA . ASP A 1 362 ? 13.493 -1.085 -3.575 1.00 87.19 362 ASP A CA 1
ATOM 2842 C C . ASP A 1 362 ? 12.233 -0.219 -3.785 1.00 87.19 362 ASP A C 1
ATOM 2844 O O . ASP A 1 362 ? 12.268 0.894 -4.313 1.00 87.19 362 ASP A O 1
ATOM 2848 N N . GLY A 1 363 ? 11.074 -0.778 -3.427 1.00 88.12 363 GLY A N 1
ATOM 2849 C CA . GLY A 1 363 ? 9.790 -0.072 -3.438 1.00 88.12 363 GLY A CA 1
ATOM 2850 C C . GLY A 1 363 ? 9.709 1.018 -2.364 1.00 88.12 363 GLY A C 1
ATOM 2851 O O . GLY A 1 363 ? 10.558 1.129 -1.481 1.00 88.12 363 GLY A O 1
ATOM 2852 N N . TYR A 1 364 ? 8.666 1.844 -2.425 1.00 92.19 364 TYR A N 1
ATOM 2853 C CA . TYR A 1 364 ? 8.509 3.005 -1.532 1.00 92.19 364 TYR A CA 1
ATOM 2854 C C . TYR A 1 364 ? 8.449 2.654 -0.043 1.00 92.19 364 TYR A C 1
ATOM 2856 O O . TYR A 1 364 ? 8.838 3.476 0.787 1.00 92.19 364 TYR A O 1
ATOM 2864 N N . ASP A 1 365 ? 8.016 1.438 0.271 1.00 86.12 365 ASP A N 1
ATOM 2865 C CA . ASP A 1 365 ? 7.930 0.866 1.609 1.00 86.12 365 ASP A CA 1
ATOM 2866 C C . ASP A 1 365 ? 9.301 0.631 2.257 1.00 86.12 365 ASP A C 1
ATOM 2868 O O . ASP A 1 365 ? 9.401 0.642 3.479 1.00 86.12 365 ASP A O 1
ATOM 2872 N N . LEU A 1 366 ? 10.362 0.475 1.458 1.00 84.69 366 LEU A N 1
ATOM 2873 C CA . LEU A 1 366 ? 11.726 0.225 1.942 1.00 84.69 366 LEU A CA 1
ATOM 2874 C C . LEU A 1 366 ? 12.624 1.464 1.916 1.00 84.69 366 LEU A C 1
ATOM 2876 O O . LEU A 1 366 ? 13.823 1.380 2.190 1.00 84.69 366 LEU A O 1
ATOM 2880 N N . ARG A 1 367 ? 12.058 2.625 1.585 1.00 85.12 367 ARG A N 1
ATOM 2881 C CA . ARG A 1 367 ? 12.808 3.873 1.457 1.00 85.12 367 ARG A CA 1
ATOM 2882 C C . ARG A 1 367 ? 12.589 4.774 2.651 1.00 85.12 367 ARG A C 1
ATOM 2884 O O . ARG A 1 367 ? 11.519 4.799 3.251 1.00 85.12 367 ARG A O 1
ATOM 2891 N N . LEU A 1 368 ? 13.606 5.566 2.969 1.00 86.06 368 LEU A N 1
ATOM 2892 C CA . LEU A 1 368 ? 13.482 6.635 3.949 1.00 86.06 368 LEU A CA 1
ATOM 2893 C C . LEU A 1 368 ? 12.850 7.867 3.293 1.00 86.06 368 LEU A C 1
ATOM 2895 O O . LEU A 1 368 ? 13.364 8.376 2.296 1.00 86.06 368 LEU A O 1
ATOM 2899 N N . TRP A 1 369 ? 11.750 8.347 3.865 1.00 91.44 369 TRP A N 1
ATOM 2900 C CA . TRP A 1 369 ? 11.072 9.563 3.432 1.00 91.44 369 TRP A CA 1
ATOM 2901 C C . TRP A 1 369 ? 11.509 10.757 4.282 1.00 91.44 369 TRP A C 1
ATOM 2903 O O . TRP A 1 369 ? 11.815 10.625 5.464 1.00 91.44 369 TRP A O 1
ATOM 2913 N N . ASN A 1 370 ? 11.484 11.953 3.702 1.00 89.19 370 ASN A N 1
ATOM 2914 C CA . ASN A 1 370 ? 11.760 13.187 4.432 1.00 89.19 370 ASN A CA 1
ATOM 2915 C C . ASN A 1 370 ? 10.486 13.722 5.084 1.00 89.19 370 ASN A C 1
ATOM 2917 O O . ASN A 1 370 ? 9.467 13.857 4.414 1.00 89.19 370 ASN A O 1
ATOM 2921 N N . VAL A 1 371 ? 10.549 14.133 6.350 1.00 92.62 371 VAL A N 1
ATOM 2922 C CA . VAL A 1 371 ? 9.465 14.910 6.971 1.00 92.62 371 VAL A CA 1
ATOM 2923 C C . VAL A 1 371 ? 9.549 16.353 6.474 1.00 92.62 371 VAL A C 1
ATOM 2925 O O . VAL A 1 371 ? 10.514 17.056 6.762 1.00 92.62 371 VAL A O 1
ATOM 2928 N N . THR A 1 372 ? 8.550 16.811 5.720 1.00 91.25 372 THR A N 1
ATOM 2929 C CA . THR A 1 372 ? 8.519 18.176 5.158 1.00 91.25 372 THR A CA 1
ATOM 2930 C C . THR A 1 372 ? 7.587 19.118 5.906 1.00 91.25 372 THR A C 1
ATOM 2932 O O . THR A 1 372 ? 7.728 20.333 5.790 1.00 91.25 372 THR A O 1
ATOM 2935 N N . ALA A 1 373 ? 6.631 18.580 6.663 1.00 91.56 373 ALA A N 1
ATOM 2936 C CA . ALA A 1 373 ? 5.765 19.354 7.545 1.00 91.56 373 ALA A CA 1
ATOM 2937 C C . ALA A 1 373 ? 5.278 18.486 8.708 1.00 91.56 373 ALA A C 1
ATOM 2939 O O . ALA A 1 373 ? 5.013 17.298 8.529 1.00 91.56 373 ALA A O 1
ATOM 2940 N N . GLN A 1 374 ? 5.122 19.088 9.885 1.00 93.56 374 GLN A N 1
ATOM 2941 C CA . GLN A 1 374 ? 4.617 18.411 11.075 1.00 93.56 374 GLN A CA 1
ATOM 2942 C C . GLN A 1 374 ? 3.863 19.395 11.977 1.00 93.56 374 GLN A C 1
ATOM 2944 O O . GLN A 1 374 ? 4.271 20.543 12.151 1.00 93.56 374 GLN A O 1
ATOM 2949 N N . SER A 1 375 ? 2.770 18.927 12.568 1.00 93.88 375 SER A N 1
ATOM 2950 C CA . SER A 1 375 ? 2.012 19.571 13.639 1.00 93.88 375 SER A CA 1
ATOM 2951 C C . SER A 1 375 ? 1.662 18.526 14.710 1.00 93.88 375 SER A C 1
ATOM 2953 O O . SER A 1 375 ? 2.068 17.369 14.619 1.00 93.88 375 SER A O 1
ATOM 2955 N N . LYS A 1 376 ? 0.884 18.908 15.732 1.00 93.94 376 LYS A N 1
ATOM 2956 C CA . LYS A 1 376 ? 0.420 17.966 16.769 1.00 93.94 376 LYS A CA 1
ATOM 2957 C C . LYS A 1 376 ? -0.479 16.848 16.225 1.00 93.94 376 LYS A C 1
ATOM 2959 O O . LYS A 1 376 ? -0.530 15.770 16.808 1.00 93.94 376 LYS A O 1
ATOM 2964 N N . ASN A 1 377 ? -1.204 17.118 15.143 1.00 97.38 377 ASN A N 1
ATOM 2965 C CA . ASN A 1 377 ? -2.212 16.218 14.591 1.00 97.38 377 ASN A CA 1
ATOM 2966 C C . ASN A 1 377 ? -1.986 15.903 13.107 1.00 97.38 377 ASN A C 1
ATOM 2968 O O . ASN A 1 377 ? -2.861 15.316 12.479 1.00 97.38 377 ASN A O 1
ATOM 2972 N N . SER A 1 378 ? -0.855 16.298 12.518 1.00 97.81 378 SER A N 1
ATOM 2973 C CA . SER A 1 378 ? -0.543 15.975 11.129 1.00 97.81 378 SER A CA 1
ATOM 2974 C C . SER A 1 378 ? 0.955 15.855 10.864 1.00 97.81 378 SER A C 1
ATOM 2976 O O . SER A 1 378 ? 1.757 16.570 11.458 1.00 97.81 378 SER A O 1
ATOM 2978 N N . VAL A 1 379 ? 1.330 14.987 9.927 1.00 97.44 379 VAL A N 1
ATOM 2979 C CA . VAL A 1 379 ? 2.687 14.875 9.381 1.00 97.44 379 VAL A CA 1
ATOM 2980 C C . VAL A 1 379 ? 2.612 14.743 7.865 1.00 97.44 379 VAL A C 1
ATOM 2982 O O . VAL A 1 379 ? 1.690 14.123 7.345 1.00 97.44 379 VAL A O 1
ATOM 2985 N N . THR A 1 380 ? 3.558 15.346 7.147 1.00 97.44 380 THR A N 1
ATOM 2986 C CA . THR A 1 380 ? 3.737 15.161 5.704 1.00 97.44 380 THR A CA 1
ATOM 2987 C C . THR A 1 380 ? 5.131 14.632 5.420 1.00 97.44 380 THR A C 1
ATOM 2989 O O . THR A 1 380 ? 6.127 15.272 5.767 1.00 97.44 380 THR A O 1
ATOM 2992 N N . PHE A 1 381 ? 5.175 13.481 4.762 1.00 95.75 381 PHE A N 1
ATOM 2993 C CA . PHE A 1 381 ? 6.374 12.841 4.248 1.00 95.75 381 PHE A CA 1
ATOM 2994 C C . PHE A 1 381 ? 6.550 13.168 2.766 1.00 95.75 381 PHE A C 1
ATOM 2996 O O . PHE A 1 381 ? 5.561 13.287 2.042 1.00 95.75 381 PHE A O 1
ATOM 3003 N N . SER A 1 382 ? 7.793 13.269 2.298 1.00 95.88 382 SER A N 1
ATOM 3004 C CA . SER A 1 382 ? 8.121 13.372 0.877 1.00 95.88 382 SER A CA 1
ATOM 3005 C C . SER A 1 382 ? 9.193 12.373 0.449 1.00 95.88 382 SER A C 1
ATOM 3007 O O . SER A 1 382 ? 10.135 12.089 1.192 1.00 95.88 382 SER A O 1
ATOM 3009 N N . LEU A 1 383 ? 9.052 11.860 -0.771 1.00 94.62 383 LEU A N 1
ATOM 3010 C CA . LEU A 1 383 ? 10.021 10.990 -1.425 1.00 94.62 383 LEU A CA 1
ATOM 3011 C C . LEU A 1 383 ? 10.285 11.504 -2.838 1.00 94.62 383 LEU A C 1
ATOM 3013 O O . LEU A 1 383 ? 9.357 11.653 -3.638 1.00 94.62 383 LEU A O 1
ATOM 3017 N N . LEU A 1 384 ? 11.559 11.756 -3.137 1.00 93.31 384 LEU A N 1
ATOM 3018 C CA . LEU A 1 384 ? 12.037 11.947 -4.500 1.00 93.31 384 LEU A CA 1
ATOM 3019 C C . LEU A 1 384 ? 12.398 10.580 -5.073 1.00 93.31 384 LEU A C 1
ATOM 3021 O O . LEU A 1 384 ? 13.216 9.859 -4.508 1.00 93.31 384 LEU A O 1
ATOM 3025 N N . ASP A 1 385 ? 11.817 10.264 -6.216 1.00 92.69 385 ASP A N 1
ATOM 3026 C CA . ASP A 1 385 ? 12.033 9.034 -6.950 1.00 92.69 385 ASP A CA 1
ATOM 3027 C C . ASP A 1 385 ? 12.567 9.386 -8.352 1.00 92.69 385 ASP A C 1
ATOM 3029 O O . ASP A 1 385 ? 11.794 9.761 -9.242 1.00 92.69 385 ASP A O 1
ATOM 3033 N N . PRO A 1 386 ? 13.901 9.387 -8.542 1.00 94.19 386 PRO A N 1
ATOM 3034 C CA . PRO A 1 386 ? 14.525 9.833 -9.784 1.00 94.19 386 PRO A CA 1
ATOM 3035 C C . PRO A 1 386 ? 14.102 9.012 -11.007 1.00 94.19 386 PRO A C 1
ATOM 3037 O O . PRO A 1 386 ? 13.712 7.849 -10.901 1.00 94.19 386 PRO A O 1
ATOM 3040 N N . ASN A 1 387 ? 14.239 9.599 -12.193 1.00 94.50 387 ASN A N 1
ATOM 3041 C CA . ASN A 1 387 ? 14.023 8.908 -13.461 1.00 94.50 387 ASN A CA 1
ATOM 3042 C C . ASN A 1 387 ? 14.880 7.634 -13.579 1.00 94.50 387 ASN A C 1
ATOM 3044 O O . ASN A 1 387 ? 16.089 7.670 -13.359 1.00 94.50 387 ASN A O 1
ATOM 3048 N N . GLY A 1 388 ? 14.256 6.532 -13.993 1.00 91.75 388 GLY A N 1
ATOM 3049 C CA . GLY A 1 388 ? 14.888 5.226 -14.186 1.00 91.75 388 GLY A CA 1
ATOM 3050 C C . GLY A 1 388 ? 14.975 4.377 -12.917 1.00 91.75 388 GLY A C 1
ATOM 3051 O O . GLY A 1 388 ? 15.365 3.212 -12.997 1.00 91.75 388 GLY A O 1
ATOM 3052 N N . THR A 1 389 ? 14.598 4.924 -11.761 1.00 91.69 389 THR A N 1
ATOM 3053 C CA . THR A 1 389 ? 14.577 4.179 -10.501 1.00 91.69 389 THR A CA 1
ATOM 3054 C C . THR A 1 389 ? 13.572 3.037 -10.586 1.00 91.69 389 THR A C 1
ATOM 3056 O O . THR A 1 389 ? 12.445 3.234 -11.043 1.00 91.69 389 THR A O 1
ATOM 3059 N N . GLU A 1 390 ? 13.999 1.827 -10.212 1.00 93.06 390 GLU A N 1
ATOM 3060 C CA . GLU A 1 390 ? 13.208 0.595 -10.373 1.00 93.06 390 GLU A CA 1
ATOM 3061 C C . GLU A 1 390 ? 12.679 0.380 -11.810 1.00 93.06 390 GLU A C 1
ATOM 3063 O O . GLU A 1 390 ? 11.718 -0.346 -12.034 1.00 93.06 390 GLU A O 1
ATOM 3068 N N . GLY A 1 391 ? 13.308 1.008 -12.814 1.00 94.25 391 GLY A N 1
ATOM 3069 C CA . GLY 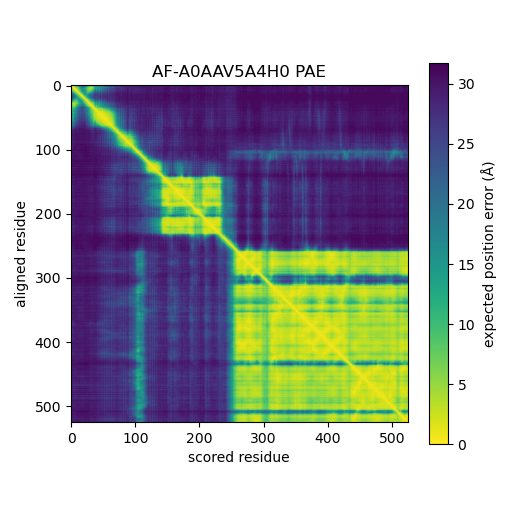A 1 391 ? 12.902 0.932 -14.220 1.00 94.25 391 GLY A CA 1
ATOM 3070 C C . GLY A 1 391 ? 11.773 1.885 -14.635 1.00 94.25 391 GLY A C 1
ATOM 3071 O O . GLY A 1 391 ? 11.395 1.902 -15.808 1.00 94.25 391 GLY A O 1
ATOM 3072 N N . PHE A 1 392 ? 11.248 2.711 -13.724 1.00 96.00 392 PHE A N 1
ATOM 3073 C CA . PHE A 1 392 ? 10.176 3.660 -14.033 1.00 96.00 392 PHE A CA 1
ATOM 3074 C C . PHE A 1 392 ? 10.714 4.971 -14.637 1.00 96.00 392 PHE A C 1
ATOM 3076 O O . PHE A 1 392 ? 11.633 5.574 -14.078 1.00 96.00 392 PHE A O 1
ATOM 3083 N N . PRO A 1 393 ? 10.150 5.465 -15.756 1.00 94.94 393 PRO A N 1
ATOM 3084 C CA . PRO A 1 393 ? 10.549 6.742 -16.339 1.00 94.94 393 PRO A CA 1
ATOM 3085 C C . PRO A 1 393 ? 10.016 7.934 -15.534 1.00 94.94 393 PRO A C 1
ATOM 3087 O O . PRO A 1 393 ? 8.994 7.845 -14.867 1.00 94.94 393 PRO A O 1
ATOM 3090 N N . GLY A 1 394 ? 10.674 9.082 -15.646 1.00 93.00 394 GLY A N 1
ATOM 3091 C CA . GLY A 1 394 ? 10.269 10.332 -15.005 1.00 93.00 394 GLY A CA 1
ATOM 3092 C C . GLY A 1 394 ? 10.792 10.501 -13.585 1.00 93.00 394 GLY A C 1
ATOM 3093 O O . GLY A 1 394 ? 10.788 9.564 -12.784 1.00 93.00 394 GLY A O 1
ATOM 3094 N N . ASN A 1 395 ? 11.238 11.714 -13.271 1.00 91.81 395 ASN A N 1
ATOM 3095 C CA . ASN A 1 395 ? 11.485 12.125 -11.899 1.00 91.81 395 ASN A CA 1
ATOM 3096 C C . ASN A 1 395 ? 10.132 12.375 -11.237 1.00 91.81 395 ASN A C 1
ATOM 3098 O O . ASN A 1 395 ? 9.340 13.190 -11.715 1.00 91.81 395 ASN A O 1
ATOM 3102 N N . GLN A 1 396 ? 9.874 11.680 -10.134 1.00 94.25 396 GLN A N 1
ATOM 3103 C CA . GLN A 1 396 ? 8.643 11.806 -9.374 1.00 94.25 396 GLN A CA 1
ATOM 3104 C C . GLN A 1 396 ? 8.927 12.349 -7.978 1.00 94.25 396 GLN A C 1
ATOM 3106 O O . GLN A 1 396 ? 9.839 11.894 -7.295 1.00 94.25 396 GLN A O 1
ATOM 3111 N N . ILE A 1 397 ? 8.114 13.300 -7.528 1.00 95.81 397 ILE A N 1
ATOM 3112 C CA . ILE A 1 397 ? 8.077 13.726 -6.129 1.00 95.81 397 ILE A CA 1
ATOM 3113 C C . ILE A 1 397 ? 6.724 13.325 -5.565 1.00 95.81 397 ILE A C 1
ATOM 3115 O O . ILE A 1 397 ? 5.688 13.803 -6.032 1.00 95.81 397 ILE A O 1
ATOM 3119 N N . THR A 1 398 ? 6.740 12.466 -4.552 1.00 96.81 398 THR A N 1
ATOM 3120 C CA . THR A 1 398 ? 5.541 11.994 -3.857 1.00 96.81 398 THR A CA 1
ATOM 3121 C C . THR A 1 398 ? 5.464 12.625 -2.479 1.00 96.81 398 THR A C 1
ATOM 3123 O O . THR A 1 398 ? 6.457 12.635 -1.762 1.00 96.81 398 THR A O 1
ATOM 3126 N N . HIS A 1 399 ? 4.289 13.118 -2.101 1.00 97.19 399 HIS A N 1
ATOM 3127 C CA . HIS A 1 399 ? 3.966 13.581 -0.759 1.00 97.19 399 HIS A CA 1
ATOM 3128 C C . HIS A 1 399 ? 2.857 12.715 -0.171 1.00 97.19 399 HIS A C 1
ATOM 3130 O O . HIS A 1 399 ? 1.865 12.442 -0.851 1.00 97.19 399 HIS A O 1
ATOM 3136 N N . VAL A 1 400 ? 3.014 12.317 1.088 1.00 97.50 400 VAL A N 1
ATOM 3137 C CA . VAL A 1 400 ? 1.997 11.596 1.858 1.00 97.50 400 VAL A CA 1
ATOM 3138 C C . VAL A 1 400 ? 1.750 12.360 3.145 1.00 97.50 400 VAL A C 1
ATOM 3140 O O . VAL A 1 400 ? 2.656 12.510 3.963 1.00 97.50 400 VAL A O 1
ATOM 3143 N N . SER A 1 401 ? 0.528 12.849 3.321 1.00 97.56 401 SER A N 1
ATOM 3144 C CA . SER A 1 401 ? 0.094 13.543 4.527 1.00 97.56 401 SER A CA 1
ATOM 3145 C C . SER A 1 401 ? -0.849 12.661 5.332 1.00 97.56 401 SER A C 1
ATOM 3147 O O . SER A 1 401 ? -1.887 12.236 4.822 1.00 97.56 401 SER A O 1
ATOM 3149 N N . TYR A 1 402 ? -0.516 12.448 6.601 1.00 97.75 402 TYR A N 1
ATOM 3150 C CA . TYR A 1 402 ? -1.411 11.868 7.594 1.00 97.75 402 TYR A CA 1
ATOM 3151 C C . TYR A 1 402 ? -1.952 12.975 8.487 1.00 97.75 402 TYR A C 1
ATOM 3153 O O . TYR A 1 402 ? -1.190 13.817 8.971 1.00 97.75 402 TYR A O 1
ATOM 3161 N N . THR A 1 403 ? -3.262 12.985 8.715 1.00 97.94 403 THR A N 1
ATOM 3162 C CA . THR A 1 403 ? -3.929 13.942 9.602 1.00 97.94 403 THR A CA 1
ATOM 3163 C C . THR A 1 403 ? -4.921 13.212 10.498 1.00 97.94 403 THR A C 1
ATOM 3165 O O . THR A 1 403 ? -5.775 12.477 10.009 1.00 97.94 403 THR A O 1
ATOM 3168 N N . LEU A 1 404 ? -4.814 13.430 11.808 1.00 97.50 404 LEU A N 1
ATOM 3169 C CA . LEU A 1 404 ? -5.797 13.005 12.796 1.00 97.50 404 LEU A CA 1
ATOM 3170 C C . LEU A 1 404 ? -6.765 14.162 13.069 1.00 97.50 404 LEU A C 1
ATOM 3172 O O . LEU A 1 404 ? -6.372 15.255 13.490 1.00 97.50 404 LEU A O 1
ATOM 3176 N N . GLU A 1 405 ? -8.037 13.919 12.801 1.00 96.44 405 GLU A N 1
ATOM 3177 C CA . GLU A 1 405 ? -9.144 14.848 12.993 1.00 96.44 405 GLU A CA 1
ATOM 3178 C C . GLU A 1 405 ? -10.038 14.371 14.149 1.00 96.44 405 GLU A C 1
ATOM 3180 O O . GLU A 1 405 ? -9.933 13.239 14.624 1.00 96.44 405 GLU A O 1
ATOM 3185 N N . ASN A 1 406 ? -10.939 15.243 14.603 1.00 95.81 406 ASN A N 1
ATOM 3186 C CA . ASN A 1 406 ? -11.892 14.909 15.661 1.00 95.81 406 ASN A CA 1
ATOM 3187 C C . ASN A 1 406 ? -12.801 13.733 15.269 1.00 95.81 406 ASN A C 1
ATOM 3189 O O . ASN A 1 406 ? -13.093 13.520 14.087 1.00 95.81 406 ASN A O 1
ATOM 3193 N N . ASN A 1 407 ? -13.357 13.059 16.276 1.00 93.19 407 ASN A N 1
ATOM 3194 C CA . ASN A 1 407 ? -14.227 11.887 16.142 1.00 93.19 407 ASN A CA 1
ATOM 3195 C C . ASN A 1 407 ? -13.526 10.679 15.501 1.00 93.19 407 ASN A C 1
ATOM 3197 O O . ASN A 1 407 ? -14.080 10.028 14.616 1.00 93.19 407 ASN A O 1
ATOM 3201 N N . SER A 1 408 ? -12.294 10.414 15.932 1.00 92.75 408 SER A N 1
ATOM 3202 C CA . SER A 1 408 ? -11.468 9.278 15.519 1.00 92.75 408 SER A CA 1
ATOM 3203 C C . SER A 1 408 ? -11.265 9.178 14.006 1.00 92.75 408 SER A C 1
ATOM 3205 O O . SER A 1 408 ? -11.177 8.088 13.447 1.00 92.75 408 SER A O 1
ATOM 3207 N N . LYS A 1 409 ? -11.189 10.325 13.326 1.00 93.44 409 LYS A N 1
ATOM 3208 C CA . LYS A 1 409 ? -11.010 10.385 11.877 1.00 93.44 409 LYS A CA 1
ATOM 3209 C C . LYS A 1 409 ? -9.532 10.444 11.533 1.00 93.44 409 LYS A C 1
ATOM 3211 O O . LYS A 1 409 ? -8.814 11.336 11.979 1.00 93.44 409 LYS A O 1
ATOM 3216 N N . TRP A 1 410 ? -9.094 9.523 10.686 1.00 93.75 410 TRP A N 1
ATOM 3217 C CA . TRP A 1 410 ? -7.760 9.538 10.109 1.00 93.75 410 TRP A CA 1
ATOM 3218 C C . TRP A 1 410 ? -7.848 9.783 8.607 1.00 93.75 410 TRP A C 1
ATOM 3220 O O . TRP A 1 410 ? -8.511 9.053 7.873 1.00 93.75 410 TRP A O 1
ATOM 3230 N N . LYS A 1 411 ? -7.187 10.847 8.157 1.00 94.94 411 LYS A N 1
ATOM 3231 C CA . LYS A 1 411 ? -7.112 11.244 6.758 1.00 94.94 411 LYS A CA 1
ATOM 3232 C C . LYS A 1 411 ? -5.719 10.964 6.213 1.00 94.94 411 LYS A C 1
ATOM 3234 O O . LYS A 1 411 ? -4.723 11.394 6.796 1.00 94.94 411 LYS A O 1
ATOM 3239 N N . ILE A 1 412 ? -5.680 10.314 5.054 1.00 95.00 412 ILE A N 1
ATOM 3240 C CA . ILE A 1 412 ? -4.473 10.092 4.260 1.00 95.00 412 ILE A CA 1
ATOM 3241 C C . ILE A 1 412 ? -4.632 10.861 2.949 1.00 95.00 412 ILE A C 1
ATOM 3243 O O . ILE A 1 412 ? -5.603 10.655 2.223 1.00 95.00 412 ILE A O 1
ATOM 3247 N N . ALA A 1 413 ? -3.698 11.753 2.635 1.00 95.81 413 ALA A N 1
ATOM 3248 C CA . ALA A 1 413 ? -3.641 12.433 1.345 1.00 95.81 413 ALA A CA 1
ATOM 3249 C C . ALA A 1 413 ? -2.327 12.089 0.646 1.00 95.81 413 ALA A C 1
ATOM 3251 O O . ALA A 1 413 ? -1.255 12.302 1.206 1.00 95.81 413 ALA A O 1
ATOM 3252 N N . MET A 1 414 ? -2.409 11.566 -0.577 1.00 94.94 414 MET A N 1
ATOM 3253 C CA . MET A 1 414 ? -1.243 11.200 -1.381 1.00 94.94 414 MET A CA 1
ATOM 3254 C C . MET A 1 414 ? -1.225 12.030 -2.659 1.00 94.94 414 MET A C 1
ATOM 3256 O O . MET A 1 414 ? -2.202 12.048 -3.405 1.00 94.94 414 MET A O 1
ATOM 3260 N N . HIS A 1 415 ? -0.116 12.715 -2.916 1.00 95.06 415 HIS A N 1
ATOM 3261 C CA . HIS A 1 415 ? 0.053 13.562 -4.091 1.00 95.06 415 HIS A CA 1
ATOM 3262 C C . HIS A 1 415 ? 1.394 13.278 -4.758 1.00 95.06 415 HIS A C 1
ATOM 3264 O O . HIS A 1 415 ? 2.438 13.417 -4.125 1.00 95.06 415 HIS A O 1
ATOM 3270 N N . ALA A 1 416 ? 1.382 12.936 -6.044 1.00 92.88 416 ALA A N 1
ATOM 3271 C CA . ALA A 1 416 ? 2.590 12.727 -6.831 1.00 92.88 416 ALA A CA 1
ATOM 3272 C C . ALA A 1 416 ? 2.646 13.694 -8.015 1.00 92.88 416 ALA A C 1
ATOM 3274 O O . ALA A 1 416 ? 1.669 13.852 -8.744 1.00 92.88 416 ALA A O 1
ATOM 3275 N N . THR A 1 417 ? 3.813 14.298 -8.224 1.00 93.50 417 THR A N 1
ATOM 3276 C CA . THR A 1 417 ? 4.132 15.087 -9.418 1.00 93.50 417 THR A CA 1
ATOM 3277 C C . THR A 1 417 ? 5.221 14.364 -10.189 1.00 93.50 417 THR A C 1
ATOM 3279 O O . THR A 1 417 ? 6.231 14.000 -9.590 1.00 93.50 417 THR A O 1
ATOM 3282 N N . VAL A 1 418 ? 5.044 14.186 -11.497 1.00 93.69 418 VAL A N 1
ATOM 3283 C CA . VAL A 1 418 ? 6.025 13.540 -12.378 1.00 93.69 418 VAL A CA 1
ATOM 3284 C C . VAL A 1 418 ? 6.282 14.407 -13.611 1.00 93.69 418 VAL A C 1
ATOM 3286 O O . VAL A 1 418 ? 5.363 15.054 -14.114 1.00 93.69 418 VAL A O 1
ATOM 3289 N N . ASP A 1 419 ? 7.530 14.458 -14.077 1.00 93.06 419 ASP A N 1
ATOM 3290 C CA . ASP A 1 419 ? 7.953 15.292 -15.217 1.00 93.06 419 ASP A CA 1
ATOM 3291 C C . ASP A 1 419 ? 7.881 14.586 -16.585 1.00 93.06 419 ASP A C 1
ATOM 3293 O O . ASP A 1 419 ? 7.997 15.228 -17.631 1.00 93.06 419 ASP A O 1
ATOM 3297 N N . HIS A 1 420 ? 7.622 13.279 -16.588 1.00 89.44 420 HIS A N 1
ATOM 3298 C CA . HIS A 1 420 ? 7.411 12.456 -17.774 1.00 89.44 420 HIS A CA 1
ATOM 3299 C C . HIS A 1 420 ? 6.234 11.497 -17.562 1.00 89.44 420 HIS A C 1
ATOM 3301 O O . HIS A 1 420 ? 5.847 11.203 -16.433 1.00 89.44 420 HIS A O 1
ATOM 3307 N N . LEU A 1 421 ? 5.649 10.987 -18.651 1.00 93.94 421 LEU A N 1
ATOM 3308 C CA . LEU A 1 421 ? 4.621 9.950 -18.543 1.00 93.94 421 LEU A CA 1
ATOM 3309 C C . LEU A 1 421 ? 5.203 8.735 -17.808 1.00 93.94 421 LEU A C 1
ATOM 3311 O O . LEU A 1 421 ? 6.204 8.173 -18.239 1.00 93.94 421 LEU A O 1
ATOM 3315 N N . SER A 1 422 ? 4.557 8.345 -16.712 1.00 92.81 422 SER A N 1
ATOM 3316 C CA . SER A 1 422 ? 4.911 7.194 -15.882 1.00 92.81 422 SER A CA 1
ATOM 3317 C C . SER A 1 422 ? 3.637 6.610 -15.285 1.00 92.81 422 SER A C 1
ATOM 3319 O O . SER A 1 422 ? 2.737 7.377 -14.927 1.00 92.81 422 SER A O 1
ATOM 3321 N N . PRO A 1 423 ? 3.528 5.281 -15.136 1.00 93.69 423 PRO A N 1
ATOM 3322 C CA . PRO A 1 423 ? 2.486 4.713 -14.299 1.00 93.69 423 PRO A CA 1
ATOM 3323 C C . PRO A 1 423 ? 2.741 5.104 -12.837 1.00 93.69 423 PRO A C 1
ATOM 3325 O O . PRO A 1 423 ? 3.881 5.089 -12.368 1.00 93.69 423 PRO A O 1
ATOM 3328 N N . ILE A 1 424 ? 1.669 5.467 -12.134 1.00 93.06 424 ILE A N 1
ATOM 3329 C CA . ILE A 1 424 ? 1.675 5.784 -10.705 1.00 93.06 424 ILE A CA 1
ATOM 3330 C C . ILE A 1 424 ? 0.452 5.117 -10.094 1.00 93.06 424 ILE A C 1
ATOM 3332 O O . ILE A 1 424 ? -0.674 5.362 -10.528 1.00 93.06 424 ILE A O 1
ATOM 3336 N N . LEU A 1 425 ? 0.676 4.284 -9.086 1.00 94.31 425 LEU A N 1
ATOM 3337 C CA . LEU A 1 425 ? -0.380 3.691 -8.280 1.00 94.31 425 LEU A CA 1
ATOM 3338 C C . LEU A 1 425 ? 0.124 3.621 -6.841 1.00 94.31 425 LEU A C 1
ATOM 3340 O O . LEU A 1 425 ? 0.948 2.774 -6.514 1.00 94.31 425 LEU A O 1
ATOM 3344 N N . LEU A 1 426 ? -0.335 4.549 -6.006 1.00 91.94 426 LEU A N 1
ATOM 3345 C CA . LEU A 1 426 ? 0.073 4.655 -4.607 1.00 91.94 426 LEU A CA 1
ATOM 3346 C C . LEU A 1 426 ? -1.001 4.053 -3.716 1.00 91.94 426 LEU A C 1
ATOM 3348 O O . LEU A 1 426 ? -2.185 4.321 -3.924 1.00 91.94 426 LEU A O 1
ATOM 3352 N N . ARG A 1 427 ? -0.592 3.271 -2.718 1.00 89.00 427 ARG A N 1
ATOM 3353 C CA . ARG A 1 427 ? -1.484 2.760 -1.672 1.00 89.00 427 ARG A CA 1
ATOM 3354 C C . ARG A 1 427 ? -0.756 2.757 -0.339 1.00 89.00 427 ARG A C 1
ATOM 3356 O O . ARG A 1 427 ? 0.437 2.485 -0.295 1.00 89.00 427 ARG A O 1
ATOM 3363 N N . ASN A 1 428 ? -1.486 3.026 0.732 1.00 87.06 428 ASN A N 1
ATOM 3364 C CA . ASN A 1 428 ? -1.060 2.644 2.070 1.00 87.06 428 ASN A CA 1
ATOM 3365 C C . ASN A 1 428 ? -1.594 1.219 2.316 1.00 87.06 428 ASN A C 1
ATOM 3367 O O . ASN A 1 428 ? -2.734 0.916 1.952 1.00 87.06 428 ASN A O 1
ATOM 3371 N N . LEU A 1 429 ? -0.733 0.333 2.815 1.00 75.06 429 LEU A N 1
ATOM 3372 C CA . LEU A 1 429 ? -1.061 -1.066 3.083 1.00 75.06 429 LEU A CA 1
ATOM 3373 C C . LEU A 1 429 ? -1.065 -1.317 4.580 1.00 75.06 429 LEU A C 1
ATOM 3375 O O . LEU A 1 429 ? -0.158 -1.943 5.112 1.00 75.06 429 LEU A O 1
ATOM 3379 N N . ASP A 1 430 ? -2.085 -0.834 5.271 1.00 71.62 430 ASP A N 1
ATOM 3380 C CA . ASP A 1 430 ? -2.270 -1.210 6.664 1.00 71.62 430 ASP A CA 1
ATOM 3381 C C . ASP A 1 430 ? -2.815 -2.636 6.779 1.00 71.62 430 ASP A C 1
ATOM 3383 O O . ASP A 1 430 ? -3.613 -3.103 5.960 1.00 71.62 430 ASP A O 1
ATOM 3387 N N . ALA A 1 431 ? -2.427 -3.318 7.851 1.00 62.41 431 ALA A N 1
ATOM 3388 C CA . ALA A 1 431 ? -3.100 -4.529 8.279 1.00 62.41 431 ALA A CA 1
ATOM 3389 C C . ALA A 1 431 ? -3.483 -4.413 9.746 1.00 62.41 431 ALA A C 1
ATOM 3391 O O . ALA A 1 431 ? -2.818 -3.750 10.540 1.00 62.41 431 ALA A O 1
ATOM 3392 N N . TYR A 1 432 ? -4.556 -5.112 10.092 1.00 64.44 432 TYR A N 1
ATOM 3393 C CA . TYR A 1 432 ? -4.988 -5.279 11.463 1.00 64.44 432 TYR A CA 1
ATOM 3394 C C . TYR A 1 432 ? -4.729 -6.724 11.880 1.00 64.44 432 TYR A C 1
ATOM 3396 O O . TYR A 1 432 ? -5.392 -7.642 11.400 1.00 64.44 432 TYR A O 1
ATOM 3404 N N . ASN A 1 433 ? -3.761 -6.926 12.772 1.00 56.72 433 ASN A N 1
ATOM 3405 C CA . ASN A 1 433 ? -3.537 -8.212 13.424 1.00 56.72 433 ASN A CA 1
ATOM 3406 C C . ASN A 1 433 ? -4.119 -8.165 14.842 1.00 56.72 433 ASN A C 1
ATOM 3408 O O . ASN A 1 433 ? -3.408 -7.940 15.821 1.00 56.72 433 ASN A O 1
ATOM 3412 N N . GLY A 1 434 ? -5.440 -8.293 14.945 1.00 55.59 434 GLY A N 1
ATOM 3413 C CA . GLY A 1 434 ? -6.114 -8.444 16.231 1.00 55.59 434 GLY A CA 1
ATOM 3414 C C . GLY A 1 434 ? -6.147 -9.908 16.661 1.00 55.59 434 GLY A C 1
ATOM 3415 O O . GLY A 1 434 ? -6.394 -10.790 15.846 1.00 55.59 434 GLY A O 1
ATOM 3416 N N . ALA A 1 435 ? -6.002 -10.174 17.961 1.00 53.38 435 ALA A N 1
ATOM 3417 C CA . ALA A 1 435 ? -6.251 -11.498 18.549 1.00 53.38 435 ALA A CA 1
ATOM 3418 C C . ALA A 1 435 ? -7.74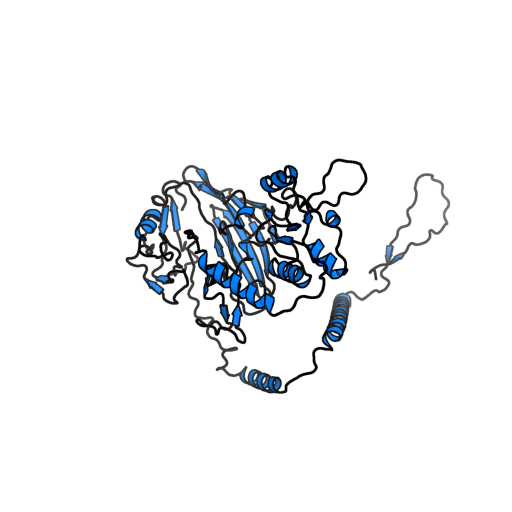6 -11.903 18.535 1.00 53.38 435 ALA A C 1
ATOM 3420 O O . ALA A 1 435 ? -8.124 -12.950 19.061 1.00 53.38 435 ALA A O 1
ATOM 3421 N N . GLU A 1 436 ? -8.616 -11.049 17.988 1.00 65.19 436 GLU A N 1
ATOM 3422 C CA . GLU A 1 436 ? -10.057 -11.260 17.933 1.00 65.19 436 GLU A CA 1
ATOM 3423 C C . GLU A 1 436 ? -10.444 -12.192 16.780 1.00 65.19 436 GLU A C 1
ATOM 3425 O O . GLU A 1 436 ? -9.924 -12.108 15.670 1.00 65.19 436 GLU A O 1
ATOM 3430 N N . ASN A 1 437 ? -11.422 -13.062 17.034 1.00 79.00 437 ASN A N 1
ATOM 3431 C CA . ASN A 1 437 ? -11.961 -13.949 16.013 1.00 79.00 437 ASN A CA 1
ATOM 3432 C C . ASN A 1 437 ? -12.583 -13.127 14.857 1.00 79.00 437 ASN A C 1
ATOM 3434 O O . ASN A 1 437 ? -13.516 -12.343 15.069 1.00 79.00 437 ASN A O 1
ATOM 3438 N N . LEU A 1 438 ? -12.104 -13.346 13.625 1.00 85.81 438 LEU A N 1
ATOM 3439 C CA . LEU A 1 438 ? -12.637 -12.731 12.402 1.00 85.81 438 LEU A CA 1
ATOM 3440 C C . LEU A 1 438 ? -14.113 -13.068 12.149 1.00 85.81 438 LEU A C 1
ATOM 3442 O O . LEU A 1 438 ? -14.793 -12.321 11.450 1.00 85.81 438 LEU A O 1
ATOM 3446 N N . ASP A 1 439 ? -14.656 -14.118 12.767 1.00 89.12 439 ASP A N 1
ATOM 3447 C CA . ASP A 1 439 ? -16.091 -14.412 12.732 1.00 89.12 439 ASP A CA 1
ATOM 3448 C C . ASP A 1 439 ? -16.937 -13.300 13.368 1.00 89.12 439 ASP A C 1
ATOM 3450 O O . ASP A 1 439 ? -18.118 -13.145 13.049 1.00 89.12 439 ASP A O 1
ATOM 3454 N N . LYS A 1 440 ? -16.345 -12.526 14.285 1.00 90.56 440 LYS A N 1
ATOM 3455 C CA . LYS A 1 440 ? -16.985 -11.392 14.966 1.00 90.56 440 LYS A CA 1
ATOM 3456 C C . LYS A 1 440 ? -16.767 -10.059 14.259 1.00 90.56 440 LYS A C 1
ATOM 3458 O O . LYS A 1 440 ? -17.341 -9.060 14.705 1.00 90.56 440 LYS A O 1
ATOM 3463 N N . HIS A 1 441 ? -15.992 -10.072 13.175 1.00 90.88 441 HIS A N 1
ATOM 3464 C CA . HIS A 1 441 ? -15.792 -8.947 12.281 1.00 90.88 441 HIS A CA 1
ATOM 3465 C C . HIS A 1 441 ? -16.727 -9.061 11.087 1.00 90.88 441 HIS A C 1
ATOM 3467 O O . HIS A 1 441 ? -16.885 -10.131 10.503 1.00 90.88 441 HIS A O 1
ATOM 3473 N N . PHE A 1 442 ? -17.339 -7.948 10.721 1.00 94.50 442 PHE A N 1
ATOM 3474 C CA . PHE A 1 442 ? -18.272 -7.863 9.611 1.00 94.50 442 PHE A CA 1
ATOM 3475 C C . PHE A 1 442 ? -17.797 -6.801 8.637 1.00 94.50 442 PHE A C 1
ATOM 3477 O O . PHE A 1 442 ? -17.251 -5.788 9.064 1.00 94.50 442 PHE A O 1
ATOM 3484 N N . ALA A 1 443 ? -18.032 -7.027 7.349 1.00 94.75 443 ALA A N 1
ATOM 3485 C CA . ALA A 1 443 ? -17.775 -6.051 6.301 1.00 94.75 443 ALA A CA 1
ATOM 3486 C C . ALA A 1 443 ? -19.046 -5.795 5.488 1.00 94.75 443 ALA A C 1
ATOM 3488 O O . ALA A 1 443 ? -19.879 -6.690 5.316 1.00 94.75 443 ALA A O 1
ATOM 3489 N N . GLN A 1 444 ? -19.179 -4.573 4.977 1.00 94.25 444 GLN A N 1
ATOM 3490 C CA . GLN A 1 444 ? -20.202 -4.199 4.009 1.00 94.25 444 GLN A CA 1
ATOM 3491 C C . GLN A 1 444 ? -19.677 -3.112 3.072 1.00 94.25 444 GLN A C 1
ATOM 3493 O O . GLN A 1 444 ? -19.141 -2.099 3.527 1.00 94.25 444 GLN A O 1
ATOM 3498 N N . PHE A 1 445 ? -19.881 -3.299 1.771 1.00 92.56 445 PHE A N 1
ATOM 3499 C CA . PHE A 1 445 ? -19.578 -2.308 0.742 1.00 92.56 445 PHE A CA 1
ATOM 3500 C C . PHE A 1 445 ? -20.377 -2.575 -0.536 1.00 92.56 445 PHE A C 1
ATOM 3502 O O . PHE A 1 445 ? -20.787 -3.703 -0.804 1.00 92.56 445 PHE A O 1
ATOM 3509 N N . LYS A 1 446 ? -20.625 -1.529 -1.329 1.00 92.00 446 LYS A N 1
ATOM 3510 C CA . LYS A 1 446 ? -21.401 -1.640 -2.573 1.00 92.00 446 LYS A CA 1
ATOM 3511 C C . LYS A 1 446 ? -20.492 -1.916 -3.757 1.00 92.00 446 LYS A C 1
ATOM 3513 O O . LYS A 1 446 ? -19.777 -1.032 -4.221 1.00 92.00 446 LYS A O 1
ATOM 3518 N N . SER A 1 447 ? -20.529 -3.152 -4.230 1.00 93.12 447 SER A N 1
ATOM 3519 C CA . SER A 1 447 ? -19.757 -3.599 -5.379 1.00 93.12 447 SER A CA 1
ATOM 3520 C C . SER A 1 447 ? -20.479 -4.749 -6.057 1.00 93.12 447 SER A C 1
ATOM 3522 O O . SER A 1 447 ? -20.747 -5.766 -5.427 1.00 93.12 447 SER A O 1
ATOM 3524 N N . SER A 1 448 ? -20.775 -4.619 -7.343 1.00 94.81 448 SER A N 1
ATOM 3525 C CA . SER A 1 448 ? -21.379 -5.678 -8.151 1.00 94.81 448 SER A CA 1
ATOM 3526 C C . SER A 1 448 ? -20.324 -6.539 -8.844 1.00 94.81 448 SER A C 1
ATOM 3528 O O . SER A 1 448 ? -20.630 -7.645 -9.304 1.00 94.81 448 SER A O 1
ATOM 3530 N N . ARG A 1 449 ? -19.080 -6.046 -8.921 1.00 95.88 449 ARG A N 1
ATOM 3531 C CA . ARG A 1 449 ? -18.011 -6.605 -9.752 1.00 95.88 449 ARG A CA 1
ATOM 3532 C C . ARG A 1 449 ? -16.655 -6.609 -9.056 1.00 95.88 449 ARG A C 1
ATOM 3534 O O . ARG A 1 449 ? -16.335 -5.707 -8.292 1.00 95.88 449 ARG A O 1
ATOM 3541 N N . TYR A 1 450 ? -15.821 -7.576 -9.414 1.00 95.06 450 TYR A N 1
ATOM 3542 C CA . TYR A 1 450 ? -14.418 -7.646 -9.009 1.00 95.06 450 TYR A CA 1
ATOM 3543 C C . TYR A 1 450 ? -13.514 -7.946 -10.211 1.00 95.06 450 TYR A C 1
ATOM 3545 O O . TYR A 1 450 ? -13.968 -8.474 -11.229 1.00 95.06 450 TYR A O 1
ATOM 3553 N N . ILE A 1 451 ? -12.230 -7.610 -10.108 1.00 94.94 451 ILE A N 1
ATOM 3554 C CA . ILE A 1 451 ? -11.208 -7.948 -11.100 1.00 94.94 451 ILE A CA 1
ATOM 3555 C C . ILE A 1 451 ? -10.837 -9.422 -10.938 1.00 94.94 451 ILE A C 1
ATOM 3557 O O . ILE A 1 451 ? -10.322 -9.824 -9.893 1.00 94.94 451 ILE A O 1
ATOM 3561 N N . GLN A 1 452 ? -11.066 -10.220 -11.982 1.00 94.06 452 GLN A N 1
ATOM 3562 C CA . GLN A 1 452 ? -10.651 -11.620 -11.989 1.00 94.06 452 GLN A CA 1
ATOM 3563 C C . GLN A 1 452 ? -9.144 -11.734 -12.185 1.00 94.06 452 GLN A C 1
ATOM 3565 O O . GLN A 1 452 ? -8.568 -11.098 -13.074 1.00 94.06 452 GLN A O 1
ATOM 3570 N N . THR A 1 453 ? -8.528 -12.600 -11.392 1.00 94.12 453 THR A N 1
ATOM 3571 C CA . THR A 1 453 ? -7.100 -12.890 -11.428 1.00 94.12 453 THR A CA 1
ATOM 3572 C C . THR A 1 453 ? -6.840 -14.339 -11.826 1.00 94.12 453 THR A C 1
ATOM 3574 O O . THR A 1 453 ? -7.713 -15.200 -11.707 1.00 94.12 453 THR A O 1
ATOM 3577 N N . ASP A 1 454 ? -5.651 -14.605 -12.358 1.00 92.25 454 ASP A N 1
ATOM 3578 C CA . ASP A 1 454 ? -5.175 -15.968 -12.575 1.00 92.25 454 ASP A CA 1
ATOM 3579 C C . ASP A 1 454 ? -4.603 -16.588 -11.283 1.00 92.25 454 ASP A C 1
ATOM 3581 O O . ASP A 1 454 ? -4.602 -15.985 -10.208 1.00 92.25 454 ASP A O 1
ATOM 3585 N N . GLY A 1 455 ? -4.099 -17.821 -11.381 1.00 91.19 455 GLY A N 1
ATOM 3586 C CA . GLY A 1 455 ? -3.578 -18.568 -10.233 1.00 91.19 455 GLY A CA 1
ATOM 3587 C C . GLY A 1 455 ? -2.337 -17.966 -9.559 1.00 91.19 455 GLY A C 1
ATOM 3588 O O . GLY A 1 455 ? -1.977 -18.448 -8.483 1.00 91.19 455 GLY A O 1
ATOM 3589 N N . ILE A 1 456 ? -1.705 -16.954 -10.170 1.00 91.00 456 ILE A N 1
ATOM 3590 C CA . ILE A 1 456 ? -0.592 -16.159 -9.619 1.00 91.00 456 ILE A CA 1
ATOM 3591 C C . ILE A 1 456 ? -0.990 -14.690 -9.415 1.00 91.00 456 ILE A C 1
ATOM 3593 O O . ILE A 1 456 ? -0.138 -13.803 -9.371 1.00 91.00 456 ILE A O 1
ATOM 3597 N N . LEU A 1 457 ? -2.297 -14.440 -9.298 1.00 92.50 457 LEU A N 1
ATOM 3598 C CA . LEU A 1 457 ? -2.883 -13.164 -8.906 1.00 92.50 457 LEU A CA 1
ATOM 3599 C C . LEU A 1 457 ? -2.697 -12.028 -9.920 1.00 92.50 457 LEU A C 1
ATOM 3601 O O . LEU A 1 457 ? -2.809 -10.851 -9.572 1.00 92.50 457 LEU A O 1
ATOM 3605 N N . ILE A 1 458 ? -2.465 -12.357 -11.192 1.00 94.06 458 ILE A N 1
ATOM 3606 C CA . ILE A 1 458 ? -2.415 -11.362 -12.262 1.00 94.06 458 ILE A CA 1
ATOM 3607 C C . ILE A 1 458 ? -3.821 -11.103 -12.805 1.00 94.06 458 ILE A C 1
ATOM 3609 O O . ILE A 1 458 ? -4.511 -12.057 -13.174 1.00 94.06 458 ILE A O 1
ATOM 3613 N N . PRO A 1 459 ? -4.257 -9.831 -12.914 1.00 93.06 459 PRO A N 1
ATOM 3614 C CA . PRO A 1 459 ? -5.514 -9.488 -13.564 1.00 93.06 459 PRO A CA 1
ATOM 3615 C C . PRO A 1 459 ? -5.615 -10.071 -14.975 1.00 93.06 459 PRO A C 1
ATOM 3617 O O . PRO A 1 459 ? -4.760 -9.846 -15.832 1.00 93.06 459 PRO A O 1
ATOM 3620 N N . THR A 1 460 ? -6.705 -10.784 -15.237 1.00 91.94 460 THR A N 1
ATOM 3621 C CA . THR A 1 460 ? -6.993 -11.403 -16.543 1.00 91.94 460 THR A CA 1
ATOM 3622 C C . THR A 1 460 ? -7.513 -10.399 -17.576 1.00 91.94 460 THR A C 1
ATOM 3624 O O . THR A 1 460 ? -7.593 -10.715 -18.761 1.00 91.94 460 THR A O 1
ATOM 3627 N N . GLY A 1 461 ? -7.883 -9.192 -17.132 1.00 90.50 461 GLY A N 1
ATOM 3628 C CA . GLY A 1 461 ? -8.579 -8.186 -17.940 1.00 90.50 461 GLY A CA 1
ATOM 3629 C C . GLY A 1 461 ? -10.101 -8.354 -17.967 1.00 90.50 461 GLY A C 1
ATOM 3630 O O . GLY A 1 461 ? -10.776 -7.611 -18.673 1.00 90.50 461 GLY A O 1
ATOM 3631 N N . THR A 1 462 ? -10.648 -9.302 -17.199 1.00 93.75 462 THR A N 1
ATOM 3632 C CA . THR A 1 462 ? -12.091 -9.557 -17.107 1.00 93.75 462 THR A CA 1
ATOM 3633 C C . THR A 1 462 ? -12.644 -9.208 -15.725 1.00 93.75 462 THR A C 1
ATOM 3635 O O . THR A 1 462 ? -11.938 -9.264 -14.712 1.00 93.75 462 THR A O 1
ATOM 3638 N N . PHE A 1 463 ? -13.922 -8.823 -15.691 1.00 95.69 463 PHE A N 1
ATOM 3639 C CA . PHE A 1 463 ? -14.653 -8.568 -14.453 1.00 95.69 463 PHE A CA 1
ATOM 3640 C C . PHE A 1 463 ? -15.571 -9.745 -14.132 1.00 95.69 463 PHE A C 1
ATOM 3642 O O . PHE A 1 463 ? -16.334 -10.189 -14.989 1.00 95.69 463 PHE A O 1
ATOM 3649 N N . GLY A 1 464 ? -15.531 -10.213 -12.887 1.00 94.62 464 GLY A N 1
ATOM 3650 C CA . GLY A 1 464 ? -16.458 -11.208 -12.360 1.00 94.62 464 GLY A CA 1
ATOM 3651 C C . GLY A 1 464 ? -17.595 -10.539 -11.595 1.00 94.62 464 GLY A C 1
ATOM 3652 O O . GLY A 1 464 ? -17.396 -9.487 -10.990 1.00 94.62 464 GLY A O 1
ATOM 3653 N N . ALA A 1 465 ? -18.786 -11.139 -11.605 1.00 97.12 465 ALA A N 1
ATOM 3654 C CA . ALA A 1 465 ? -19.891 -10.704 -10.752 1.00 97.12 465 ALA A CA 1
ATOM 3655 C C . ALA A 1 465 ? -19.684 -11.225 -9.325 1.00 97.12 465 ALA A C 1
ATOM 3657 O O . ALA A 1 465 ? -19.332 -12.389 -9.144 1.00 97.12 465 ALA A O 1
ATOM 3658 N N . VAL A 1 466 ? -19.931 -10.392 -8.310 1.00 96.69 466 VAL A N 1
ATOM 3659 C CA . VAL A 1 466 ? -19.827 -10.861 -6.917 1.00 96.69 466 VAL A CA 1
ATOM 3660 C C . VAL A 1 466 ? -21.049 -11.669 -6.488 1.00 96.69 466 VAL A C 1
ATOM 3662 O O . VAL A 1 466 ? -20.925 -12.541 -5.633 1.00 96.69 466 VAL A O 1
ATOM 3665 N N . LYS A 1 467 ? -22.222 -11.407 -7.083 1.00 96.88 467 LYS A N 1
ATOM 3666 C CA . LYS A 1 467 ? -23.500 -12.003 -6.674 1.00 96.88 467 LYS A CA 1
ATOM 3667 C C . LYS A 1 467 ? -23.435 -13.529 -6.689 1.00 96.88 467 LYS A C 1
ATOM 3669 O O . LYS A 1 467 ? -23.087 -14.129 -7.701 1.00 96.88 467 LYS A O 1
ATOM 3674 N N . GLY A 1 468 ? -23.825 -14.146 -5.575 1.00 94.12 468 GLY A N 1
ATOM 3675 C CA . GLY A 1 468 ? -23.798 -15.604 -5.415 1.00 94.12 468 GLY A CA 1
ATOM 3676 C C . GLY A 1 468 ? -22.405 -16.183 -5.144 1.00 94.12 468 GLY A C 1
ATOM 3677 O O . GLY A 1 468 ? -22.252 -17.400 -5.138 1.00 94.12 468 GLY A O 1
ATOM 3678 N N . THR A 1 469 ? -21.399 -15.339 -4.901 1.00 95.19 469 THR A N 1
ATOM 3679 C CA . THR A 1 469 ? -20.039 -15.760 -4.539 1.00 95.19 469 THR A CA 1
ATOM 3680 C C . THR A 1 469 ? -19.682 -15.310 -3.115 1.00 95.19 469 THR A C 1
ATOM 3682 O O . THR A 1 469 ? -20.273 -14.358 -2.591 1.00 95.19 469 THR A O 1
ATOM 3685 N N . PRO A 1 470 ? -18.652 -15.905 -2.486 1.00 95.56 470 PRO A N 1
ATOM 3686 C CA . PRO A 1 470 ? -18.104 -15.406 -1.224 1.00 95.56 470 PRO A CA 1
ATOM 3687 C C . PRO A 1 470 ? -17.570 -13.966 -1.278 1.00 95.56 470 PRO A C 1
ATOM 3689 O O . PRO A 1 470 ? -17.343 -13.379 -0.224 1.00 95.56 470 PRO A O 1
ATOM 3692 N N . LEU A 1 471 ? -17.417 -13.365 -2.462 1.00 94.94 471 LEU A N 1
ATOM 3693 C CA . LEU A 1 471 ? -16.981 -11.976 -2.641 1.00 94.94 471 LEU A CA 1
ATOM 3694 C C . LEU A 1 471 ? -18.125 -10.954 -2.495 1.00 94.94 471 LEU A C 1
ATOM 3696 O O . LEU A 1 471 ? -17.868 -9.754 -2.567 1.00 94.94 471 LEU A O 1
ATOM 3700 N N . ASP A 1 472 ? -19.379 -11.391 -2.317 1.00 96.25 472 ASP A N 1
ATOM 3701 C CA . ASP A 1 472 ? -20.535 -10.486 -2.229 1.00 96.25 472 ASP A CA 1
ATOM 3702 C C . ASP A 1 472 ? -20.681 -9.848 -0.841 1.00 96.25 472 ASP A C 1
ATOM 3704 O O . ASP A 1 472 ? -21.164 -10.495 0.089 1.00 96.25 472 ASP A O 1
ATOM 3708 N N . PHE A 1 473 ? -20.268 -8.592 -0.691 1.00 95.81 473 PHE A N 1
ATOM 3709 C CA . PHE A 1 473 ? -20.411 -7.809 0.545 1.00 95.81 473 PHE A CA 1
ATOM 3710 C C . PHE A 1 473 ? -21.457 -6.686 0.420 1.00 95.81 473 PHE A C 1
ATOM 3712 O O . PHE A 1 473 ? -21.454 -5.742 1.217 1.00 95.81 473 PHE A O 1
ATOM 3719 N N . ASN A 1 474 ? -22.377 -6.774 -0.556 1.00 93.88 474 ASN A N 1
ATOM 3720 C CA . ASN A 1 474 ? -23.461 -5.790 -0.704 1.00 93.88 474 ASN A CA 1
ATOM 3721 C C . ASN A 1 474 ? -24.396 -5.758 0.508 1.00 93.88 474 ASN A C 1
ATOM 3723 O O . ASN A 1 474 ? -24.992 -4.713 0.818 1.00 93.88 474 ASN A O 1
ATOM 3727 N N . GLU A 1 475 ? -24.493 -6.898 1.185 1.00 94.56 475 GLU A N 1
ATOM 3728 C CA . GLU A 1 475 ? -25.077 -7.061 2.505 1.00 94.56 475 GLU A CA 1
ATOM 3729 C C . GLU A 1 475 ? -23.980 -7.341 3.531 1.00 94.56 475 GLU A C 1
ATOM 3731 O O . GLU A 1 475 ? -22.955 -7.958 3.237 1.00 94.56 475 GLU A O 1
ATOM 3736 N N . ALA A 1 476 ? -24.210 -6.851 4.746 1.00 95.69 476 ALA A N 1
ATOM 3737 C CA . ALA A 1 476 ? -23.324 -7.066 5.874 1.00 95.69 476 ALA A CA 1
ATOM 3738 C C . ALA A 1 476 ? -23.139 -8.563 6.144 1.00 95.69 476 ALA A C 1
ATOM 3740 O O . ALA A 1 476 ? -24.117 -9.270 6.386 1.00 95.69 476 ALA A O 1
ATOM 3741 N N . LYS A 1 477 ? -21.891 -9.037 6.183 1.00 95.56 477 LYS A N 1
ATOM 3742 C CA . LYS A 1 477 ? -21.595 -10.429 6.543 1.00 95.56 477 LYS A CA 1
ATOM 3743 C C . LYS A 1 477 ? -20.288 -10.579 7.300 1.00 95.56 477 LYS A C 1
ATOM 3745 O O . LYS A 1 477 ? -19.410 -9.720 7.222 1.00 95.56 477 LYS A O 1
ATOM 3750 N N . SER A 1 478 ? -20.183 -11.692 8.021 1.00 95.50 478 SER A N 1
ATOM 3751 C CA . SER A 1 478 ? -18.994 -12.054 8.785 1.00 95.50 478 SER A CA 1
ATOM 3752 C C . SER A 1 478 ? -17.807 -12.315 7.854 1.00 95.50 478 SER A C 1
ATOM 3754 O O . SER A 1 478 ? -17.920 -13.083 6.895 1.00 95.50 478 SER A O 1
ATOM 3756 N N . ILE A 1 479 ? -16.668 -11.684 8.141 1.00 93.75 479 ILE A N 1
ATOM 3757 C CA . ILE A 1 479 ? -15.434 -11.828 7.362 1.00 93.75 479 ILE A CA 1
ATOM 3758 C C . ILE A 1 479 ? -14.893 -13.253 7.502 1.00 93.75 479 ILE A C 1
ATOM 3760 O O . ILE A 1 479 ? -14.579 -13.876 6.491 1.00 93.75 479 ILE A O 1
ATOM 3764 N N . GLY A 1 480 ? -14.845 -13.799 8.723 1.00 92.50 480 GLY A N 1
ATOM 3765 C CA . GLY A 1 480 ? -14.363 -15.165 8.970 1.00 92.50 480 GLY A CA 1
ATOM 3766 C C . GLY A 1 480 ? -15.170 -16.227 8.217 1.00 92.50 480 GLY A C 1
ATOM 3767 O O . GLY A 1 480 ? -14.606 -17.060 7.504 1.00 92.50 480 GLY A O 1
ATOM 3768 N N . GLN A 1 481 ? -16.502 -16.130 8.257 1.00 93.56 481 GLN A N 1
ATOM 3769 C CA . GLN A 1 481 ? -17.379 -17.030 7.501 1.00 93.56 481 GLN A CA 1
ATOM 3770 C C . GLN A 1 481 ? -17.203 -16.876 5.987 1.00 93.56 481 GLN A C 1
ATOM 3772 O O . GLN A 1 481 ? -17.183 -17.873 5.264 1.00 93.56 481 GLN A O 1
ATOM 3777 N N . ALA A 1 482 ? -17.054 -15.639 5.504 1.00 94.62 482 ALA A N 1
ATOM 3778 C CA . ALA A 1 482 ? -16.827 -15.375 4.092 1.00 94.62 482 ALA A CA 1
ATOM 3779 C C . ALA A 1 482 ? -15.491 -15.971 3.616 1.00 94.62 482 ALA A C 1
ATOM 3781 O O . ALA A 1 482 ? -15.465 -16.574 2.548 1.00 94.62 482 ALA A O 1
ATOM 3782 N N . ILE A 1 483 ? -14.422 -15.875 4.419 1.00 93.75 483 ILE A N 1
ATOM 3783 C CA . ILE A 1 483 ? -13.124 -16.519 4.152 1.00 93.75 483 ILE A CA 1
ATOM 3784 C C . ILE A 1 483 ? -13.289 -18.039 4.084 1.00 93.75 483 ILE A C 1
ATOM 3786 O O . ILE A 1 483 ? -12.840 -18.656 3.122 1.00 93.75 483 ILE A O 1
ATOM 3790 N N . ASN A 1 484 ? -13.971 -18.655 5.051 1.00 94.12 484 ASN A N 1
ATOM 3791 C CA . ASN A 1 484 ? -14.179 -20.105 5.051 1.00 94.12 484 ASN A CA 1
ATOM 3792 C C . ASN A 1 484 ? -14.965 -20.586 3.815 1.00 94.12 484 ASN A C 1
ATOM 3794 O O . ASN A 1 484 ? -14.684 -21.644 3.259 1.00 94.12 484 ASN A O 1
ATOM 3798 N N . ALA A 1 485 ? -15.902 -19.775 3.317 1.00 95.50 485 ALA A N 1
ATOM 3799 C CA . ALA A 1 485 ? -16.640 -20.073 2.091 1.00 95.50 485 ALA A CA 1
ATOM 3800 C C . ALA A 1 485 ? -15.774 -20.029 0.812 1.00 95.50 485 ALA A C 1
ATOM 3802 O O . ALA A 1 485 ? -16.246 -20.428 -0.250 1.00 95.50 485 ALA A O 1
ATOM 3803 N N . THR A 1 486 ? -14.520 -19.563 0.886 1.00 95.06 486 THR A N 1
ATOM 3804 C CA . THR A 1 486 ? -13.583 -19.544 -0.254 1.00 95.06 486 THR A CA 1
ATOM 3805 C C . THR A 1 486 ? -12.775 -20.831 -0.428 1.00 95.06 486 THR A C 1
ATOM 3807 O O . THR A 1 486 ? -12.056 -20.962 -1.421 1.00 95.06 486 THR A O 1
ATOM 3810 N N . VAL A 1 487 ? -12.870 -21.780 0.511 1.00 94.38 487 VAL A N 1
ATOM 3811 C CA . VAL A 1 487 ? -12.097 -23.029 0.475 1.00 94.38 487 VAL A CA 1
ATOM 3812 C C . VAL A 1 487 ? -12.316 -23.756 -0.855 1.00 94.38 487 VAL A C 1
ATOM 3814 O O . VAL A 1 487 ? -13.440 -24.060 -1.243 1.00 94.38 487 VAL A O 1
ATOM 3817 N N . GLY A 1 488 ? -11.217 -24.028 -1.564 1.00 91.62 488 GLY A N 1
ATOM 3818 C CA . GLY A 1 488 ? -11.232 -24.713 -2.860 1.00 91.62 488 GLY A CA 1
ATOM 3819 C C . GLY A 1 488 ? -11.613 -23.842 -4.064 1.00 91.62 488 GLY A C 1
ATOM 3820 O O . GLY A 1 488 ? -11.583 -24.341 -5.186 1.00 91.62 488 GLY A O 1
ATOM 3821 N N . LEU A 1 489 ? -11.927 -22.555 -3.872 1.00 91.19 489 LEU A N 1
ATOM 3822 C CA . LEU A 1 489 ? -12.317 -21.647 -4.961 1.00 91.19 489 LEU A CA 1
ATOM 3823 C C . LEU A 1 489 ? -11.141 -20.877 -5.584 1.00 91.19 489 LEU A C 1
ATOM 3825 O O . LEU A 1 489 ? -11.316 -20.270 -6.637 1.00 91.19 489 LEU A O 1
ATOM 3829 N N . ASN A 1 490 ? -9.955 -20.898 -4.960 1.00 88.75 490 ASN A N 1
ATOM 3830 C CA . ASN A 1 490 ? -8.739 -20.209 -5.425 1.00 88.75 490 ASN A CA 1
ATOM 3831 C C . ASN A 1 490 ? -8.927 -18.698 -5.690 1.00 88.75 490 ASN A C 1
ATOM 3833 O O . ASN A 1 490 ? -8.284 -18.135 -6.575 1.00 88.75 490 ASN A O 1
ATOM 3837 N N . LEU A 1 491 ? -9.808 -18.029 -4.936 1.00 88.19 491 LEU A N 1
ATOM 3838 C CA . LEU A 1 491 ? -10.123 -16.606 -5.145 1.00 88.19 491 LEU A CA 1
ATOM 3839 C C . LEU A 1 491 ? -8.927 -15.685 -4.857 1.00 88.19 491 LEU A C 1
ATOM 3841 O O . LEU A 1 491 ? -8.761 -14.678 -5.540 1.00 88.19 491 LEU A O 1
ATOM 3845 N N . CYS A 1 492 ? -8.066 -16.069 -3.912 1.00 89.44 492 CYS A N 1
ATOM 3846 C CA . CYS A 1 492 ? -6.807 -15.396 -3.584 1.00 89.44 492 CYS A CA 1
ATOM 3847 C C . CYS A 1 492 ? -5.573 -16.108 -4.163 1.00 89.44 492 CYS A C 1
ATOM 3849 O O . CYS A 1 492 ? -4.477 -16.017 -3.617 1.00 89.44 492 CYS A O 1
ATOM 3851 N N . GLY A 1 493 ? -5.734 -16.815 -5.284 1.00 89.88 493 GLY A N 1
ATOM 3852 C CA . GLY A 1 493 ? -4.655 -17.541 -5.949 1.00 89.88 493 GLY A CA 1
ATOM 3853 C C . GLY A 1 493 ? -4.651 -19.036 -5.635 1.00 89.88 493 GLY A C 1
ATOM 3854 O O . GLY A 1 493 ? -5.460 -19.551 -4.859 1.00 89.88 493 GLY A O 1
ATOM 3855 N N . THR A 1 494 ? -3.752 -19.761 -6.300 1.00 89.75 494 THR A N 1
ATOM 3856 C CA . THR A 1 494 ? -3.736 -21.231 -6.272 1.00 89.75 494 THR A CA 1
ATOM 3857 C C . THR A 1 494 ? -3.468 -21.760 -4.863 1.00 89.75 494 THR A C 1
ATOM 3859 O O . THR A 1 494 ? -2.411 -21.500 -4.297 1.00 89.75 494 THR A O 1
ATOM 3862 N N . GLY A 1 495 ? -4.403 -22.541 -4.317 1.00 87.62 495 GLY A N 1
ATOM 3863 C CA . GLY A 1 495 ? -4.273 -23.151 -2.990 1.00 87.62 495 GLY A CA 1
ATOM 3864 C C . GLY A 1 495 ? -4.481 -22.184 -1.821 1.00 87.62 495 GLY A C 1
ATOM 3865 O O . GLY A 1 495 ? -4.266 -22.576 -0.677 1.00 87.62 495 GLY A O 1
ATOM 3866 N N . CYS A 1 496 ? -4.901 -20.946 -2.092 1.00 87.12 496 CYS A N 1
ATOM 3867 C CA . CYS A 1 496 ? -5.161 -19.936 -1.074 1.00 87.12 496 CYS A CA 1
ATOM 3868 C C . CYS A 1 496 ? -6.625 -19.969 -0.593 1.00 87.12 496 CYS A C 1
ATOM 3870 O O . CYS A 1 496 ? -7.543 -20.272 -1.361 1.00 87.12 496 CYS A O 1
ATOM 3872 N N . VAL A 1 497 ? -6.834 -19.642 0.688 1.00 91.31 497 VAL A N 1
ATOM 3873 C CA . VAL A 1 497 ? -8.151 -19.473 1.323 1.00 91.31 497 VAL A CA 1
ATOM 3874 C C . VAL A 1 497 ? -8.254 -18.039 1.835 1.00 91.31 497 VAL A C 1
ATOM 3876 O O . VAL A 1 497 ? -7.473 -17.627 2.685 1.00 91.31 497 VAL A O 1
ATOM 3879 N N . GLY A 1 498 ? -9.218 -17.285 1.319 1.00 92.25 498 GLY A N 1
ATOM 3880 C CA . GLY A 1 498 ? -9.404 -15.868 1.601 1.00 92.25 498 GLY A CA 1
ATOM 3881 C C . GLY A 1 498 ? -9.645 -15.055 0.335 1.00 92.25 498 GLY A C 1
ATOM 3882 O O . GLY A 1 498 ? -10.158 -15.552 -0.670 1.00 92.25 498 GLY A O 1
ATOM 3883 N N . PHE A 1 499 ? -9.272 -13.782 0.404 1.00 91.19 499 PHE A N 1
ATOM 3884 C CA . PHE A 1 499 ? -9.480 -12.800 -0.653 1.00 91.19 499 PHE A CA 1
ATOM 3885 C C . PHE A 1 499 ? -8.148 -12.131 -0.994 1.00 91.19 499 PHE A C 1
ATOM 3887 O O . PHE A 1 499 ? -7.389 -11.820 -0.084 1.00 91.19 499 PHE A O 1
ATOM 3894 N N . ASP A 1 500 ? -7.885 -11.920 -2.285 1.00 90.94 500 ASP A N 1
ATOM 3895 C CA . ASP A 1 500 ? -6.809 -11.054 -2.808 1.00 90.94 500 ASP A CA 1
ATOM 3896 C C . ASP A 1 500 ? -7.235 -10.477 -4.166 1.00 90.94 500 ASP A C 1
ATOM 3898 O O . ASP A 1 500 ? -6.601 -10.651 -5.207 1.00 90.94 500 ASP A O 1
ATOM 3902 N N . ASN A 1 501 ? -8.426 -9.876 -4.170 1.00 91.25 501 ASN A N 1
ATOM 3903 C CA . ASN A 1 501 ? -9.109 -9.384 -5.358 1.00 91.25 501 ASN A CA 1
ATOM 3904 C C . ASN A 1 501 ? -9.359 -7.879 -5.255 1.00 91.25 501 ASN A C 1
ATOM 3906 O O . ASN A 1 501 ? -9.607 -7.336 -4.187 1.00 91.25 501 ASN A O 1
ATOM 3910 N N . CYS A 1 502 ? -9.372 -7.193 -6.390 1.00 92.81 502 CYS A N 1
ATOM 3911 C CA . CYS A 1 502 ? -9.790 -5.797 -6.440 1.00 92.81 502 CYS A CA 1
ATOM 3912 C C . CYS A 1 502 ? -11.297 -5.728 -6.723 1.00 92.81 502 CYS A C 1
ATOM 3914 O O . CYS A 1 502 ? -11.739 -6.215 -7.765 1.00 92.81 502 CYS A O 1
ATOM 3916 N N . TRP A 1 503 ? -12.087 -5.139 -5.826 1.00 93.31 503 TRP A N 1
ATOM 3917 C CA . TRP A 1 503 ? -13.501 -4.853 -6.083 1.00 93.31 503 TRP A CA 1
ATOM 3918 C C . TRP A 1 503 ? -13.677 -3.525 -6.816 1.00 93.31 503 TRP A C 1
ATOM 3920 O O . TRP A 1 503 ? -12.887 -2.596 -6.671 1.00 93.31 503 TRP A O 1
ATOM 3930 N N . LEU A 1 504 ? -14.735 -3.431 -7.616 1.00 91.69 504 LEU A N 1
ATOM 3931 C CA . LEU A 1 504 ? -15.149 -2.190 -8.259 1.00 91.69 504 LEU A CA 1
ATOM 3932 C C . LEU A 1 504 ? -16.349 -1.645 -7.494 1.00 91.69 504 LEU A C 1
ATOM 3934 O O . LEU A 1 504 ? -17.375 -2.324 -7.417 1.00 91.69 504 LEU A O 1
ATOM 3938 N N . TYR A 1 505 ? -16.237 -0.441 -6.936 1.00 89.44 505 TYR A N 1
ATOM 3939 C CA . TYR A 1 505 ? -17.383 0.197 -6.296 1.00 89.44 505 TYR A CA 1
ATOM 3940 C C . TYR A 1 505 ? -18.417 0.612 -7.341 1.00 89.44 505 TYR A C 1
ATOM 3942 O O . TYR A 1 505 ? -18.073 1.191 -8.369 1.00 89.44 505 TYR A O 1
ATOM 3950 N N . ASP A 1 506 ? -19.687 0.311 -7.069 1.00 85.81 506 ASP A N 1
ATOM 3951 C CA . ASP A 1 506 ? -20.781 0.637 -7.995 1.00 85.81 506 ASP A CA 1
ATOM 3952 C C . ASP A 1 506 ? -21.126 2.130 -7.982 1.00 85.81 506 ASP A C 1
ATOM 3954 O O . ASP A 1 506 ? -21.503 2.692 -9.006 1.00 85.81 506 ASP A O 1
ATOM 3958 N N . ASP A 1 507 ? -21.002 2.760 -6.814 1.00 79.62 507 ASP A N 1
ATOM 3959 C CA . ASP A 1 507 ? -21.287 4.175 -6.594 1.00 79.62 507 ASP A CA 1
ATOM 3960 C C . ASP A 1 507 ? -20.285 4.727 -5.566 1.00 79.62 507 ASP A C 1
ATOM 3962 O O . ASP A 1 507 ? -20.567 4.721 -4.362 1.00 79.62 507 ASP A O 1
ATOM 3966 N N . PRO A 1 508 ? -19.074 5.114 -6.005 1.00 69.19 508 PRO A N 1
ATOM 3967 C CA . PRO A 1 508 ? -18.095 5.754 -5.137 1.00 69.19 508 PRO A CA 1
ATOM 3968 C C . PRO A 1 508 ? -18.646 7.121 -4.706 1.00 69.19 508 PRO A C 1
ATOM 3970 O O . PRO A 1 508 ? -18.662 8.075 -5.483 1.00 69.19 508 PRO A O 1
ATOM 3973 N N . GLN A 1 509 ? -19.117 7.228 -3.464 1.00 66.06 509 GLN A N 1
ATOM 3974 C CA . GLN A 1 509 ? -19.681 8.471 -2.943 1.00 66.06 509 GLN A CA 1
ATOM 3975 C C . GLN A 1 509 ? -18.688 9.157 -2.009 1.00 66.06 509 GLN A C 1
ATOM 3977 O O . GLN A 1 509 ? -18.328 8.613 -0.973 1.00 66.06 509 GLN A O 1
ATOM 3982 N N . ASP A 1 510 ? -18.367 10.423 -2.275 1.00 59.44 510 ASP A N 1
ATOM 3983 C CA . ASP A 1 510 ? -17.522 11.228 -1.374 1.00 59.44 510 ASP A CA 1
ATOM 3984 C C . ASP A 1 510 ? -18.168 11.485 0.004 1.00 59.44 510 ASP A C 1
ATOM 3986 O O . ASP A 1 510 ? -17.499 11.881 0.957 1.00 59.44 510 ASP A O 1
ATOM 3990 N N . LYS A 1 511 ? -19.494 11.308 0.122 1.00 65.06 511 LYS A N 1
ATOM 3991 C CA . LYS A 1 511 ? -20.280 11.675 1.316 1.00 65.06 511 LYS A CA 1
ATOM 3992 C C . LYS A 1 511 ? -20.644 10.502 2.228 1.00 65.06 511 LYS A C 1
ATOM 3994 O O . LYS A 1 511 ? -21.195 10.737 3.303 1.00 65.06 511 LYS A O 1
ATOM 3999 N N . LYS A 1 512 ? -20.386 9.259 1.817 1.00 72.44 512 LYS A N 1
ATOM 4000 C CA . LYS A 1 512 ? -20.682 8.049 2.599 1.00 72.44 512 LYS A CA 1
ATOM 4001 C C . LYS A 1 512 ? -19.457 7.138 2.615 1.00 72.44 512 LYS A C 1
ATOM 4003 O O . LYS A 1 512 ? -18.675 7.175 1.674 1.00 72.44 512 LYS A O 1
ATOM 4008 N N . PRO A 1 513 ? -19.275 6.312 3.657 1.00 81.00 513 PRO A N 1
ATOM 4009 C CA . PRO A 1 513 ? -18.220 5.311 3.629 1.00 81.00 513 PRO A CA 1
ATOM 4010 C C . PRO A 1 513 ? -18.483 4.328 2.480 1.00 81.00 513 PRO A C 1
ATOM 4012 O O . PRO A 1 513 ? -19.518 3.663 2.460 1.00 81.00 513 PRO A O 1
ATOM 4015 N N . ASN A 1 514 ? -17.540 4.226 1.541 1.00 86.88 514 ASN A N 1
ATOM 4016 C CA . ASN A 1 514 ? -17.592 3.229 0.462 1.00 86.88 514 ASN A CA 1
ATOM 4017 C C . ASN A 1 514 ? -17.414 1.802 1.001 1.00 86.88 514 ASN A C 1
ATOM 4019 O O . ASN A 1 514 ? -17.891 0.841 0.403 1.00 86.88 514 ASN A O 1
ATOM 4023 N N . PHE A 1 515 ? -16.762 1.681 2.159 1.00 90.06 515 PHE A N 1
ATOM 4024 C CA . PHE A 1 515 ? -16.462 0.434 2.840 1.00 90.06 515 PHE A CA 1
ATOM 4025 C C . PHE A 1 515 ? -16.633 0.610 4.345 1.00 90.06 515 PHE A C 1
ATOM 4027 O O . PHE A 1 515 ? -16.211 1.616 4.912 1.00 90.06 515 PHE A O 1
ATOM 4034 N N . SER A 1 516 ? -17.290 -0.345 4.994 1.00 91.56 516 SER A N 1
ATOM 4035 C CA . SER A 1 516 ? -17.461 -0.378 6.446 1.00 91.56 516 SER A CA 1
ATOM 4036 C C . SER A 1 516 ? -17.029 -1.733 6.976 1.00 91.56 516 SER A C 1
ATOM 4038 O O . SER A 1 516 ? -17.491 -2.755 6.468 1.00 91.56 516 SER A O 1
ATOM 4040 N N . VAL A 1 517 ? -16.207 -1.736 8.026 1.00 91.56 517 VAL A N 1
ATOM 4041 C CA . VAL A 1 517 ? -15.832 -2.939 8.775 1.00 91.56 517 VAL A CA 1
ATOM 4042 C C . VAL A 1 517 ? -16.016 -2.680 10.251 1.00 91.56 517 VAL A C 1
ATOM 4044 O O . VAL A 1 517 ? -15.578 -1.656 10.748 1.00 91.56 517 VAL A O 1
ATOM 4047 N N . TRP A 1 518 ? -16.642 -3.609 10.963 1.00 91.62 518 TRP A N 1
ATOM 4048 C CA . TRP A 1 518 ? -16.849 -3.459 12.397 1.00 91.62 518 TRP A CA 1
ATOM 4049 C C . TRP A 1 518 ? -16.660 -4.758 13.155 1.00 91.62 518 TRP A C 1
ATOM 4051 O O . TRP A 1 518 ? -16.896 -5.844 12.624 1.00 91.62 518 TRP A O 1
ATOM 4061 N N . SER A 1 519 ? -16.293 -4.629 14.428 1.00 89.56 519 SER A N 1
ATOM 4062 C CA . SER A 1 519 ? -16.254 -5.737 15.381 1.00 89.56 519 SER A CA 1
ATOM 4063 C C . SER A 1 519 ? -17.424 -5.634 16.348 1.00 89.56 519 SER A C 1
ATOM 4065 O O . SER A 1 519 ? -17.662 -4.609 16.987 1.00 89.56 519 SER A O 1
ATOM 4067 N N . THR A 1 520 ? -18.158 -6.733 16.499 1.00 90.75 520 THR A N 1
ATOM 4068 C CA . THR A 1 520 ? -19.222 -6.845 17.512 1.00 90.75 520 THR A CA 1
ATOM 4069 C C . THR A 1 520 ? -18.664 -6.870 18.944 1.00 90.75 520 THR A C 1
ATOM 4071 O O . THR A 1 520 ? -19.359 -6.495 19.897 1.00 90.75 520 THR A O 1
ATOM 4074 N N . VAL A 1 521 ? -17.395 -7.264 19.100 1.00 88.50 521 VAL A N 1
ATOM 4075 C CA . VAL A 1 521 ? -16.698 -7.346 20.388 1.00 88.50 521 VAL A CA 1
ATOM 4076 C C . VAL A 1 521 ? -16.318 -5.948 20.859 1.00 88.50 521 VAL A C 1
ATOM 4078 O O . VAL A 1 521 ? -16.825 -5.503 21.892 1.00 88.50 521 VAL A O 1
ATOM 4081 N N . SER A 1 522 ? -15.517 -5.224 20.074 1.00 87.88 522 SER A N 1
ATOM 4082 C CA . SER A 1 522 ? -15.054 -3.877 20.429 1.00 87.88 522 SER A CA 1
ATOM 4083 C C . SER A 1 522 ? -16.125 -2.799 20.225 1.00 87.88 522 SER A C 1
ATOM 4085 O O . SER A 1 522 ? -16.135 -1.796 20.931 1.00 87.88 522 SER A O 1
ATOM 4087 N N . GLY A 1 523 ? -17.060 -2.996 19.291 1.00 88.12 523 GLY A N 1
ATOM 4088 C CA . GLY A 1 523 ? -18.021 -1.970 18.879 1.00 88.12 523 GLY A CA 1
ATOM 4089 C C . GLY A 1 523 ? -17.424 -0.863 18.007 1.00 88.12 523 GLY A C 1
ATOM 4090 O O . GLY A 1 523 ? -18.110 0.122 17.751 1.00 88.12 523 GLY A O 1
ATOM 4091 N N . ILE A 1 524 ? -16.176 -1.017 17.558 1.00 87.88 524 ILE A N 1
ATOM 4092 C CA . ILE A 1 524 ? -15.544 -0.122 16.582 1.00 87.88 524 ILE A CA 1
ATOM 4093 C C . ILE A 1 524 ? -16.093 -0.459 15.196 1.00 87.88 524 ILE A C 1
ATOM 4095 O O . ILE A 1 524 ? -16.220 -1.642 14.864 1.00 87.88 524 ILE A O 1
ATOM 4099 N N . LYS A 1 525 ? -16.417 0.577 14.418 1.00 88.31 525 LYS A N 1
ATOM 4100 C CA . LYS A 1 525 ? -16.951 0.508 13.057 1.00 88.31 525 LYS A CA 1
ATOM 4101 C C . LYS A 1 525 ? -16.270 1.517 12.143 1.00 88.31 525 LYS A C 1
ATOM 4103 O O . LYS A 1 525 ? -15.980 2.622 12.651 1.00 88.31 525 LYS A O 1
#

Sequence (525 aa):
MDKFILASKPLNSTSTDNNPTGKARAKSYKYNPYPIPKSKEKSFETWKENKRIQRQMRILLRIMAPLCAKKNNDDLATSKNILTTLKDKSNPITHSLKGIQKDHVDSCVTGHQLSDGRIPTVVIKSRTKKLREQRIEKGRNECGILAGTRIYIGGYLAGTTDLEMKRLVILEGGEIQKTAASATHIITSQGLSASKTQKYLNGNHNTHIVTPEWVTDSISSRKRKKEWDYAVFRNTFAYGHGLHHDLTRDVSTDQSLNTEVSLVAPDGSITANFLAFGATTKNLWVRDKFGNWRGFDNISDYTQQTFGRQFFGPVVGRYANRIKNATFSIPPSANPPANGPNVYHVPANEHNGLNSLHGGPDGYDLRLWNVTAQSKNSVTFSLLDPNGTEGFPGNQITHVSYTLENNSKWKIAMHATVDHLSPILLRNLDAYNGAENLDKHFAQFKSSRYIQTDGILIPTGTFGAVKGTPLDFNEAKSIGQAINATVGLNLCGTGCVGFDNCWLYDDPQDKKPNFSVWSTVSGIK